Protein AF-0000000070113401 (afdb_homodimer)

Sequence (678 aa):
MSWYVRRILANSRADNAAVVSGFTVGLFFTLCGLYTFVTILLPTPPGFRPGAVFLIGLTGVGCGLTAMALPWARIPRLVRLAIAPSAMSLIALHNVAAGNDAFRYGMFFFLVFLWLGLCEPRGTSLKMSPYLAAAYLTPLIAEGATGSDLASISYTLPLYLTVGEVLAWRTERVRRLQNRLRQLAEHDSLTGLPNRAVFTSALRAHCATPDPVAVLFLDLDGFKQINDRLGHAAGDDVLVKVAGALRGHTRAGYGDLPCRLAGDEFVLLLPGTDLDAAHTVAGQLVQRLGQLRAADGRPIRGSVGVAGGRGMDAERLLATADQAMYAAKQAKAAGRTVAMSWYVRRILANSRADNAAVVSGFTVGLFFTLCGLYTFVTILLPTPPGFRPGAVFLIGLTGVGCGLTAMALPWARIPRLVRLAIAPSAMSLIALHNVAAGNDAFRYGMFFFLVFLWLGLCEPRGTSLKMSPYLAAAYLTPLIAEGATGSDLASISYTLPLYLTVGEVLAWRTERVRRLQNRLRQLAEHDSLTGLPNRAVFTSALRAHCATPDPVAVLFLDLDGFKQINDRLGHAAGDDVLVKVAGALRGHTRAGYGDLPCRLAGDEFVLLLPGTDLDAAHTVAGQLVQRLGQLRAADGRPIRGSVGVAGGRGMDAERLLATADQAMYAAKQAKAAGRTVA

Nearest PDB structures (foldseek):
  4yme-assembly1_A  TM=8.955E-01  e=1.010E-08  Caulobacter vibrioides CB15
  9bkv-assembly1_B  TM=7.546E-01  e=1.595E-07  Escherichia coli
  9bkv-assembly1_A  TM=7.301E-01  e=1.521E-07  Escherichia coli
  9ce0-assembly1_B  TM=7.638E-01  e=1.233E-06  Escherichia coli
  9ce0-assembly1_A  TM=7.298E-01  e=1.720E-06  Escherichia coli

Secondary structure (DSSP, 8-state):
--HHHHHHHHHHT---HHHHHHHHHHHHHHHHHHHHHHHHHS---TT--HHHHHHHHHHHHHHHHHHHHS-GGGS-HHHHHTHHHHHHHHHHHHHHHT-S-TTTTTHHHHHHHHHHHHHS-TTHHHHTHHHHHHHHHHHHHHTT--HHHHHTHHHHHHHHHHHHHHHHHHHHHHHHHHHHHHHHHHB-TTT--B-HHHHHHHHHHHHTSSSEEEEEEEEETTHHHHHHHH-HHHHHHHHHHHHHHHHHHSPTTTT-EEEEEETTEEEEEEET--HHHHHHHHHHHHHHHHT-B-TTSPBP-EEEEEEEEES--HHHHHHHHHHHHHHHHHGGGGT--B-/--HHHHHHHHHHT---HHHHHHHHHHHHHHHHHHHHHHHHHS---TT--HHHHHHHHHHHHHHHHHHHHS-GGGS-HHHHHTHHHHHHHHHHHHHHHT-S-TTTTTHHHHHHHHHHHHHS-TTHHHHTHHHHHHHHHHHHHHTT--HHHHHTHHHHHHHHHHHHHHHHHHHHHHHHHHHHHHHHHHB-TTT--B-HHHHHHHHHHHHTSSSEEEEEEEEETTHHHHHHHH-HHHHHHHHHHHHHHHHHHSPTTTT-EEEEEETTEEEEEEET--HHHHHHHHHHHHHHHHT-B-TTSPBP-EEEEEEEEES--HHHHHHHHHHHHHHHHHGGGGT--B-

pLDDT: mean 91.27, std 5.98, range [66.0, 97.69]

Solvent-accessible surface area (backbone atoms only — not comparable to full-atom values): 33835 Å² total; per-residue (Å²): 128,55,72,63,56,51,36,34,54,50,34,74,68,47,81,49,63,51,27,39,34,37,28,49,48,9,51,52,30,28,51,52,12,54,47,46,54,53,53,68,76,41,61,68,50,81,68,46,35,64,67,58,37,48,52,49,18,50,48,28,29,50,54,6,56,50,38,25,44,53,68,34,80,80,46,62,66,66,63,61,57,47,45,53,58,51,49,42,46,52,49,21,52,40,38,48,27,42,16,94,39,55,62,63,62,54,60,65,60,43,54,54,27,49,42,38,6,68,54,39,65,66,60,51,51,65,72,44,43,68,53,49,52,48,31,62,45,49,38,39,60,75,68,66,54,52,63,36,60,62,53,40,54,75,53,50,51,58,50,45,42,46,52,10,41,52,39,8,49,50,44,49,48,37,52,52,47,50,51,51,41,47,45,64,66,33,26,32,87,84,57,62,32,35,13,46,61,46,47,52,55,50,42,43,58,49,29,72,34,82,49,32,32,20,37,38,25,36,36,52,58,63,49,69,57,44,25,72,73,65,30,61,70,51,38,50,51,45,51,37,51,52,46,50,53,45,60,70,63,46,51,86,93,49,69,44,44,52,26,39,62,52,97,64,32,33,36,35,39,30,51,74,25,48,54,67,59,45,50,52,52,48,52,53,48,50,55,55,38,51,71,38,59,43,95,87,63,47,63,38,48,54,18,28,2,52,28,53,44,60,61,44,55,46,70,57,45,52,50,46,6,48,51,23,13,52,51,9,56,69,34,37,88,74,70,34,44,66,56,128,54,70,62,56,51,37,33,55,51,35,74,68,47,82,48,62,53,27,39,35,38,29,49,48,8,50,50,30,27,51,51,12,54,47,45,56,54,52,69,78,41,59,69,49,79,70,45,36,63,68,57,36,48,51,49,16,49,49,28,30,50,54,6,58,52,38,26,45,51,68,33,80,78,48,62,66,67,63,61,57,49,46,53,58,50,50,41,47,52,49,23,52,40,37,48,28,43,16,95,40,54,61,64,61,54,60,64,59,44,56,54,27,49,41,39,7,68,54,39,64,66,62,53,48,66,72,43,44,66,54,48,51,49,30,62,44,48,39,41,59,74,66,66,53,52,63,35,60,62,52,36,53,75,53,51,51,58,49,44,41,46,52,9,41,53,41,9,49,49,45,49,50,37,51,52,46,50,51,51,41,48,46,64,66,32,24,33,89,85,59,64,32,35,13,45,61,47,46,52,54,51,42,43,59,49,28,72,34,81,48,32,32,21,36,39,25,36,36,52,58,61,50,68,56,44,25,72,73,65,30,61,67,50,37,50,50,46,52,36,50,51,45,50,52,45,59,71,62,47,53,85,91,50,70,44,44,53,25,39,62,52,94,64,31,32,36,34,39,32,51,74,26,49,54,71,60,44,48,53,52,50,52,52,49,49,54,56,38,50,71,38,60,43,95,86,62,47,64,38,48,52,18,28,2,51,28,52,44,60,62,45,54,45,69,56,46,53,50,46,6,48,52,23,14,53,51,8,56,69,34,36,88,75,69,33,41,64,55

Foldseek 3Di:
DDPLVVLLVCLVPDPDLQSVLLQLQLVLLLVVLVVLVVVLVDDADPQAASVQSNVLSVVSNVVSSVSSRDPRVPDDPVVSLVVLLVQLQSLLSNCLNRDVDLVSSQVSNLSSLLSLLQRNAAPSLVVCLVSNLCSSCVSCVVRVHDPVSNCVCVPSSVVSNCNNRVSNVVNVVVVVVVVVVCQVVFADPLQSAGEPVVVLVVLQVLLQDQAKKKKKKKFWPCLVVQCVVPNVVLSSVLLNVLSVLLVVLDDPPQPWGWYAYDDRIIMIIGTNDDQVRQQVSVVVSQVSQQVDATPVGHGIGMAMFMFMDGNDDSVVRVVNRVVQRVVQNVCVVVVRRYD/DDPLVVLLVCLVPDPDLQSVLLQLQLVLLLVVLVVLLVVLVPDADPQAASVQSNVLSVVSNVVSSVSSRDPRVPDDPVVSLVVLLVQLQSLLSNCLNRDVDLVSSQVSNLSSLLSLLQRNAAPSLVVCLVSNLCSSCVSCVVRVHDPVSNCVCVPSSVVSSCNNRVSNVVNVVVVVVVVVVCQVVFADPLQSAGEPVVVLVVLQVLLQDQAKKKKKKKAWPCLVVCCVVPNVVLSSVLLNVLSVLLVVLDDPPQPWGWYAYDDRIIMIMGTNDAQVRQQVSVVVSQVSQQVDATPVGHGIGMAMFMFMDGNDDSVVRVVNRVVQRVVQNVCVVVVRRYD

Structure (mmCIF, N/CA/C/O backbone):
data_AF-0000000070113401-model_v1
#
loop_
_entity.id
_entity.type
_entity.pdbx_description
1 polymer 'Diguanylate cyclase (GGDEF)-like protein'
#
loop_
_atom_site.group_PDB
_atom_site.id
_atom_site.type_symbol
_atom_site.label_atom_id
_atom_site.label_alt_id
_atom_site.label_comp_id
_atom_site.label_asym_id
_atom_site.label_entity_id
_atom_site.label_seq_id
_atom_site.pdbx_PDB_ins_code
_atom_site.Cartn_x
_atom_site.Cartn_y
_atom_site.Cartn_z
_atom_site.occupancy
_atom_site.B_iso_or_equiv
_atom_site.auth_seq_id
_atom_site.auth_comp_id
_atom_site.auth_asym_id
_atom_site.auth_atom_id
_atom_site.pdbx_PDB_model_num
ATOM 1 N N . MET A 1 1 ? -35 -13.578 -2.371 1 67.44 1 MET A N 1
ATOM 2 C CA . MET A 1 1 ? -33.656 -14.117 -2.467 1 67.44 1 MET A CA 1
ATOM 3 C C . MET A 1 1 ? -33.375 -15.086 -1.321 1 67.44 1 MET A C 1
ATOM 5 O O . MET A 1 1 ? -33.688 -14.797 -0.167 1 67.44 1 MET A O 1
ATOM 9 N N . SER A 1 2 ? -33.062 -16.312 -1.627 1 83.94 2 SER A N 1
ATOM 10 C CA . SER A 1 2 ? -32.844 -17.359 -0.623 1 83.94 2 SER A CA 1
ATOM 11 C C . SER A 1 2 ? -31.797 -16.953 0.385 1 83.94 2 SER A C 1
ATOM 13 O O . SER A 1 2 ? -30.953 -16.094 0.096 1 83.94 2 SER A O 1
ATOM 15 N N . TRP A 1 3 ? -32.062 -17.391 1.533 1 86.5 3 TRP A N 1
ATOM 16 C CA . TRP A 1 3 ? -31.141 -17.141 2.623 1 86.5 3 TRP A CA 1
ATOM 17 C C . TRP A 1 3 ? -29.703 -17.391 2.182 1 86.5 3 TRP A C 1
ATOM 19 O O . TRP A 1 3 ? -28.797 -16.594 2.471 1 86.5 3 TRP A O 1
ATOM 29 N N . TYR A 1 4 ? -29.594 -18.375 1.415 1 88.19 4 TYR A N 1
ATOM 30 C CA . TYR A 1 4 ? -28.266 -18.797 0.943 1 88.19 4 TYR A CA 1
ATOM 31 C C . TYR A 1 4 ? -27.672 -17.766 0.003 1 88.19 4 TYR A C 1
ATOM 33 O O . TYR A 1 4 ? -26.516 -17.375 0.16 1 88.19 4 TYR A O 1
ATOM 41 N N . VAL A 1 5 ? -28.422 -17.266 -0.851 1 89.94 5 VAL A N 1
ATOM 42 C CA . VAL A 1 5 ? -27.953 -16.281 -1.825 1 89.94 5 VAL A CA 1
ATOM 43 C C . VAL A 1 5 ? -27.625 -14.977 -1.12 1 89.94 5 VAL A C 1
ATOM 45 O O . VAL A 1 5 ? -26.625 -14.328 -1.435 1 89.94 5 VAL A O 1
ATOM 48 N N . ARG A 1 6 ? -28.391 -14.617 -0.14 1 90.69 6 ARG A N 1
ATOM 49 C CA . ARG A 1 6 ? -28.141 -13.391 0.619 1 90.69 6 ARG A CA 1
ATOM 50 C C . ARG A 1 6 ? -26.828 -13.477 1.388 1 90.69 6 ARG A C 1
ATOM 52 O O . ARG A 1 6 ? -26.078 -12.5 1.454 1 90.69 6 ARG A O 1
ATOM 59 N N . ARG A 1 7 ? -26.641 -14.641 1.864 1 91.44 7 ARG A N 1
ATOM 60 C CA . ARG A 1 7 ? -25.422 -14.82 2.635 1 91.44 7 ARG A CA 1
ATOM 61 C C . ARG A 1 7 ? -24.188 -14.727 1.74 1 91.44 7 ARG A C 1
ATOM 63 O O . ARG A 1 7 ? -23.203 -14.094 2.109 1 91.44 7 ARG A O 1
ATOM 70 N N . ILE A 1 8 ? -24.266 -15.297 0.65 1 93.25 8 ILE A N 1
ATOM 71 C CA . ILE A 1 8 ? -23.156 -15.281 -0.293 1 93.25 8 ILE A CA 1
ATOM 72 C C . ILE A 1 8 ? -22.891 -13.844 -0.752 1 93.25 8 ILE A C 1
ATOM 74 O O . ILE A 1 8 ? -21.734 -13.406 -0.814 1 93.25 8 ILE A O 1
ATOM 78 N N . LEU A 1 9 ? -23.922 -13.156 -0.992 1 92.38 9 LEU A N 1
ATOM 79 C CA . LEU A 1 9 ? -23.766 -11.766 -1.431 1 92.38 9 LEU A CA 1
ATOM 80 C C . LEU A 1 9 ? -23.203 -10.898 -0.314 1 92.38 9 LEU A C 1
ATOM 82 O O . LEU A 1 9 ? -22.344 -10.047 -0.562 1 92.38 9 LEU A O 1
ATOM 86 N N . ALA A 1 10 ? -23.672 -11.141 0.855 1 92.75 10 ALA A N 1
ATOM 87 C CA . ALA A 1 10 ? -23.156 -10.406 2.004 1 92.75 10 ALA A CA 1
ATOM 88 C C . ALA A 1 10 ? -21.656 -10.664 2.201 1 92.75 10 ALA A C 1
ATOM 90 O O . ALA A 1 10 ? -20.891 -9.734 2.43 1 92.75 10 ALA A O 1
ATOM 91 N N . ASN A 1 11 ? -21.281 -11.914 2.117 1 93.81 11 ASN A N 1
ATOM 92 C CA . ASN A 1 11 ? -19.875 -12.273 2.287 1 93.81 11 ASN A CA 1
ATOM 93 C C . ASN A 1 11 ? -19.016 -11.688 1.18 1 93.81 11 ASN A C 1
ATOM 95 O O . ASN A 1 11 ? -17.875 -11.297 1.422 1 93.81 11 ASN A O 1
ATOM 99 N N . SER A 1 12 ? -19.562 -11.586 -0.01 1 92.56 12 SER A N 1
ATOM 100 C CA . SER A 1 12 ? -18.812 -11.07 -1.148 1 92.56 12 SER A CA 1
ATOM 101 C C . SER A 1 12 ? -18.516 -9.586 -0.986 1 92.56 12 SER A C 1
ATOM 103 O O . SER A 1 12 ? -17.578 -9.062 -1.593 1 92.56 12 SER A O 1
ATOM 105 N N . ARG A 1 13 ? -19.219 -8.867 -0.084 1 90.75 13 ARG A N 1
ATOM 106 C CA . ARG A 1 13 ? -19.078 -7.43 0.089 1 90.75 13 ARG A CA 1
ATOM 107 C C . ARG A 1 13 ? -18.422 -7.105 1.428 1 90.75 13 ARG A C 1
ATOM 109 O O . ARG A 1 13 ? -18.203 -5.934 1.748 1 90.75 13 ARG A O 1
ATOM 116 N N . ALA A 1 14 ? -18.125 -8.125 2.1 1 88.94 14 ALA A N 1
ATOM 117 C CA . ALA A 1 14 ? -17.594 -7.914 3.443 1 88.94 14 ALA A CA 1
ATOM 118 C C . ALA A 1 14 ? -16.141 -7.426 3.393 1 88.94 14 ALA A C 1
ATOM 120 O O . ALA A 1 14 ? -15.406 -7.742 2.455 1 88.94 14 ALA A O 1
ATOM 121 N N . ASP A 1 15 ? -15.75 -6.734 4.383 1 87.44 15 ASP A N 1
ATOM 122 C CA . ASP A 1 15 ? -14.391 -6.211 4.453 1 87.44 15 ASP A CA 1
ATOM 123 C C . ASP A 1 15 ? -13.57 -6.961 5.496 1 87.44 15 ASP A C 1
ATOM 125 O O . ASP A 1 15 ? -12.352 -6.789 5.578 1 87.44 15 ASP A O 1
ATOM 129 N N . ASN A 1 16 ? -14.266 -7.766 6.215 1 91.69 16 ASN A N 1
ATOM 130 C CA . ASN A 1 16 ? -13.586 -8.578 7.211 1 91.69 16 ASN A CA 1
ATOM 131 C C . ASN A 1 16 ? -12.641 -9.586 6.562 1 91.69 16 ASN A C 1
ATOM 133 O O . ASN A 1 16 ? -13.047 -10.344 5.68 1 91.69 16 ASN A O 1
ATOM 137 N N . ALA A 1 17 ? -11.461 -9.617 7.059 1 91.94 17 ALA A N 1
ATOM 138 C CA . ALA A 1 17 ? -10.422 -10.43 6.441 1 91.94 17 ALA A CA 1
ATOM 139 C C . ALA A 1 17 ? -10.781 -11.914 6.469 1 91.94 17 ALA A C 1
ATOM 141 O O . ALA A 1 17 ? -10.523 -12.641 5.512 1 91.94 17 ALA A O 1
ATOM 142 N N . ALA A 1 18 ? -11.336 -12.375 7.527 1 95.38 18 ALA A N 1
ATOM 143 C CA . ALA A 1 18 ? -11.711 -13.781 7.645 1 95.38 18 ALA A CA 1
ATOM 144 C C . ALA A 1 18 ? -12.805 -14.141 6.645 1 95.38 18 ALA A C 1
ATOM 146 O O . ALA A 1 18 ? -12.758 -15.203 6.027 1 95.38 18 ALA A O 1
ATOM 147 N N . VAL A 1 19 ? -13.742 -13.289 6.504 1 96.19 19 VAL A N 1
ATOM 148 C CA . VAL A 1 19 ? -14.859 -13.508 5.586 1 96.19 19 VAL A CA 1
ATOM 149 C C . VAL A 1 19 ? -14.352 -13.492 4.145 1 96.19 19 VAL A C 1
ATOM 151 O O . VAL A 1 19 ? -14.734 -14.344 3.336 1 96.19 19 VAL A O 1
ATOM 154 N N . VAL A 1 20 ? -13.5 -12.617 3.865 1 95.12 20 VAL A N 1
ATOM 155 C CA . VAL A 1 20 ? -12.922 -12.523 2.527 1 95.12 20 VAL A CA 1
ATOM 156 C C . VAL A 1 20 ? -12.164 -13.805 2.201 1 95.12 20 VAL A C 1
ATOM 158 O O . VAL A 1 20 ? -12.289 -14.344 1.102 1 95.12 20 VAL A O 1
ATOM 161 N N . SER A 1 21 ? -11.391 -14.219 3.135 1 96.69 21 SER A N 1
ATOM 162 C CA . SER A 1 21 ? -10.617 -15.445 2.945 1 96.69 21 SER A CA 1
ATOM 163 C C . SER A 1 21 ? -11.531 -16.641 2.703 1 96.69 21 SER A C 1
ATOM 165 O O . SER A 1 21 ? -11.344 -17.391 1.741 1 96.69 21 SER A O 1
ATOM 167 N N . GLY A 1 22 ? -12.531 -16.797 3.547 1 96.19 22 GLY A N 1
ATOM 168 C CA . GLY A 1 22 ? -13.477 -17.891 3.398 1 96.19 22 GLY A CA 1
ATOM 169 C C . GLY A 1 22 ? -14.242 -17.859 2.09 1 96.19 22 GLY A C 1
ATOM 170 O O . GLY A 1 22 ? -14.406 -18.875 1.427 1 96.19 22 GLY A O 1
ATOM 171 N N . PHE A 1 23 ? -14.648 -16.734 1.758 1 96.88 23 PHE A N 1
ATOM 172 C CA . PHE A 1 23 ? -15.367 -16.562 0.499 1 96.88 23 PHE A CA 1
ATOM 173 C C . PHE A 1 23 ? -14.461 -16.891 -0.686 1 96.88 23 PHE A C 1
ATOM 175 O O . PHE A 1 23 ? -14.867 -17.578 -1.621 1 96.88 23 PHE A O 1
ATOM 182 N N . THR A 1 24 ? -13.266 -16.422 -0.692 1 96 24 THR A N 1
ATOM 183 C CA . THR A 1 24 ? -12.328 -16.594 -1.793 1 96 24 THR A CA 1
ATOM 184 C C . THR A 1 24 ? -12 -18.062 -2.012 1 96 24 THR A C 1
ATOM 186 O O . THR A 1 24 ? -12 -18.547 -3.148 1 96 24 THR A O 1
ATOM 189 N N . VAL A 1 25 ? -11.719 -18.766 -0.954 1 95.5 25 VAL A N 1
ATOM 190 C CA . VAL A 1 25 ? -11.398 -20.188 -1.107 1 95.5 25 VAL A CA 1
ATOM 191 C C . VAL A 1 25 ? -12.617 -20.938 -1.636 1 95.5 25 VAL A C 1
ATOM 193 O O . VAL A 1 25 ? -12.484 -21.859 -2.445 1 95.5 25 VAL A O 1
ATOM 196 N N . GLY A 1 26 ? -13.781 -20.531 -1.169 1 95.75 26 GLY A N 1
ATOM 197 C CA . GLY A 1 26 ? -14.992 -21.125 -1.716 1 95.75 26 GLY A CA 1
ATOM 198 C C . GLY A 1 26 ? -15.148 -20.891 -3.205 1 95.75 26 GLY A C 1
ATOM 199 O O . GLY A 1 26 ? -15.5 -21.812 -3.949 1 95.75 26 GLY A O 1
ATOM 200 N N . LEU A 1 27 ? -14.883 -19.719 -3.592 1 95.62 27 LEU A N 1
ATOM 201 C CA . LEU A 1 27 ? -14.953 -19.359 -5.004 1 95.62 27 LEU A CA 1
ATOM 202 C C . LEU A 1 27 ? -13.969 -20.188 -5.82 1 95.62 27 LEU A C 1
ATOM 204 O O . LEU A 1 27 ? -14.32 -20.734 -6.871 1 95.62 27 LEU A O 1
ATOM 208 N N . PHE A 1 28 ? -12.758 -20.344 -5.336 1 93.69 28 PHE A N 1
ATOM 209 C CA . PHE A 1 28 ? -11.734 -21.109 -6.039 1 93.69 28 PHE A CA 1
ATOM 210 C C . PHE A 1 28 ? -12.125 -22.578 -6.141 1 93.69 28 PHE A C 1
ATOM 212 O O . PHE A 1 28 ? -11.961 -23.203 -7.195 1 93.69 28 PHE A O 1
ATOM 219 N N . PHE A 1 29 ? -12.688 -23.094 -5.109 1 92.12 29 PHE A N 1
ATOM 220 C CA . PHE A 1 29 ? -13.117 -24.484 -5.113 1 92.12 29 PHE A CA 1
ATOM 221 C C . PHE A 1 29 ? -14.25 -24.703 -6.109 1 92.12 29 PHE A C 1
ATOM 223 O O . PHE A 1 29 ? -14.273 -25.703 -6.828 1 92.12 29 PHE A O 1
ATOM 230 N N . THR A 1 30 ? -15.117 -23.766 -6.082 1 94.81 30 THR A N 1
ATOM 231 C CA . THR A 1 30 ? -16.234 -23.859 -7.027 1 94.81 30 THR A CA 1
ATOM 232 C C . THR A 1 30 ? -15.719 -23.812 -8.461 1 94.81 30 THR A C 1
ATOM 234 O O . THR A 1 30 ? -16.125 -24.641 -9.297 1 94.81 30 THR A O 1
ATOM 237 N N . LEU A 1 31 ? -14.797 -22.984 -8.703 1 92.62 31 LEU A N 1
ATOM 238 C CA . LEU A 1 31 ? -14.227 -22.859 -10.047 1 92.62 31 LEU A CA 1
ATOM 239 C C . LEU A 1 31 ? -13.461 -24.109 -10.43 1 92.62 31 LEU A C 1
ATOM 241 O O . LEU A 1 31 ? -13.539 -24.578 -11.578 1 92.62 31 LEU A O 1
ATOM 245 N N . CYS A 1 32 ? -12.727 -24.672 -9.484 1 92.06 32 CYS A N 1
ATOM 246 C CA . CYS A 1 32 ? -12 -25.922 -9.734 1 92.06 32 CYS A CA 1
ATOM 247 C C . CYS A 1 32 ? -12.961 -27.062 -10.07 1 92.06 32 CYS A C 1
ATOM 249 O O . CYS A 1 32 ? -12.711 -27.828 -11 1 92.06 32 CYS A O 1
ATOM 251 N N . GLY A 1 33 ? -14.008 -27.141 -9.289 1 93 33 GLY A N 1
ATOM 252 C CA . GLY A 1 33 ? -15 -28.156 -9.57 1 93 33 GLY A CA 1
ATOM 253 C C . GLY A 1 33 ? -15.633 -28.031 -10.945 1 93 33 GLY A C 1
ATOM 254 O O . GLY A 1 33 ? -15.75 -29.016 -11.68 1 93 33 GLY A O 1
ATOM 255 N N . LEU A 1 34 ? -15.961 -26.812 -11.289 1 94.06 34 LEU A N 1
ATOM 256 C CA . LEU A 1 34 ? -16.562 -26.562 -12.594 1 94.06 34 LEU A CA 1
ATOM 257 C C . LEU A 1 34 ? -15.594 -26.875 -13.719 1 94.06 34 LEU A C 1
ATOM 259 O O . LEU A 1 34 ? -15.984 -27.453 -14.742 1 94.06 34 LEU A O 1
ATOM 263 N N . TYR A 1 35 ? -14.414 -26.516 -13.531 1 91.44 35 TYR A N 1
ATOM 264 C CA . TYR A 1 35 ? -13.414 -26.828 -14.547 1 91.44 35 TYR A CA 1
ATOM 265 C C . TYR A 1 35 ? -13.211 -28.328 -14.68 1 91.44 35 TYR A C 1
ATOM 267 O O . TYR A 1 35 ? -12.961 -28.844 -15.773 1 91.44 35 TYR A O 1
ATOM 275 N N . THR A 1 36 ? -13.266 -29.016 -13.594 1 91.25 36 THR A N 1
ATOM 276 C CA . THR A 1 36 ? -13.156 -30.469 -13.625 1 91.25 36 THR A CA 1
ATOM 277 C C . THR A 1 36 ? -14.203 -31.078 -14.562 1 91.25 36 THR A C 1
ATOM 279 O O . THR A 1 36 ? -13.914 -32.031 -15.289 1 91.25 36 THR A O 1
ATOM 282 N N . PHE A 1 37 ? -15.352 -30.469 -14.617 1 92.56 37 PHE A N 1
ATOM 283 C CA . PHE A 1 37 ? -16.375 -30.922 -15.555 1 92.56 37 PHE A CA 1
ATOM 284 C C . PHE A 1 37 ? -15.93 -30.703 -17 1 92.56 37 PHE A C 1
ATOM 286 O O . PHE A 1 37 ? -16.156 -31.547 -17.859 1 92.56 37 PHE A O 1
ATOM 293 N N . VAL A 1 38 ? -15.32 -29.609 -17.203 1 90.12 38 VAL A N 1
ATOM 294 C CA . VAL A 1 38 ? -14.844 -29.281 -18.531 1 90.12 38 VAL A CA 1
ATOM 295 C C . VAL A 1 38 ? -13.773 -30.266 -18.969 1 90.12 38 VAL A C 1
ATOM 297 O O . VAL A 1 38 ? -13.719 -30.656 -20.141 1 90.12 38 VAL A O 1
ATOM 300 N N . THR A 1 39 ? -12.969 -30.703 -18.031 1 87.25 39 THR A N 1
ATOM 301 C CA . THR A 1 39 ? -11.883 -31.625 -18.359 1 87.25 39 THR A CA 1
ATOM 302 C C . THR A 1 39 ? -12.43 -32.969 -18.844 1 87.25 39 THR A C 1
ATOM 304 O O . THR A 1 39 ? -11.758 -33.688 -19.562 1 87.25 39 THR A O 1
ATOM 307 N N . ILE A 1 40 ? -13.586 -33.312 -18.391 1 90.19 40 ILE A N 1
ATOM 308 C CA . ILE A 1 40 ? -14.203 -34.562 -18.797 1 90.19 40 ILE A CA 1
ATOM 309 C C . ILE A 1 40 ? -14.562 -34.5 -20.281 1 90.19 40 ILE A C 1
ATOM 311 O O . ILE A 1 40 ? -14.539 -35.531 -20.984 1 90.19 40 ILE A O 1
ATOM 315 N N . LEU A 1 41 ? -14.797 -33.312 -20.781 1 90.5 41 LEU A N 1
ATOM 316 C CA . LEU A 1 41 ? -15.195 -33.094 -22.172 1 90.5 41 LEU A CA 1
ATOM 317 C C . LEU A 1 41 ? -13.969 -33.031 -23.078 1 90.5 41 LEU A C 1
ATOM 319 O O . LEU A 1 41 ? -14.094 -33.062 -24.297 1 90.5 41 LEU A O 1
ATOM 323 N N . LEU A 1 42 ? -12.836 -32.969 -22.562 1 88.56 42 LEU A N 1
ATOM 324 C CA . LEU A 1 42 ? -11.586 -32.906 -23.312 1 88.56 42 LEU A CA 1
ATOM 325 C C . LEU A 1 42 ? -10.953 -34.281 -23.469 1 88.56 42 LEU A C 1
ATOM 327 O O . LEU A 1 42 ? -11.336 -35.219 -22.766 1 88.56 42 LEU A O 1
ATOM 331 N N . PRO A 1 43 ? -10.016 -34.375 -24.469 1 87.44 43 PRO A N 1
ATOM 332 C CA . PRO A 1 43 ? -9.312 -35.656 -24.547 1 87.44 43 PRO A CA 1
ATOM 333 C C . PRO A 1 43 ? -8.672 -36.062 -23.219 1 87.44 43 PRO A C 1
ATOM 335 O O . PRO A 1 43 ? -8.055 -35.25 -22.547 1 87.44 43 PRO A O 1
ATOM 338 N N . THR A 1 44 ? -8.883 -37.375 -22.812 1 84.38 44 THR A N 1
ATOM 339 C CA . THR A 1 44 ? -8.43 -37.844 -21.5 1 84.38 44 THR A CA 1
ATOM 340 C C . THR A 1 44 ? -7.352 -38.906 -21.656 1 84.38 44 THR A C 1
ATOM 342 O O . THR A 1 44 ? -7.273 -39.562 -22.688 1 84.38 44 THR A O 1
ATOM 345 N N . PRO A 1 45 ? -6.523 -39 -20.641 1 80.94 45 PRO A N 1
ATOM 346 C CA . PRO A 1 45 ? -5.48 -40.031 -20.656 1 80.94 45 PRO A CA 1
ATOM 347 C C . PRO A 1 45 ? -6.023 -41.406 -20.344 1 80.94 45 PRO A C 1
ATOM 349 O O . PRO A 1 45 ? -7.16 -41.562 -19.891 1 80.94 45 PRO A O 1
ATOM 352 N N . PRO A 1 46 ? -5.094 -42.406 -20.688 1 79.38 46 PRO A N 1
ATOM 353 C CA . PRO A 1 46 ? -5.5 -43.75 -20.281 1 79.38 46 PRO A CA 1
ATOM 354 C C . PRO A 1 46 ? -5.707 -43.875 -18.781 1 79.38 46 PRO A C 1
ATOM 356 O O . PRO A 1 46 ? -4.965 -43.281 -18 1 79.38 46 PRO A O 1
ATOM 359 N N . GLY A 1 47 ? -6.742 -44.5 -18.281 1 83.06 47 GLY A N 1
ATOM 360 C CA . GLY A 1 47 ? -7.004 -44.719 -16.859 1 83.06 47 GLY A CA 1
ATOM 361 C C . GLY A 1 47 ? -7.941 -43.688 -16.266 1 83.06 47 GLY A C 1
ATOM 362 O O . GLY A 1 47 ? -8.273 -43.75 -15.078 1 83.06 47 GLY A O 1
ATOM 363 N N . PHE A 1 48 ? -8.281 -42.781 -17.125 1 88.94 48 PHE A N 1
ATOM 364 C CA . PHE A 1 48 ? -9.195 -41.75 -16.688 1 88.94 48 PHE A CA 1
ATOM 365 C C . PHE A 1 48 ? -10.555 -42.344 -16.328 1 88.94 48 PHE A C 1
ATOM 367 O O . PHE A 1 48 ? -11.148 -43.062 -17.109 1 88.94 48 PHE A O 1
ATOM 374 N N . ARG A 1 49 ? -11.039 -42.188 -15.148 1 93.81 49 ARG A N 1
ATOM 375 C CA . ARG A 1 49 ? -12.328 -42.656 -14.656 1 93.81 49 ARG A CA 1
ATOM 376 C C . ARG A 1 49 ? -13.336 -41.531 -14.594 1 93.81 49 ARG A C 1
ATOM 378 O O . ARG A 1 49 ? -13.438 -40.844 -13.578 1 93.81 49 ARG A O 1
ATOM 385 N N . PRO A 1 50 ? -14.117 -41.312 -15.562 1 93.56 50 PRO A N 1
ATOM 386 C CA . PRO A 1 50 ? -14.984 -40.156 -15.672 1 93.56 50 PRO A CA 1
ATOM 387 C C . PRO A 1 50 ? -15.992 -40.062 -14.531 1 93.56 50 PRO A C 1
ATOM 389 O O . PRO A 1 50 ? -16.297 -38.938 -14.055 1 93.56 50 PRO A O 1
ATOM 392 N N . GLY A 1 51 ? -16.484 -41.188 -14.148 1 95.56 51 GLY A N 1
ATOM 393 C CA . GLY A 1 51 ? -17.438 -41.156 -13.055 1 95.56 51 GLY A CA 1
ATOM 394 C C . GLY A 1 51 ? -16.859 -40.656 -11.758 1 95.56 51 GLY A C 1
ATOM 395 O O . GLY A 1 51 ? -17.469 -39.812 -11.078 1 95.56 51 GLY A O 1
ATOM 396 N N . ALA A 1 52 ? -15.703 -41.156 -11.398 1 95.62 52 ALA A N 1
ATOM 397 C CA . ALA A 1 52 ? -15.023 -40.719 -10.188 1 95.62 52 ALA A CA 1
ATOM 398 C C . ALA A 1 52 ? -14.664 -39.219 -10.273 1 95.62 52 ALA A C 1
ATOM 400 O O . ALA A 1 52 ? -14.859 -38.469 -9.305 1 95.62 52 ALA A O 1
ATOM 401 N N . VAL A 1 53 ? -14.18 -38.812 -11.414 1 93.69 53 VAL A N 1
ATOM 402 C CA . VAL A 1 53 ? -13.797 -37.406 -11.609 1 93.69 53 VAL A CA 1
ATOM 403 C C . VAL A 1 53 ? -15.031 -36.5 -11.516 1 93.69 53 VAL A C 1
ATOM 405 O O . VAL A 1 53 ? -14.977 -35.438 -10.922 1 93.69 53 VAL A O 1
ATOM 408 N N . PHE A 1 54 ? -16.062 -37 -12.07 1 96.12 54 PHE A N 1
ATOM 409 C CA . PHE A 1 54 ? -17.312 -36.25 -12 1 96.12 54 PHE A CA 1
ATOM 410 C C . PHE A 1 54 ? -17.75 -36.062 -10.547 1 96.12 54 PHE A C 1
ATOM 412 O O . PHE A 1 54 ? -18.094 -34.969 -10.141 1 96.12 54 PHE A O 1
ATOM 419 N N . LEU A 1 55 ? -17.672 -37.125 -9.797 1 97 55 LEU A N 1
ATOM 420 C CA . LEU A 1 55 ? -18.078 -37.062 -8.391 1 97 55 LEU A CA 1
ATOM 421 C C . LEU A 1 55 ? -17.156 -36.125 -7.605 1 97 55 LEU A C 1
ATOM 423 O O . LEU A 1 55 ? -17.625 -35.375 -6.727 1 97 55 LEU A O 1
ATOM 427 N N . ILE A 1 56 ? -15.961 -36.125 -7.859 1 94.94 56 ILE A N 1
ATOM 428 C CA . ILE A 1 56 ? -15.008 -35.281 -7.188 1 94.94 56 ILE A CA 1
ATOM 429 C C . ILE A 1 56 ? -15.289 -33.812 -7.555 1 94.94 56 ILE A C 1
ATOM 431 O O . ILE A 1 56 ? -15.234 -32.938 -6.699 1 94.94 56 ILE A O 1
ATOM 435 N N . GLY A 1 57 ? -15.586 -33.562 -8.867 1 95.12 57 GLY A N 1
ATOM 436 C CA . GLY A 1 57 ? -15.977 -32.219 -9.281 1 95.12 57 GLY A CA 1
ATOM 437 C C . GLY A 1 57 ? -17.203 -31.719 -8.547 1 95.12 57 GLY A C 1
ATOM 438 O O . GLY A 1 57 ? -17.234 -30.562 -8.109 1 95.12 57 GLY A O 1
ATOM 439 N N . LEU A 1 58 ? -18.109 -32.625 -8.414 1 97.12 58 LEU A N 1
ATOM 440 C CA . LEU A 1 58 ? -19.312 -32.281 -7.688 1 97.12 58 LEU A CA 1
ATOM 441 C C . LEU A 1 58 ? -19 -31.938 -6.234 1 97.12 58 LEU A C 1
ATOM 443 O O . LEU A 1 58 ? -19.562 -31 -5.668 1 97.12 58 LEU A O 1
ATOM 447 N N . THR A 1 59 ? -18.188 -32.75 -5.68 1 96.62 59 THR A N 1
ATOM 448 C CA . THR A 1 59 ? -17.766 -32.5 -4.309 1 96.62 59 THR A CA 1
ATOM 449 C C . THR A 1 59 ? -17.062 -31.141 -4.191 1 96.62 59 THR A C 1
ATOM 451 O O . THR A 1 59 ? -17.312 -30.391 -3.24 1 96.62 59 THR A O 1
ATOM 454 N N . GLY A 1 60 ? -16.234 -30.812 -5.152 1 95.19 60 GLY A N 1
ATOM 455 C CA . GLY A 1 60 ? -15.57 -29.516 -5.168 1 95.19 60 GLY A 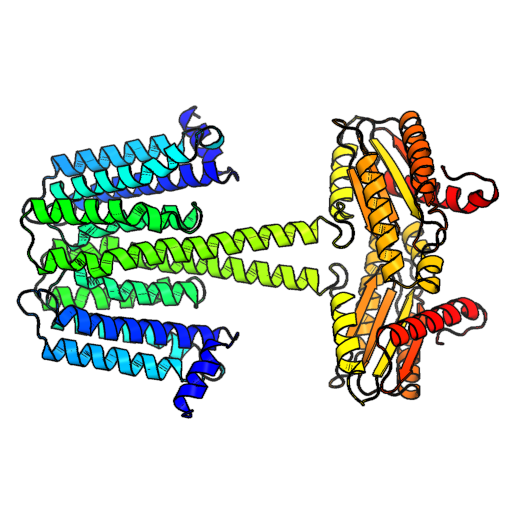CA 1
ATOM 456 C C . GLY A 1 60 ? -16.547 -28.359 -5.23 1 95.19 60 GLY A C 1
ATOM 457 O O . GLY A 1 60 ? -16.422 -27.406 -4.461 1 95.19 60 GLY A O 1
ATOM 458 N N . VAL A 1 61 ? -17.484 -28.484 -6.098 1 96.94 61 VAL A N 1
ATOM 459 C CA . VAL A 1 61 ? -18.484 -27.438 -6.25 1 96.94 61 VAL A CA 1
ATOM 460 C C . VAL A 1 61 ? -19.297 -27.312 -4.969 1 96.94 61 VAL A C 1
ATOM 462 O O . VAL A 1 61 ? -19.516 -26.203 -4.465 1 96.94 61 VAL A O 1
ATOM 465 N N . GLY A 1 62 ? -19.672 -28.406 -4.441 1 96.56 62 GLY A N 1
ATOM 466 C CA . GLY A 1 62 ? -20.453 -28.391 -3.209 1 96.56 62 GLY A CA 1
ATOM 467 C C . GLY A 1 62 ? -19.703 -27.766 -2.041 1 96.56 62 GLY A C 1
ATOM 468 O O . GLY A 1 62 ? -20.234 -26.922 -1.334 1 96.56 62 GLY A O 1
ATOM 469 N N . CYS A 1 63 ? -18.5 -28.203 -1.826 1 95.69 63 CYS A N 1
ATOM 470 C CA . CYS A 1 63 ? -17.672 -27.656 -0.756 1 95.69 63 CYS A CA 1
ATOM 471 C C . CYS A 1 63 ? -17.438 -26.172 -0.956 1 95.69 63 CYS A C 1
ATOM 473 O O . CYS A 1 63 ? -17.469 -25.391 0.003 1 95.69 63 CYS A O 1
ATOM 475 N N . GLY A 1 64 ? -17.25 -25.766 -2.209 1 96.44 64 GLY A N 1
ATOM 476 C CA . GLY A 1 64 ? -17.031 -24.359 -2.514 1 96.44 64 GLY A CA 1
ATOM 477 C C . GLY A 1 64 ? -18.219 -23.484 -2.193 1 96.44 64 GLY A C 1
ATOM 478 O O . GLY A 1 64 ? -18.094 -22.469 -1.516 1 96.44 64 GLY A O 1
ATOM 479 N N . LEU A 1 65 ? -19.344 -23.938 -2.604 1 96.19 65 LEU A N 1
ATOM 480 C CA . LEU A 1 65 ? -20.562 -23.188 -2.365 1 96.19 65 LEU A CA 1
ATOM 481 C C . LEU A 1 65 ? -20.875 -23.109 -0.874 1 96.19 65 LEU A C 1
ATOM 483 O O . LEU A 1 65 ? -21.344 -22.078 -0.387 1 96.19 65 LEU A O 1
ATOM 487 N N . THR A 1 66 ? -20.609 -24.172 -0.167 1 95.62 66 THR A N 1
ATOM 488 C CA . THR A 1 66 ? -20.812 -24.172 1.277 1 95.62 66 THR A CA 1
ATOM 489 C C . THR A 1 66 ? -19.859 -23.188 1.962 1 95.62 66 THR A C 1
ATOM 491 O O . THR A 1 66 ? -20.281 -22.406 2.812 1 95.62 66 THR A O 1
ATOM 494 N N . ALA A 1 67 ? -18.641 -23.203 1.593 1 95.94 67 ALA A N 1
ATOM 495 C CA . ALA A 1 67 ? -17.641 -22.328 2.193 1 95.94 67 ALA A CA 1
ATOM 496 C C . ALA A 1 67 ? -17.969 -20.859 1.95 1 95.94 67 ALA A C 1
ATOM 498 O O . ALA A 1 67 ? -17.75 -20.016 2.822 1 95.94 67 ALA A O 1
ATOM 499 N N . MET A 1 68 ? -18.484 -20.531 0.815 1 96.19 68 MET A N 1
ATOM 500 C CA . MET A 1 68 ? -18.797 -19.141 0.459 1 96.19 68 MET A CA 1
ATOM 501 C C . MET A 1 68 ? -19.906 -18.594 1.342 1 96.19 68 MET A C 1
ATOM 503 O O . MET A 1 68 ? -20 -17.375 1.54 1 96.19 68 MET A O 1
ATOM 507 N N . ALA A 1 69 ? -20.719 -19.469 1.908 1 95.88 69 ALA A N 1
ATOM 508 C CA . ALA A 1 69 ? -21.891 -19.016 2.646 1 95.88 69 ALA A CA 1
ATOM 509 C C . ALA A 1 69 ? -21.641 -19.062 4.152 1 95.88 69 ALA A C 1
ATOM 511 O O . ALA A 1 69 ? -22.422 -18.5 4.93 1 95.88 69 ALA A O 1
ATOM 512 N N . LEU A 1 70 ? -20.641 -19.672 4.664 1 95.44 70 LEU A N 1
ATOM 513 C CA . LEU A 1 70 ? -20.391 -19.859 6.09 1 95.44 70 LEU A CA 1
ATOM 514 C C . LEU A 1 70 ? -20.062 -18.547 6.773 1 95.44 70 LEU A C 1
ATOM 516 O O . LEU A 1 70 ? -19.484 -17.641 6.152 1 95.44 70 LEU A O 1
ATOM 520 N N . PRO A 1 71 ? -20.406 -18.391 8.016 1 94.31 71 PRO A N 1
ATOM 521 C CA . PRO A 1 71 ? -20.094 -17.172 8.773 1 94.31 71 PRO A CA 1
ATOM 522 C C . PRO A 1 71 ? -18.656 -17.141 9.289 1 94.31 71 PRO A C 1
ATOM 524 O O . PRO A 1 71 ? -18.422 -17.281 10.492 1 94.31 71 PRO A O 1
ATOM 527 N N . TRP A 1 72 ? -17.75 -16.828 8.531 1 95.25 72 TRP A N 1
ATOM 528 C CA . TRP A 1 72 ? -16.312 -16.969 8.789 1 95.25 72 TRP A CA 1
ATOM 529 C C . TRP A 1 72 ? -15.859 -16.016 9.875 1 95.25 72 TRP A C 1
ATOM 531 O O . TRP A 1 72 ? -14.828 -16.234 10.516 1 95.25 72 TRP A O 1
ATOM 541 N N . ALA A 1 73 ? -16.594 -14.945 10.094 1 94.12 73 ALA A N 1
ATOM 542 C CA . ALA A 1 73 ? -16.25 -14.008 11.148 1 94.12 73 ALA A CA 1
ATOM 543 C C . ALA A 1 73 ? -16.312 -14.672 12.523 1 94.12 73 ALA A C 1
ATOM 545 O O . ALA A 1 73 ? -15.625 -14.25 13.461 1 94.12 73 ALA A O 1
ATOM 546 N N . ARG A 1 74 ? -17.125 -15.695 12.656 1 94.75 74 ARG A N 1
ATOM 547 C CA . ARG A 1 74 ? -17.359 -16.375 13.93 1 94.75 74 ARG A CA 1
ATOM 548 C C . ARG A 1 74 ? -16.625 -17.703 13.984 1 94.75 74 ARG A C 1
ATOM 550 O O . ARG A 1 74 ? -16.672 -18.406 15 1 94.75 74 ARG A O 1
ATOM 557 N N . ILE A 1 75 ? -16.016 -18.109 12.961 1 95.19 75 ILE A N 1
ATOM 558 C CA . ILE A 1 75 ? -15.344 -19.391 12.875 1 95.19 75 ILE A CA 1
ATOM 559 C C . ILE A 1 75 ? -13.852 -19.219 13.172 1 95.19 75 ILE A C 1
ATOM 561 O O . ILE A 1 75 ? -13.211 -18.312 12.641 1 95.19 75 ILE A O 1
ATOM 565 N N . PRO A 1 76 ? -13.375 -20.125 13.969 1 94.62 76 PRO A N 1
ATOM 566 C CA . PRO A 1 76 ? -11.953 -20.031 14.305 1 94.62 76 PRO A CA 1
ATOM 567 C C . PRO A 1 76 ? -11.047 -20.156 13.078 1 94.62 76 PRO A C 1
ATOM 569 O O . PRO A 1 76 ? -11.391 -20.875 12.133 1 94.62 76 PRO A O 1
ATOM 572 N N . ARG A 1 77 ? -9.914 -19.594 13.109 1 93.44 77 ARG A N 1
ATOM 573 C CA . ARG A 1 77 ? -8.953 -19.562 12.016 1 93.44 77 ARG A CA 1
ATOM 574 C C . ARG A 1 77 ? -8.469 -20.969 11.672 1 93.44 77 ARG A C 1
ATOM 576 O O . ARG A 1 77 ? -8.234 -21.281 10.5 1 93.44 77 ARG A O 1
ATOM 583 N N . LEU A 1 78 ? -8.383 -21.797 12.617 1 93.69 78 LEU A N 1
ATOM 584 C CA . LEU A 1 78 ? -7.875 -23.156 12.398 1 93.69 78 LEU A CA 1
ATOM 585 C C . LEU A 1 78 ? -8.781 -23.922 11.445 1 93.69 78 LEU A C 1
ATOM 587 O O . LEU A 1 78 ? -8.305 -24.734 10.641 1 93.69 78 LEU A O 1
ATOM 591 N N . VAL A 1 79 ? -10.023 -23.688 11.555 1 93.69 79 VAL A N 1
ATOM 592 C CA . VAL A 1 79 ? -10.977 -24.359 10.68 1 93.69 79 VAL A CA 1
ATOM 593 C C . VAL A 1 79 ? -10.766 -23.906 9.234 1 93.69 79 VAL A C 1
ATOM 595 O O . VAL A 1 79 ? -10.781 -24.719 8.312 1 93.69 79 VAL A O 1
ATOM 598 N N . ARG A 1 80 ? -10.562 -22.703 9.133 1 93.69 80 ARG A N 1
ATOM 599 C CA . ARG A 1 80 ? -10.32 -22.156 7.793 1 93.69 80 ARG A CA 1
ATOM 600 C C . ARG A 1 80 ? -9.008 -22.688 7.227 1 93.69 80 ARG A C 1
ATOM 602 O O . ARG A 1 80 ? -8.938 -23.078 6.059 1 93.69 80 ARG A O 1
ATOM 609 N N . LEU A 1 81 ? -8.016 -22.812 8.039 1 94.44 81 LEU A N 1
ATOM 610 C CA . LEU A 1 81 ? -6.719 -23.297 7.59 1 94.44 81 LEU A CA 1
ATOM 611 C C . LEU A 1 81 ? -6.777 -24.781 7.262 1 94.44 81 LEU A C 1
ATOM 613 O O . LEU A 1 81 ? -6.031 -25.266 6.406 1 94.44 81 LEU A O 1
ATOM 617 N N . ALA A 1 82 ? -7.684 -25.469 7.867 1 95.5 82 ALA A N 1
ATOM 618 C CA . ALA A 1 82 ? -7.84 -26.906 7.613 1 95.5 82 ALA A CA 1
ATOM 619 C C . ALA A 1 82 ? -8.383 -27.156 6.211 1 95.5 82 ALA A C 1
ATOM 621 O O . ALA A 1 82 ? -8.305 -28.281 5.699 1 95.5 82 ALA A O 1
ATOM 622 N N . ILE A 1 83 ? -8.867 -26.141 5.637 1 95.19 83 ILE A N 1
ATOM 623 C CA . ILE A 1 83 ? -9.383 -26.266 4.281 1 95.19 83 ILE A CA 1
ATOM 624 C C . ILE A 1 83 ? -8.242 -26.578 3.318 1 95.19 83 ILE A C 1
ATOM 626 O O . ILE A 1 83 ? -8.422 -27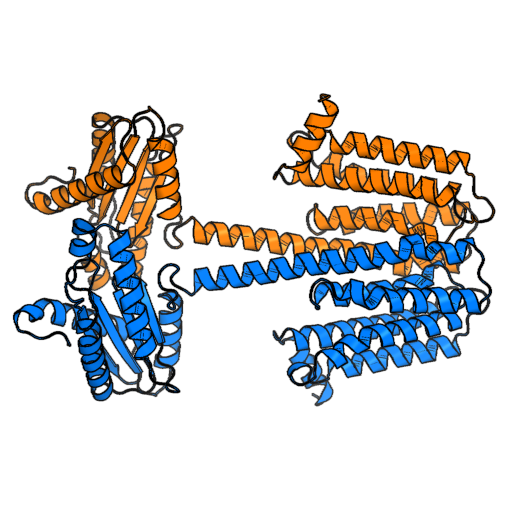.312 2.346 1 95.19 83 ILE A O 1
ATOM 630 N N . ALA A 1 84 ? -7.078 -26.094 3.613 1 96.12 84 ALA A N 1
ATOM 631 C CA . ALA A 1 84 ? -5.945 -26.281 2.705 1 96.12 84 ALA A CA 1
ATOM 632 C C . ALA A 1 84 ? -5.551 -27.75 2.604 1 96.12 84 ALA A C 1
ATOM 634 O O . ALA A 1 84 ? -5.586 -28.328 1.518 1 96.12 84 ALA A O 1
ATOM 635 N N . PRO A 1 85 ? -5.254 -28.422 3.684 1 96.31 85 PRO A N 1
ATOM 636 C CA . PRO A 1 85 ? -4.938 -29.859 3.562 1 96.31 85 PRO A CA 1
ATOM 637 C C . PRO A 1 85 ? -6.105 -30.672 3.029 1 96.31 85 PRO A C 1
ATOM 639 O O . PRO A 1 85 ? -5.898 -31.656 2.307 1 96.31 85 PRO A O 1
ATOM 642 N N . SER A 1 86 ? -7.301 -30.312 3.348 1 95.31 86 SER A N 1
ATOM 643 C CA . SER A 1 86 ? -8.469 -31.016 2.834 1 95.31 86 SER A CA 1
ATOM 644 C C . SER A 1 86 ? -8.586 -30.859 1.32 1 95.31 86 SER A C 1
ATOM 646 O O . SER A 1 86 ? -8.867 -31.828 0.613 1 95.31 86 SER A O 1
ATOM 648 N N . ALA A 1 87 ? -8.398 -29.656 0.932 1 94.94 87 ALA A N 1
ATOM 649 C CA . ALA A 1 87 ? -8.414 -29.391 -0.505 1 94.94 87 ALA A CA 1
ATOM 650 C C . ALA A 1 87 ? -7.32 -30.188 -1.219 1 94.94 87 ALA A C 1
ATOM 652 O O . ALA A 1 87 ? -7.566 -30.797 -2.262 1 94.94 87 ALA A O 1
ATOM 653 N N . MET A 1 88 ? -6.156 -30.188 -0.681 1 95.38 88 MET A N 1
ATOM 654 C CA . MET A 1 88 ? -5.039 -30.906 -1.287 1 95.38 88 MET A CA 1
ATOM 655 C C . MET A 1 88 ? -5.305 -32.406 -1.317 1 95.38 88 MET A C 1
ATOM 657 O O . MET A 1 88 ? -4.906 -33.094 -2.262 1 95.38 88 MET A O 1
ATOM 661 N N . SER A 1 89 ? -5.996 -32.875 -0.337 1 95.19 89 SER A N 1
ATOM 662 C CA . SER A 1 89 ? -6.387 -34.281 -0.324 1 95.19 89 SER A CA 1
ATOM 663 C C . SER A 1 89 ? -7.383 -34.594 -1.437 1 95.19 89 SER A C 1
ATOM 665 O O . SER A 1 89 ? -7.273 -35.625 -2.107 1 95.19 89 SER A O 1
ATOM 667 N N . LEU A 1 90 ? -8.312 -33.719 -1.573 1 94.38 90 LEU A N 1
ATOM 668 C CA . LEU A 1 90 ? -9.281 -33.875 -2.652 1 94.38 90 LEU A CA 1
ATOM 669 C C . LEU A 1 90 ? -8.594 -33.844 -4.012 1 94.38 90 LEU A C 1
ATOM 671 O O . LEU A 1 90 ? -8.945 -34.594 -4.922 1 94.38 90 LEU A O 1
ATOM 675 N N . ILE A 1 91 ? -7.664 -33 -4.16 1 93.88 91 ILE A N 1
ATOM 676 C CA . ILE A 1 91 ? -6.895 -32.875 -5.395 1 93.88 91 ILE A CA 1
ATOM 677 C C . ILE A 1 91 ? -6.117 -34.188 -5.633 1 93.88 91 ILE A C 1
ATOM 679 O O . ILE A 1 91 ? -6.043 -34.656 -6.766 1 93.88 91 ILE A O 1
ATOM 683 N N . ALA A 1 92 ? -5.551 -34.719 -4.582 1 93.62 92 ALA A N 1
ATOM 684 C CA . ALA A 1 92 ? -4.852 -36 -4.699 1 93.62 92 ALA A CA 1
ATOM 685 C C . ALA A 1 92 ? -5.789 -37.094 -5.203 1 93.62 92 ALA A C 1
ATOM 687 O O . ALA A 1 92 ? -5.426 -37.875 -6.094 1 93.62 92 ALA A O 1
ATOM 688 N N . LEU A 1 93 ? -6.941 -37.156 -4.66 1 92.94 93 LEU A N 1
ATOM 689 C CA . LEU A 1 93 ? -7.934 -38.125 -5.098 1 92.94 93 LEU A CA 1
ATOM 690 C C . LEU A 1 93 ? -8.305 -37.906 -6.562 1 92.94 93 LEU A C 1
ATOM 692 O O . LEU A 1 93 ? -8.461 -38.844 -7.32 1 92.94 93 LEU A O 1
ATOM 696 N N . HIS A 1 94 ? -8.484 -36.656 -6.859 1 92.75 94 HIS A N 1
ATOM 697 C CA . HIS A 1 94 ? -8.758 -36.312 -8.25 1 92.75 94 HIS A CA 1
ATOM 698 C C . HIS A 1 94 ? -7.664 -36.844 -9.172 1 92.75 94 HIS A C 1
ATOM 700 O O . HIS A 1 94 ? -7.949 -37.406 -10.234 1 92.75 94 HIS A O 1
ATOM 706 N N . ASN A 1 95 ? -6.445 -36.625 -8.797 1 91 95 ASN A N 1
ATOM 707 C CA . ASN A 1 95 ? -5.32 -37 -9.641 1 91 95 ASN A CA 1
ATOM 708 C C . ASN A 1 95 ? -5.238 -38.531 -9.797 1 91 95 ASN A C 1
ATOM 710 O O . ASN A 1 95 ? -4.828 -39.031 -10.844 1 91 95 ASN A O 1
ATOM 714 N N . VAL A 1 96 ? -5.625 -39.25 -8.805 1 90.88 96 VAL A N 1
ATOM 715 C CA . VAL A 1 96 ? -5.688 -40.688 -8.906 1 90.88 96 VAL A CA 1
ATOM 716 C C . VAL A 1 96 ? -6.781 -41.094 -9.898 1 90.88 96 VAL A C 1
ATOM 718 O O . VAL A 1 96 ? -6.562 -41.938 -10.766 1 90.88 96 VAL A O 1
ATOM 721 N N . ALA A 1 97 ? -7.875 -40.438 -9.797 1 91.12 97 ALA A N 1
ATOM 722 C CA . ALA A 1 97 ? -9.023 -40.75 -10.641 1 91.12 97 ALA A CA 1
ATOM 723 C C . ALA A 1 97 ? -8.773 -40.344 -12.086 1 91.12 97 ALA A C 1
ATOM 725 O O . ALA A 1 97 ? -9.266 -40.969 -13.016 1 91.12 97 ALA A O 1
ATOM 726 N N . ALA A 1 98 ? -8.141 -39.25 -12.234 1 87.19 98 ALA A N 1
ATOM 727 C CA . ALA A 1 98 ? -7.914 -38.688 -13.562 1 87.19 98 ALA A CA 1
ATOM 728 C C . ALA A 1 98 ? -6.777 -39.406 -14.281 1 87.19 98 ALA A C 1
ATOM 730 O O . ALA A 1 98 ? -6.559 -39.188 -15.477 1 87.19 98 ALA A O 1
ATOM 731 N N . GLY A 1 99 ? -6.145 -40.312 -13.547 1 79 99 GLY A N 1
ATOM 732 C CA . GLY A 1 99 ? -5.004 -40.969 -14.156 1 79 99 GLY A CA 1
ATOM 733 C C . GLY A 1 99 ? -3.746 -40.125 -14.148 1 79 99 GLY A C 1
ATOM 734 O O . GLY A 1 99 ? -3.766 -38.969 -13.711 1 79 99 GLY A O 1
ATOM 735 N N . ASN A 1 100 ? -2.736 -40.812 -14.492 1 68.69 100 ASN A N 1
ATOM 736 C CA . ASN A 1 100 ? -1.454 -40.125 -14.484 1 68.69 100 ASN A CA 1
ATOM 737 C C . ASN A 1 100 ? -1.351 -39.125 -15.633 1 68.69 100 ASN A C 1
ATOM 739 O O . ASN A 1 100 ? -0.889 -39.469 -16.719 1 68.69 100 ASN A O 1
ATOM 743 N N . ASP A 1 101 ? -2.082 -38.031 -15.453 1 73 101 ASP A N 1
ATOM 744 C CA . ASP A 1 101 ? -1.925 -36.906 -16.391 1 73 101 ASP A CA 1
ATOM 745 C C . ASP A 1 101 ? -1.014 -35.844 -15.805 1 73 101 ASP A C 1
ATOM 747 O O . ASP A 1 101 ? -1.45 -35.031 -14.984 1 73 101 ASP A O 1
ATOM 751 N N . ALA A 1 102 ? 0.205 -35.844 -16.266 1 66.12 102 ALA A N 1
ATOM 752 C CA . ALA A 1 102 ? 1.253 -35.031 -15.688 1 66.12 102 ALA A CA 1
ATOM 753 C C . ALA A 1 102 ? 0.922 -33.531 -15.836 1 66.12 102 ALA A C 1
ATOM 755 O O . ALA A 1 102 ? 1.269 -32.719 -14.977 1 66.12 102 ALA A O 1
ATOM 756 N N . PHE A 1 103 ? 0.2 -33.25 -16.828 1 67.31 103 PHE A N 1
ATOM 757 C CA . PHE A 1 103 ? -0.041 -31.828 -17.094 1 67.31 103 PHE A CA 1
ATOM 758 C C . PHE A 1 103 ? -1.188 -31.297 -16.234 1 67.31 103 PHE A C 1
ATOM 760 O O . PHE A 1 103 ? -1.227 -30.125 -15.891 1 67.31 103 PHE A O 1
ATOM 767 N N . ARG A 1 104 ? -2.029 -32.188 -15.805 1 67.12 104 ARG A N 1
ATOM 768 C CA . ARG A 1 104 ? -3.186 -31.797 -15.016 1 67.12 104 ARG A CA 1
ATOM 769 C C . ARG A 1 104 ? -2.891 -31.906 -13.523 1 67.12 104 ARG A C 1
ATOM 771 O O . ARG A 1 104 ? -3.602 -31.328 -12.695 1 67.12 104 ARG A O 1
ATOM 778 N N . TYR A 1 105 ? -1.805 -32.5 -13.203 1 66.69 105 TYR A N 1
ATOM 779 C CA . TYR A 1 105 ? -1.523 -32.938 -11.828 1 66.69 105 TYR A CA 1
ATOM 780 C C . TYR A 1 105 ? -1.299 -31.719 -10.93 1 66.69 105 TYR A C 1
ATOM 782 O O . TYR A 1 105 ? -1.648 -31.734 -9.75 1 66.69 105 TYR A O 1
ATOM 790 N N . GLY A 1 106 ? -0.887 -30.625 -11.492 1 74.56 106 GLY A N 1
ATOM 791 C CA . GLY A 1 106 ? -0.458 -29.562 -10.594 1 74.56 106 GLY A CA 1
ATOM 792 C C . GLY A 1 106 ? -1.355 -28.344 -10.641 1 74.56 106 GLY A C 1
ATOM 793 O O . GLY A 1 106 ? -1.274 -27.469 -9.773 1 74.56 106 GLY A O 1
ATOM 794 N N . MET A 1 107 ? -2.363 -28.344 -11.438 1 79.19 107 MET A N 1
ATOM 795 C CA . MET A 1 107 ? -3.078 -27.094 -11.727 1 79.19 107 MET A CA 1
ATOM 796 C C . MET A 1 107 ? -3.906 -26.656 -10.531 1 79.19 107 MET A C 1
ATOM 798 O O . MET A 1 107 ? -3.949 -25.469 -10.203 1 79.19 107 MET A O 1
ATOM 802 N N . PHE A 1 108 ? -4.426 -27.609 -9.812 1 87.56 108 PHE A N 1
ATOM 803 C CA . PHE A 1 108 ? -5.359 -27.234 -8.758 1 87.56 108 PHE A CA 1
ATOM 804 C C . PHE A 1 108 ? -4.617 -26.844 -7.488 1 87.56 108 PHE A C 1
ATOM 806 O O . PHE A 1 108 ? -5.129 -26.062 -6.676 1 87.56 108 PHE A O 1
ATOM 813 N N . PHE A 1 109 ? -3.391 -27.391 -7.332 1 90.81 109 PHE A N 1
ATOM 814 C CA . PHE A 1 109 ? -2.594 -27 -6.176 1 90.81 109 PHE A CA 1
ATOM 815 C C . PHE A 1 109 ? -2.285 -25.5 -6.219 1 90.81 109 PHE A C 1
ATOM 817 O O . PHE A 1 109 ? -2.219 -24.844 -5.176 1 90.81 109 PHE A O 1
ATOM 824 N N . PHE A 1 110 ? -2.17 -25.062 -7.355 1 89.25 110 PHE A N 1
ATOM 825 C CA . PHE A 1 110 ? -1.846 -23.641 -7.555 1 89.25 110 PHE A CA 1
ATOM 826 C C . PHE A 1 110 ? -2.91 -22.75 -6.934 1 89.25 110 PHE A C 1
ATOM 828 O O . PHE A 1 110 ? -2.586 -21.75 -6.285 1 89.25 110 PHE A O 1
ATOM 835 N N . LEU A 1 111 ? -4.102 -23.078 -7.098 1 91.31 111 LEU A N 1
ATOM 836 C CA . LEU A 1 111 ? -5.195 -22.25 -6.605 1 91.31 111 LEU A CA 1
ATOM 837 C C . LEU A 1 111 ? -5.223 -22.234 -5.082 1 91.31 111 LEU A C 1
ATOM 839 O O . LEU A 1 111 ? -5.625 -21.234 -4.473 1 91.31 111 LEU A O 1
ATOM 843 N N . VAL A 1 112 ? -4.789 -23.328 -4.512 1 94.38 112 VAL A N 1
ATOM 844 C CA . VAL A 1 112 ? -4.691 -23.375 -3.057 1 94.38 112 VAL A CA 1
ATOM 845 C C . VAL A 1 112 ? -3.666 -22.344 -2.58 1 94.38 112 VAL A C 1
ATOM 847 O O . VAL A 1 112 ? -3.943 -21.562 -1.671 1 94.38 112 VAL A O 1
ATOM 850 N N . PHE A 1 113 ? -2.602 -22.312 -3.248 1 94 113 PHE A N 1
ATOM 851 C CA . PHE A 1 113 ? -1.526 -21.438 -2.799 1 94 113 PHE A CA 1
ATOM 852 C C . PHE A 1 113 ? -1.794 -19.984 -3.213 1 94 113 PHE A C 1
ATOM 854 O O . PHE A 1 113 ? -1.344 -19.062 -2.549 1 94 113 PHE A O 1
ATOM 861 N N . LEU A 1 114 ? -2.529 -19.875 -4.273 1 93.5 114 LEU A N 1
ATOM 862 C CA . LEU A 1 114 ? -3.012 -18.531 -4.609 1 93.5 114 LEU A CA 1
ATOM 863 C C . LEU A 1 114 ? -3.896 -17.984 -3.498 1 93.5 114 LEU A C 1
ATOM 865 O O . LEU A 1 114 ? -3.748 -16.828 -3.1 1 93.5 114 LEU A O 1
ATOM 869 N N . TRP A 1 115 ? -4.793 -18.828 -2.979 1 95.81 115 TRP A N 1
ATOM 870 C CA . TRP A 1 115 ? -5.672 -18.438 -1.883 1 95.81 115 TRP A CA 1
ATOM 871 C C . TRP A 1 115 ? -4.867 -18.109 -0.629 1 95.81 115 TRP A C 1
ATOM 873 O O . TRP A 1 115 ? -5.082 -17.078 0.001 1 95.81 115 TRP A O 1
ATOM 883 N N . LEU A 1 116 ? -3.953 -18.953 -0.275 1 96.38 116 LEU A N 1
ATOM 884 C CA . LEU A 1 116 ? -3.137 -18.734 0.912 1 96.38 116 LEU A CA 1
ATOM 885 C C . LEU A 1 116 ? -2.35 -17.438 0.793 1 96.38 116 LEU A C 1
ATOM 887 O O . LEU A 1 116 ? -2.285 -16.656 1.745 1 96.38 116 LEU A O 1
ATOM 891 N N . GLY A 1 117 ? -1.846 -17.203 -0.362 1 95.38 117 GLY A N 1
ATOM 892 C CA . GLY A 1 117 ? -1.068 -16 -0.583 1 95.38 117 GLY A CA 1
ATOM 893 C C . GLY A 1 117 ? -1.904 -14.734 -0.528 1 95.38 117 GLY A C 1
ATOM 894 O O . GLY A 1 117 ? -1.463 -13.719 0.007 1 95.38 117 GLY A O 1
ATOM 895 N N . LEU A 1 118 ? -3.09 -14.797 -1.025 1 94.62 118 LEU A N 1
ATOM 896 C CA . LEU A 1 118 ? -3.945 -13.617 -1.138 1 94.62 118 LEU A CA 1
ATOM 897 C C . LEU A 1 118 ? -4.598 -13.289 0.201 1 94.62 118 LEU A C 1
ATOM 899 O O . LEU A 1 118 ? -4.879 -12.125 0.49 1 94.62 118 LEU A O 1
ATOM 903 N N . CYS A 1 119 ? -4.828 -14.328 0.997 1 95.75 119 CYS A N 1
ATOM 904 C CA . CYS A 1 119 ? -5.77 -14.086 2.082 1 95.75 119 CYS A CA 1
ATOM 905 C C . CYS A 1 119 ? -5.145 -14.398 3.434 1 95.75 119 CYS A C 1
ATOM 907 O O . CYS A 1 119 ? -5.629 -13.945 4.469 1 95.75 119 CYS A O 1
ATOM 909 N N . GLU A 1 120 ? -4.137 -15.219 3.455 1 95.88 120 GLU A N 1
ATOM 910 C CA . GLU A 1 120 ? -3.572 -15.664 4.727 1 95.88 120 GLU A CA 1
ATOM 911 C C . GLU A 1 120 ? -2.215 -15.016 4.98 1 95.88 120 GLU A C 1
ATOM 913 O O . GLU A 1 120 ? -1.561 -14.547 4.047 1 95.88 120 GLU A O 1
ATOM 918 N N . PRO A 1 121 ? -1.755 -14.953 6.223 1 94.38 121 PRO A N 1
ATOM 919 C CA . PRO A 1 121 ? -0.48 -14.312 6.555 1 94.38 121 PRO A CA 1
ATOM 920 C C . PRO A 1 121 ? 0.72 -15.039 5.953 1 94.38 121 PRO A C 1
ATOM 922 O O . PRO A 1 121 ? 0.626 -16.219 5.621 1 94.38 121 PRO A O 1
ATOM 925 N N . ARG A 1 122 ? 1.781 -14.289 5.809 1 94.69 122 ARG A N 1
ATOM 926 C CA . ARG A 1 122 ? 3.037 -14.852 5.328 1 94.69 122 ARG A CA 1
ATOM 927 C C . ARG A 1 122 ? 3.461 -16.047 6.18 1 94.69 122 ARG A C 1
ATOM 929 O O . ARG A 1 122 ? 3.229 -16.062 7.391 1 94.69 122 ARG A O 1
ATOM 936 N N . GLY A 1 123 ? 4.035 -17 5.543 1 96.38 123 GLY A N 1
ATOM 937 C CA . GLY A 1 123 ? 4.508 -18.188 6.258 1 96.38 123 GLY A CA 1
ATOM 938 C C . GLY A 1 123 ? 3.498 -19.312 6.285 1 96.38 123 GLY A C 1
ATOM 939 O O . GLY A 1 123 ? 3.852 -20.469 6.555 1 96.38 123 GLY A O 1
ATOM 940 N N . THR A 1 124 ? 2.236 -19.078 6.059 1 96.25 124 THR A N 1
ATOM 941 C CA . THR A 1 124 ? 1.2 -20.109 6.098 1 96.25 124 THR A CA 1
ATOM 942 C C . THR A 1 124 ? 1.435 -21.156 5.012 1 96.25 124 THR A C 1
ATOM 944 O O . THR A 1 124 ? 1.28 -22.359 5.25 1 96.25 124 THR A O 1
ATOM 947 N N . SER A 1 125 ? 1.805 -20.688 3.812 1 95.81 125 SER A N 1
ATOM 948 C CA . SER A 1 125 ? 2.1 -21.609 2.725 1 95.81 125 SER A CA 1
ATOM 949 C C . SER A 1 125 ? 3.23 -22.562 3.102 1 95.81 125 SER A C 1
ATOM 951 O O . SER A 1 125 ? 3.176 -23.75 2.787 1 95.81 125 SER A O 1
ATOM 953 N N . LEU A 1 126 ? 4.227 -22.078 3.73 1 96.38 126 LEU A N 1
ATOM 954 C CA . LEU A 1 126 ? 5.367 -22.891 4.137 1 96.38 126 LEU A CA 1
ATOM 955 C C . LEU A 1 126 ? 4.934 -23.969 5.125 1 96.38 126 LEU A C 1
ATOM 957 O O . LEU A 1 126 ? 5.402 -25.109 5.043 1 96.38 126 LEU A O 1
ATOM 961 N N . LYS A 1 127 ? 4.043 -23.625 5.973 1 96.19 127 LYS A N 1
ATOM 962 C CA . LYS A 1 127 ? 3.533 -24.578 6.957 1 96.19 127 LYS A CA 1
ATOM 963 C C . LYS A 1 127 ? 2.742 -25.703 6.281 1 96.19 127 LYS A C 1
ATOM 965 O O . LYS A 1 127 ? 2.605 -26.797 6.836 1 96.19 127 LYS A O 1
ATOM 970 N N . MET A 1 128 ? 2.23 -25.453 5.121 1 96.31 128 MET A N 1
ATOM 971 C CA . MET A 1 128 ? 1.405 -26.422 4.402 1 96.31 128 MET A CA 1
ATOM 972 C C . MET A 1 128 ? 2.264 -27.312 3.516 1 96.31 128 MET A C 1
ATOM 974 O O . MET A 1 128 ? 1.761 -28.266 2.912 1 96.31 128 MET A O 1
ATOM 978 N N . SER A 1 129 ? 3.586 -27.109 3.455 1 95.31 129 SER A N 1
ATOM 979 C CA . SER A 1 129 ? 4.473 -27.734 2.486 1 95.31 129 SER A CA 1
ATOM 980 C C . SER A 1 129 ? 4.512 -29.25 2.672 1 95.31 129 SER A C 1
ATOM 982 O O . SER A 1 129 ? 4.531 -30 1.692 1 95.31 129 SER A O 1
ATOM 984 N N . PRO A 1 130 ? 4.484 -29.781 3.924 1 95.81 130 PRO A N 1
ATOM 985 C CA . PRO A 1 130 ? 4.465 -31.25 4.031 1 95.81 130 PRO A CA 1
ATOM 986 C C . PRO A 1 130 ? 3.189 -31.859 3.469 1 95.81 130 PRO A C 1
ATOM 988 O O . PRO A 1 130 ? 3.23 -32.938 2.887 1 95.81 130 PRO A O 1
ATOM 991 N N . TYR A 1 131 ? 2.115 -31.234 3.625 1 96.25 131 TYR A N 1
ATOM 992 C CA . TYR A 1 131 ? 0.852 -31.719 3.088 1 96.25 131 TYR A CA 1
ATOM 993 C C . TYR A 1 131 ? 0.857 -31.688 1.563 1 96.25 131 TYR A C 1
ATOM 995 O O . TYR A 1 131 ? 0.351 -32.625 0.915 1 96.25 131 TYR A O 1
ATOM 1003 N N . LEU A 1 132 ? 1.412 -30.594 1.065 1 95.81 132 LEU A N 1
ATOM 1004 C CA . LEU A 1 132 ? 1.549 -30.5 -0.385 1 95.81 132 LEU A CA 1
ATOM 1005 C C . LEU A 1 132 ? 2.398 -31.641 -0.925 1 95.81 132 LEU A C 1
ATOM 1007 O O . LEU A 1 132 ? 2.014 -32.312 -1.894 1 95.81 132 LEU A O 1
ATOM 1011 N N . ALA A 1 133 ? 3.518 -31.859 -0.308 1 95.38 133 ALA A N 1
ATOM 1012 C CA . ALA A 1 133 ? 4.418 -32.938 -0.745 1 95.38 133 ALA A CA 1
ATOM 1013 C C . ALA A 1 133 ? 3.715 -34.281 -0.728 1 95.38 133 ALA A C 1
ATOM 1015 O O . ALA A 1 133 ? 3.777 -35.031 -1.704 1 95.38 133 ALA A O 1
ATOM 1016 N N . ALA A 1 134 ? 3.01 -34.562 0.293 1 96.12 134 ALA A N 1
ATOM 1017 C CA . ALA A 1 134 ? 2.297 -35.812 0.429 1 96.12 134 ALA A CA 1
ATOM 1018 C C . ALA A 1 134 ? 1.193 -35.938 -0.617 1 96.12 134 ALA A C 1
ATOM 1020 O O . ALA A 1 134 ? 1.084 -36.969 -1.295 1 96.12 134 ALA A O 1
ATOM 1021 N N . ALA A 1 135 ? 0.425 -34.906 -0.744 1 94.69 135 ALA A N 1
ATOM 1022 C CA . ALA A 1 135 ? -0.702 -34.938 -1.673 1 94.69 135 ALA A CA 1
ATOM 1023 C C . ALA A 1 135 ? -0.221 -35.031 -3.117 1 94.69 135 ALA A C 1
ATOM 1025 O O . ALA A 1 135 ? -0.901 -35.594 -3.969 1 94.69 135 ALA A O 1
ATOM 1026 N N . TYR A 1 136 ? 0.917 -34.438 -3.371 1 92.38 136 TYR A N 1
ATOM 1027 C CA . TYR A 1 136 ? 1.485 -34.469 -4.715 1 92.38 136 TYR A CA 1
ATOM 1028 C C . TYR A 1 136 ? 2.092 -35.812 -5.043 1 92.38 136 TYR A C 1
ATOM 1030 O O . TYR A 1 136 ? 1.896 -36.344 -6.141 1 92.38 136 TYR A O 1
ATOM 1038 N N . LEU A 1 137 ? 2.744 -36.469 -4.102 1 92.5 137 LEU A N 1
ATOM 1039 C CA . LEU A 1 137 ? 3.531 -37.656 -4.363 1 92.5 137 LEU A CA 1
ATOM 1040 C C . LEU A 1 137 ? 2.666 -38.906 -4.25 1 92.5 137 LEU A C 1
ATOM 1042 O O . LEU A 1 137 ? 2.896 -39.906 -4.957 1 92.5 137 LEU A O 1
ATOM 1046 N N . THR A 1 138 ? 1.673 -38.938 -3.447 1 92.19 138 THR A N 1
ATOM 1047 C CA . THR A 1 138 ? 0.871 -40.156 -3.178 1 92.19 138 THR A CA 1
ATOM 1048 C C . THR A 1 138 ? 0.236 -40.656 -4.461 1 92.19 138 THR A C 1
ATOM 1050 O O . THR A 1 138 ? 0.377 -41.844 -4.793 1 92.19 138 THR A O 1
ATOM 1053 N N . PRO A 1 139 ? -0.461 -39.812 -5.195 1 90.12 139 PRO A N 1
ATOM 1054 C CA . PRO A 1 139 ? -1.033 -40.344 -6.441 1 90.12 139 PRO A CA 1
ATOM 1055 C C . PRO A 1 139 ? 0.029 -40.844 -7.406 1 90.12 139 PRO A C 1
ATOM 1057 O O . PRO A 1 139 ? -0.212 -41.812 -8.133 1 90.12 139 PRO A O 1
ATOM 1060 N N . LEU A 1 140 ? 1.18 -40.25 -7.473 1 88.94 140 LEU A N 1
ATOM 1061 C CA . LEU A 1 140 ? 2.256 -40.688 -8.352 1 88.94 140 LEU A CA 1
ATOM 1062 C C . LEU A 1 140 ? 2.756 -42.094 -7.953 1 88.94 140 LEU A C 1
ATOM 1064 O O . LEU A 1 140 ? 2.955 -42.938 -8.812 1 88.94 140 LEU A O 1
ATOM 1068 N N . ILE A 1 141 ? 2.912 -42.25 -6.711 1 90.5 141 ILE A N 1
ATOM 1069 C CA . ILE A 1 141 ? 3.375 -43.531 -6.195 1 90.5 141 ILE A CA 1
ATOM 1070 C C . ILE A 1 141 ? 2.314 -44.594 -6.449 1 90.5 141 ILE A C 1
ATOM 1072 O O . ILE A 1 141 ? 2.633 -45.688 -6.902 1 90.5 141 ILE A O 1
ATOM 1076 N N . ALA A 1 142 ? 1.119 -44.312 -6.223 1 87.19 142 ALA A N 1
ATOM 1077 C CA . ALA A 1 142 ? 0.006 -45.219 -6.379 1 87.19 142 ALA A CA 1
ATOM 1078 C C . ALA A 1 142 ? -0.124 -45.688 -7.824 1 87.19 142 ALA A C 1
ATOM 1080 O O . ALA A 1 142 ? -0.529 -46.844 -8.086 1 87.19 142 ALA A O 1
ATOM 1081 N N . GLU A 1 143 ? 0.2 -44.844 -8.695 1 84.44 143 GLU A N 1
ATOM 1082 C CA . GLU A 1 143 ? 0.017 -45.156 -10.109 1 84.44 143 GLU A CA 1
ATOM 1083 C C . GLU A 1 143 ? 1.304 -45.688 -10.727 1 84.44 143 GLU A C 1
ATOM 1085 O O . GLU A 1 143 ? 1.402 -45.844 -11.945 1 84.44 143 GLU A O 1
ATOM 1090 N N . GLY A 1 144 ? 2.318 -45.906 -9.969 1 85.56 144 GLY A N 1
ATOM 1091 C CA . GLY A 1 144 ? 3.566 -46.469 -10.469 1 85.56 144 GLY A CA 1
ATOM 1092 C C . GLY A 1 144 ? 4.32 -45.5 -11.375 1 85.56 144 GLY A C 1
ATOM 1093 O O . GLY A 1 144 ? 4.75 -45.875 -12.469 1 85.56 144 GLY A O 1
ATOM 1094 N N . ALA A 1 145 ? 4.422 -44.344 -10.938 1 82.75 145 ALA A N 1
ATOM 1095 C CA . ALA A 1 145 ? 5.066 -43.312 -11.727 1 82.75 145 ALA A CA 1
ATOM 1096 C C . ALA A 1 145 ? 6.562 -43.562 -11.867 1 82.75 145 ALA A C 1
ATOM 1098 O O . ALA A 1 145 ? 7.156 -44.281 -11.055 1 82.75 145 ALA A O 1
ATOM 1099 N N . THR A 1 146 ? 7.117 -43 -12.922 1 83.88 146 THR A N 1
ATOM 1100 C CA . THR A 1 146 ? 8.539 -43.125 -13.195 1 83.88 146 THR A CA 1
ATOM 1101 C C . THR A 1 146 ? 9.367 -42.281 -12.234 1 83.88 146 THR A C 1
ATOM 1103 O O . THR A 1 146 ? 8.812 -41.438 -11.516 1 83.88 146 THR A O 1
ATOM 1106 N N . GLY A 1 147 ? 10.648 -42.5 -12.172 1 85.12 147 GLY A N 1
ATOM 1107 C CA . GLY A 1 147 ? 11.547 -41.688 -11.367 1 85.12 147 GLY A CA 1
ATOM 1108 C C . GLY A 1 147 ? 11.516 -40.219 -11.727 1 85.12 147 GLY A C 1
ATOM 1109 O O . GLY A 1 147 ? 11.578 -39.375 -10.852 1 85.12 147 GLY A O 1
ATOM 1110 N N . SER A 1 148 ? 11.391 -40 -13.008 1 83 148 SER A N 1
ATOM 1111 C CA . SER A 1 148 ? 11.328 -38.625 -13.477 1 83 148 SER A CA 1
ATOM 1112 C C . SER A 1 148 ? 10.062 -37.938 -12.969 1 83 148 SER A C 1
ATOM 1114 O O . SER A 1 148 ? 10.102 -36.75 -12.625 1 83 148 SER A O 1
ATOM 1116 N N . ASP A 1 149 ? 8.984 -38.719 -12.875 1 82.81 149 ASP A N 1
ATOM 1117 C CA . ASP A 1 149 ? 7.734 -38.156 -12.352 1 82.81 149 ASP A CA 1
ATOM 1118 C C . ASP A 1 149 ? 7.879 -37.781 -10.875 1 82.81 149 ASP A C 1
ATOM 1120 O O . ASP A 1 149 ? 7.461 -36.688 -10.469 1 82.81 149 ASP A O 1
ATOM 1124 N N . LEU A 1 150 ? 8.508 -38.656 -10.203 1 86.5 150 LEU A N 1
ATOM 1125 C CA . LEU A 1 150 ? 8.672 -38.406 -8.773 1 86.5 150 LEU A CA 1
ATOM 1126 C C . LEU A 1 150 ? 9.602 -37.25 -8.516 1 86.5 150 LEU A C 1
ATOM 1128 O O . LEU A 1 150 ? 9.398 -36.469 -7.566 1 86.5 150 LEU A O 1
ATOM 1132 N N . ALA A 1 151 ? 10.523 -37.031 -9.375 1 87.5 151 ALA A N 1
ATOM 1133 C CA . ALA A 1 151 ? 11.516 -35.969 -9.211 1 87.5 151 ALA A CA 1
ATOM 1134 C C . ALA A 1 151 ? 10.883 -34.594 -9.461 1 87.5 151 ALA A C 1
ATOM 1136 O O . ALA A 1 151 ? 11.469 -33.562 -9.117 1 87.5 151 ALA A O 1
ATOM 1137 N N . SER A 1 152 ? 9.703 -34.562 -9.992 1 85.5 152 SER A N 1
ATOM 1138 C CA . SER A 1 152 ? 9.039 -33.312 -10.312 1 85.5 152 SER A CA 1
ATOM 1139 C C . SER A 1 152 ? 8.719 -32.5 -9.047 1 85.5 152 SER A C 1
ATOM 1141 O O . SER A 1 152 ? 8.516 -31.297 -9.102 1 85.5 152 SER A O 1
ATOM 1143 N N . ILE A 1 153 ? 8.695 -33.156 -7.914 1 87.62 153 ILE A N 1
ATOM 1144 C CA . ILE A 1 153 ? 8.414 -32.5 -6.648 1 87.62 153 ILE A CA 1
ATOM 1145 C C . ILE A 1 153 ? 9.508 -31.484 -6.344 1 87.62 153 ILE A C 1
ATOM 1147 O O . ILE A 1 153 ? 9.258 -30.469 -5.695 1 87.62 153 ILE A O 1
ATOM 1151 N N . SER A 1 154 ? 10.672 -31.641 -6.879 1 86.81 154 SER A N 1
ATOM 1152 C CA . SER A 1 154 ? 11.82 -30.781 -6.594 1 86.81 154 SER A CA 1
ATOM 1153 C C . SER A 1 154 ? 11.625 -29.391 -7.176 1 86.81 154 SER A C 1
ATOM 1155 O O . SER A 1 154 ? 12.227 -28.422 -6.707 1 86.81 154 SER A O 1
ATOM 1157 N N . TYR A 1 155 ? 10.719 -29.234 -8.125 1 84.62 155 TYR A N 1
ATOM 1158 C CA . TYR A 1 155 ? 10.516 -27.891 -8.672 1 84.62 155 TYR A CA 1
ATOM 1159 C C . TYR A 1 155 ? 9.086 -27.422 -8.445 1 84.62 155 TYR A C 1
ATOM 1161 O O . TYR A 1 155 ? 8.82 -26.219 -8.391 1 84.62 155 TYR A O 1
ATOM 1169 N N . THR A 1 156 ? 8.195 -28.406 -8.367 1 87.06 156 THR A N 1
ATOM 1170 C CA . THR A 1 156 ? 6.805 -28.016 -8.172 1 87.06 156 THR A CA 1
ATOM 1171 C C . THR A 1 156 ? 6.598 -27.422 -6.785 1 87.06 156 THR A C 1
ATOM 1173 O O . THR A 1 156 ? 5.922 -26.406 -6.637 1 87.06 156 THR A O 1
ATOM 1176 N N . LEU A 1 157 ? 7.242 -28.031 -5.844 1 90.81 157 LEU A N 1
ATOM 1177 C CA . LEU A 1 157 ? 7.078 -27.594 -4.465 1 90.81 157 LEU A CA 1
ATOM 1178 C C . LEU A 1 157 ? 7.594 -26.156 -4.297 1 90.81 157 LEU A C 1
ATOM 1180 O O . LEU A 1 157 ? 6.852 -25.281 -3.873 1 90.81 157 LEU A O 1
ATOM 1184 N N . PRO A 1 158 ? 8.797 -25.875 -4.676 1 89.62 158 PRO A N 1
ATOM 1185 C CA . PRO A 1 158 ? 9.258 -24.5 -4.52 1 89.62 158 PRO A CA 1
ATOM 1186 C C . PRO A 1 158 ? 8.445 -23.516 -5.355 1 89.62 158 PRO A C 1
ATOM 1188 O O . PRO A 1 158 ? 8.273 -22.359 -4.957 1 89.62 158 PRO A O 1
ATOM 1191 N N . LEU A 1 159 ? 7.969 -23.922 -6.438 1 88.56 159 LEU A N 1
ATOM 1192 C CA . LEU A 1 159 ? 7.191 -23.031 -7.297 1 88.56 159 LEU A CA 1
ATOM 1193 C C . LEU A 1 159 ? 5.906 -22.594 -6.602 1 88.56 159 LEU A C 1
ATOM 1195 O O . LEU A 1 159 ? 5.609 -21.391 -6.527 1 88.56 159 LEU A O 1
ATOM 1199 N N . TYR A 1 160 ? 5.148 -23.578 -6.062 1 91.62 160 TYR A N 1
ATOM 1200 C CA . TYR A 1 160 ? 3.9 -23.25 -5.379 1 91.62 160 TYR A CA 1
ATOM 1201 C C . TYR A 1 160 ? 4.156 -22.391 -4.148 1 91.62 160 TYR A C 1
ATOM 1203 O O . TYR A 1 160 ? 3.42 -21.438 -3.885 1 91.62 160 TYR A O 1
ATOM 1211 N N . LEU A 1 161 ? 5.234 -22.688 -3.504 1 94.25 161 LEU A N 1
ATOM 1212 C CA . LEU A 1 161 ? 5.562 -21.953 -2.285 1 94.25 161 LEU A CA 1
ATOM 1213 C C . LEU A 1 161 ? 5.98 -20.531 -2.604 1 94.25 161 LEU A C 1
ATOM 1215 O O . LEU A 1 161 ? 5.637 -19.594 -1.87 1 94.25 161 LEU A O 1
ATOM 1219 N N . THR A 1 162 ? 6.664 -20.359 -3.666 1 91.12 162 THR A N 1
ATOM 1220 C CA . THR A 1 162 ? 7.09 -19.016 -4.062 1 91.12 162 THR A CA 1
ATOM 1221 C C . THR A 1 162 ? 5.887 -18.141 -4.41 1 91.12 162 THR A C 1
ATOM 1223 O O . THR A 1 162 ? 5.797 -17 -3.971 1 91.12 162 THR A O 1
ATOM 1226 N N . VAL A 1 163 ? 4.992 -18.734 -5.105 1 88.62 163 VAL A N 1
ATOM 1227 C CA . VAL A 1 163 ? 3.793 -17.984 -5.477 1 88.62 163 VAL A CA 1
ATOM 1228 C C . VAL A 1 163 ? 3.035 -17.562 -4.219 1 88.62 163 VAL A C 1
ATOM 1230 O O . VAL A 1 163 ? 2.689 -16.391 -4.055 1 88.62 163 VAL A O 1
ATOM 1233 N N . GLY A 1 164 ? 2.846 -18.531 -3.385 1 94.19 164 GLY A N 1
ATOM 1234 C CA . GLY A 1 164 ? 2.121 -18.25 -2.156 1 94.19 164 GLY A CA 1
ATOM 1235 C C . GLY A 1 164 ? 2.789 -17.188 -1.297 1 94.19 164 GLY A C 1
ATOM 1236 O O . GLY A 1 164 ? 2.137 -16.25 -0.839 1 94.19 164 GLY A O 1
ATOM 1237 N N . GLU A 1 165 ? 4.047 -17.312 -1.201 1 96.25 165 GLU A N 1
ATOM 1238 C CA . GLU A 1 165 ? 4.754 -16.438 -0.275 1 96.25 165 GLU A CA 1
ATOM 1239 C C . GLU A 1 165 ? 4.949 -15.039 -0.873 1 96.25 165 GLU A C 1
ATOM 1241 O O . GLU A 1 165 ? 4.832 -14.039 -0.17 1 96.25 165 GLU A O 1
ATOM 1246 N N . VAL A 1 166 ? 5.234 -14.992 -2.098 1 94.31 166 VAL A N 1
ATOM 1247 C CA . VAL A 1 166 ? 5.422 -13.695 -2.742 1 94.31 166 VAL A CA 1
ATOM 1248 C C . VAL A 1 166 ? 4.113 -12.914 -2.723 1 94.31 166 VAL A C 1
ATOM 1250 O O . VAL A 1 166 ? 4.098 -11.719 -2.412 1 94.31 166 VAL A O 1
ATOM 1253 N N . LEU A 1 167 ? 3.094 -13.609 -3.01 1 94.06 167 LEU A N 1
ATOM 1254 C CA . LEU A 1 167 ? 1.785 -12.969 -2.98 1 94.06 167 LEU A CA 1
ATOM 1255 C C . LEU A 1 167 ? 1.433 -12.516 -1.565 1 94.06 167 LEU A C 1
ATOM 1257 O O . LEU A 1 167 ? 0.93 -11.406 -1.368 1 94.06 167 LEU A O 1
ATOM 1261 N N . ALA A 1 168 ? 1.705 -13.336 -0.653 1 96 168 ALA A N 1
ATOM 1262 C CA . ALA A 1 168 ? 1.433 -12.992 0.739 1 96 168 ALA A CA 1
ATOM 1263 C C . ALA A 1 168 ? 2.246 -11.773 1.17 1 96 168 ALA A C 1
ATOM 1265 O O . ALA A 1 168 ? 1.737 -10.898 1.872 1 96 168 ALA A O 1
ATOM 1266 N N . TRP A 1 169 ? 3.426 -11.773 0.769 1 95.19 169 TRP A N 1
ATOM 1267 C CA . TRP A 1 169 ? 4.309 -10.648 1.088 1 95.19 169 TRP A CA 1
ATOM 1268 C C . TRP A 1 169 ? 3.752 -9.344 0.53 1 95.19 169 TRP A C 1
ATOM 1270 O O . TRP A 1 169 ? 3.684 -8.336 1.239 1 95.19 169 TRP A O 1
ATOM 1280 N N . ARG A 1 170 ? 3.348 -9.367 -0.645 1 93.25 170 ARG A N 1
ATOM 1281 C CA . ARG A 1 170 ? 2.803 -8.18 -1.288 1 93.25 170 ARG A CA 1
ATOM 1282 C C . ARG A 1 170 ? 1.483 -7.762 -0.646 1 93.25 170 ARG A C 1
ATOM 1284 O O . ARG A 1 170 ? 1.224 -6.57 -0.462 1 93.25 170 ARG A O 1
ATOM 1291 N N . THR A 1 171 ? 0.684 -8.68 -0.333 1 93.12 171 THR A N 1
ATOM 1292 C CA . THR A 1 171 ? -0.597 -8.406 0.308 1 93.12 171 THR A CA 1
ATOM 1293 C C . THR A 1 171 ? -0.392 -7.758 1.676 1 93.12 171 THR A C 1
ATOM 1295 O O . THR A 1 171 ? -1.077 -6.793 2.021 1 93.12 171 THR A O 1
ATOM 1298 N N . GLU A 1 172 ? 0.524 -8.281 2.354 1 94.31 172 GLU A N 1
ATOM 1299 C CA . GLU A 1 172 ? 0.844 -7.707 3.656 1 94.31 172 GLU A CA 1
ATOM 1300 C C . GLU A 1 172 ? 1.351 -6.273 3.52 1 94.31 172 GLU A C 1
ATOM 1302 O O . GLU A 1 172 ? 1.009 -5.41 4.328 1 94.31 172 GLU A O 1
ATOM 1307 N N . ARG A 1 173 ? 2.105 -6.082 2.562 1 94.19 173 ARG A N 1
ATOM 1308 C CA . ARG A 1 173 ? 2.623 -4.738 2.324 1 94.19 173 ARG A CA 1
ATOM 1309 C C . ARG A 1 173 ? 1.493 -3.762 2.016 1 94.19 173 ARG A C 1
ATOM 1311 O O . ARG A 1 173 ? 1.475 -2.643 2.529 1 94.19 173 ARG A O 1
ATOM 1318 N N . VAL A 1 174 ? 0.594 -4.172 1.227 1 94.25 174 VAL A N 1
ATOM 1319 C CA . VAL A 1 174 ? -0.567 -3.348 0.906 1 94.25 174 VAL A CA 1
ATOM 1320 C C . VAL A 1 174 ? -1.332 -3.012 2.186 1 94.25 174 VAL A C 1
ATOM 1322 O O . VAL A 1 174 ? -1.66 -1.85 2.432 1 94.25 174 VAL A O 1
ATOM 1325 N N . ARG A 1 175 ? -1.536 -3.949 2.99 1 92.56 175 ARG A N 1
ATOM 1326 C CA . ARG A 1 175 ? -2.281 -3.756 4.23 1 92.56 175 ARG A CA 1
ATOM 1327 C C . ARG A 1 175 ? -1.558 -2.787 5.16 1 92.56 175 ARG A C 1
ATOM 1329 O O . ARG A 1 175 ? -2.178 -1.896 5.742 1 92.56 175 ARG A O 1
ATOM 1336 N N . ARG A 1 176 ? -0.318 -2.963 5.262 1 93.69 176 ARG A N 1
ATOM 1337 C CA . ARG A 1 176 ? 0.488 -2.098 6.113 1 93.69 176 ARG A CA 1
ATOM 1338 C C . ARG A 1 176 ? 0.448 -0.653 5.625 1 93.69 176 ARG A C 1
ATOM 1340 O O . ARG A 1 176 ? 0.276 0.273 6.418 1 93.69 176 ARG A O 1
ATOM 1347 N N . LEU A 1 177 ? 0.593 -0.489 4.355 1 93.75 177 LEU A N 1
ATOM 1348 C CA . LEU A 1 177 ? 0.579 0.848 3.771 1 93.75 177 LEU A CA 1
ATOM 1349 C C . LEU A 1 177 ? -0.794 1.494 3.926 1 93.75 177 LEU A C 1
ATOM 1351 O O . LEU A 1 177 ? -0.894 2.691 4.203 1 93.75 177 LEU A O 1
ATOM 1355 N N . GLN A 1 178 ? -1.782 0.708 3.773 1 92.94 178 GLN A N 1
ATOM 1356 C CA . GLN A 1 178 ? -3.139 1.214 3.955 1 92.94 178 GLN A CA 1
ATOM 1357 C C . GLN A 1 178 ? -3.365 1.677 5.391 1 92.94 178 GLN A C 1
ATOM 1359 O O . GLN A 1 178 ? -3.975 2.723 5.625 1 92.94 178 GLN A O 1
ATOM 1364 N N . ASN A 1 179 ? -2.898 0.91 6.27 1 92 179 ASN A N 1
ATOM 1365 C CA . ASN A 1 179 ? -3.018 1.282 7.676 1 92 179 ASN A CA 1
ATOM 1366 C C . ASN A 1 179 ? -2.248 2.562 7.98 1 92 179 ASN A C 1
ATOM 1368 O O . ASN A 1 179 ? -2.746 3.436 8.695 1 92 179 ASN A O 1
ATOM 1372 N N . ARG A 1 180 ? -1.109 2.633 7.477 1 91.25 180 ARG A N 1
ATOM 1373 C CA . ARG A 1 180 ? -0.305 3.836 7.66 1 91.25 180 ARG A CA 1
ATOM 1374 C C . ARG A 1 180 ? -0.994 5.055 7.051 1 91.25 180 ARG A C 1
ATOM 1376 O O . ARG A 1 180 ? -1 6.133 7.648 1 91.25 180 ARG A O 1
ATOM 1383 N N . LEU A 1 181 ? -1.529 4.891 5.922 1 91.06 181 LEU A N 1
ATOM 1384 C CA . LEU A 1 181 ? -2.258 5.965 5.254 1 91.06 181 LEU A CA 1
ATOM 1385 C C . LEU A 1 181 ? -3.449 6.414 6.094 1 91.06 181 LEU A C 1
ATOM 1387 O O . LEU A 1 181 ? -3.699 7.617 6.23 1 91.06 181 LEU A O 1
ATOM 1391 N N . ARG A 1 182 ? -4.098 5.504 6.582 1 89.25 182 ARG A N 1
ATOM 1392 C CA . ARG A 1 182 ? -5.242 5.824 7.43 1 89.25 182 ARG A CA 1
ATOM 1393 C C . ARG A 1 182 ? -4.805 6.594 8.672 1 89.25 182 ARG A C 1
ATOM 1395 O O . ARG A 1 182 ? -5.453 7.562 9.07 1 89.25 182 ARG A O 1
ATOM 1402 N N . GLN A 1 183 ? -3.771 6.195 9.242 1 88.75 183 GLN A N 1
ATOM 1403 C CA . GLN A 1 183 ? -3.242 6.879 10.414 1 88.75 183 GLN A CA 1
ATOM 1404 C C . GLN A 1 183 ? -2.875 8.32 10.094 1 88.75 183 GLN A C 1
ATOM 1406 O O . GLN A 1 183 ? -3.191 9.234 10.859 1 88.75 183 GLN A O 1
ATOM 1411 N N . LEU A 1 184 ? -2.285 8.492 8.969 1 85.12 184 LEU A N 1
ATOM 1412 C CA . LEU A 1 184 ? -1.855 9.828 8.57 1 85.12 184 LEU A CA 1
ATOM 1413 C C . LEU A 1 184 ? -3.055 10.695 8.203 1 85.12 184 LEU A C 1
ATOM 1415 O O . LEU A 1 184 ? -3.045 11.906 8.43 1 85.12 184 LEU A O 1
ATOM 1419 N N . ALA A 1 185 ? -4.008 10.086 7.699 1 84.56 185 ALA A N 1
ATOM 1420 C CA . ALA A 1 185 ? -5.184 10.812 7.219 1 84.56 185 ALA A CA 1
ATOM 1421 C C . ALA A 1 185 ? -6.145 11.117 8.367 1 84.56 185 ALA A C 1
ATOM 1423 O O . ALA A 1 185 ? -6.898 12.086 8.312 1 84.56 185 ALA A O 1
ATOM 1424 N N . GLU A 1 186 ? -6.02 10.305 9.398 1 91.31 186 GLU A N 1
ATOM 1425 C CA . GLU A 1 186 ? -7.094 10.391 10.383 1 91.31 186 GLU A CA 1
ATOM 1426 C C . GLU A 1 186 ? -6.559 10.812 11.75 1 91.31 186 GLU A C 1
ATOM 1428 O O . GLU A 1 186 ? -7.328 11.195 12.633 1 91.31 186 GLU A O 1
ATOM 1433 N N . HIS A 1 187 ? -5.238 10.805 11.922 1 91.88 187 HIS A N 1
ATOM 1434 C CA . HIS A 1 187 ? -4.699 11.109 13.242 1 91.88 187 HIS A CA 1
ATOM 1435 C C . HIS A 1 187 ? -3.604 12.172 13.164 1 91.88 187 HIS A C 1
ATOM 1437 O O . HIS A 1 187 ? -2.943 12.312 12.125 1 91.88 187 HIS A O 1
ATOM 1443 N N . ASP A 1 188 ? -3.539 12.867 14.242 1 89.94 188 ASP A N 1
ATOM 1444 C CA . ASP A 1 188 ? -2.424 13.797 14.406 1 89.94 188 ASP A CA 1
ATOM 1445 C C . ASP A 1 188 ? -1.138 13.047 14.758 1 89.94 188 ASP A C 1
ATOM 1447 O O . ASP A 1 188 ? -1.098 12.289 15.727 1 89.94 188 ASP A O 1
ATOM 1451 N N . SER A 1 189 ? -0.086 13.258 13.992 1 83.69 189 SER A N 1
ATOM 1452 C CA . SER A 1 189 ? 1.131 12.461 14.109 1 83.69 189 SER A CA 1
ATOM 1453 C C . SER A 1 189 ? 1.841 12.727 15.43 1 83.69 189 SER A C 1
ATOM 1455 O O . SER A 1 189 ? 2.531 11.852 15.961 1 83.69 189 SER A O 1
ATOM 1457 N N . LEU A 1 190 ? 1.632 13.852 16 1 86.44 190 LEU A N 1
ATOM 1458 C CA . LEU A 1 190 ? 2.342 14.219 17.219 1 86.44 190 LEU A CA 1
ATOM 1459 C C . LEU A 1 190 ? 1.663 13.617 18.453 1 86.44 190 LEU A C 1
ATOM 1461 O O . LEU A 1 190 ? 2.322 13 19.297 1 86.44 190 LEU A O 1
ATOM 1465 N N . THR A 1 191 ? 0.382 13.727 18.5 1 94.62 191 THR A N 1
ATOM 1466 C CA . THR A 1 191 ? -0.328 13.383 19.719 1 94.62 191 THR A CA 1
ATOM 1467 C C . THR A 1 191 ? -1.034 12.039 19.578 1 94.62 191 THR A C 1
ATOM 1469 O O . THR A 1 191 ? -1.433 11.43 20.578 1 94.62 191 THR A O 1
ATOM 1472 N N . GLY A 1 192 ? -1.278 11.656 18.359 1 93.31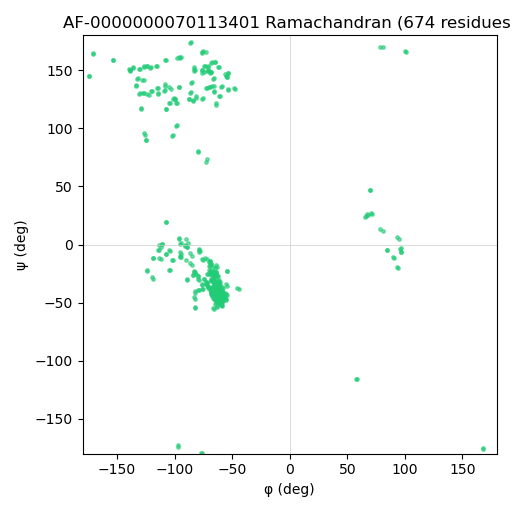 192 GLY A N 1
ATOM 1473 C CA . GLY A 1 192 ? -2.006 10.422 18.125 1 93.31 192 GLY A CA 1
ATOM 1474 C C . GLY A 1 192 ? -3.512 10.594 18.188 1 93.31 192 GLY A C 1
ATOM 1475 O O . GLY A 1 192 ? -4.262 9.656 17.906 1 93.31 192 GLY A O 1
ATOM 1476 N N . LEU A 1 193 ? -3.988 11.75 18.516 1 95.88 193 LEU A N 1
ATOM 1477 C CA . LEU A 1 193 ? -5.422 12.023 18.547 1 95.88 193 LEU A CA 1
ATOM 1478 C C . LEU A 1 193 ? -5.992 12.07 17.125 1 95.88 193 LEU A C 1
ATOM 1480 O O . LEU A 1 193 ? -5.27 12.352 16.172 1 95.88 193 LEU A O 1
ATOM 1484 N N . PRO A 1 194 ? -7.324 11.742 17.047 1 95.38 194 PRO A N 1
ATOM 1485 C CA . PRO A 1 194 ? -7.969 11.992 15.75 1 95.38 194 PRO A CA 1
ATOM 1486 C C . PRO A 1 194 ? -7.781 13.43 15.273 1 95.38 194 PRO A C 1
ATOM 1488 O O . PRO A 1 194 ? -7.66 14.352 16.094 1 95.38 194 PRO A O 1
ATOM 1491 N N . ASN A 1 195 ? -7.711 13.562 13.953 1 91.75 195 ASN A N 1
ATOM 1492 C CA . ASN A 1 195 ? -7.434 14.883 13.406 1 91.75 195 ASN A CA 1
ATOM 1493 C C . ASN A 1 195 ? -8.711 15.602 12.992 1 91.75 195 ASN A C 1
ATOM 1495 O O . ASN A 1 195 ? -9.812 15.141 13.297 1 91.75 195 ASN A O 1
ATOM 1499 N N . ARG A 1 196 ? -8.594 16.703 12.398 1 89.12 196 ARG A N 1
ATOM 1500 C CA . ARG A 1 196 ? -9.695 17.594 12.039 1 89.12 196 ARG A CA 1
ATOM 1501 C C . ARG A 1 196 ? -10.688 16.891 11.125 1 89.12 196 ARG A C 1
ATOM 1503 O O . ARG A 1 196 ? -11.898 17.062 11.266 1 89.12 196 ARG A O 1
ATOM 1510 N N . ALA A 1 197 ? -10.133 16.156 10.25 1 87.81 197 ALA A N 1
ATOM 1511 C CA . ALA A 1 197 ? -11 15.469 9.297 1 87.81 197 ALA A CA 1
ATOM 1512 C C . ALA A 1 197 ? -11.945 14.508 10.008 1 87.81 197 ALA A C 1
ATOM 1514 O O . ALA A 1 197 ? -13.141 14.484 9.719 1 87.81 197 ALA A O 1
ATOM 1515 N N . VAL A 1 198 ? -11.359 13.727 10.883 1 93.81 198 VAL A N 1
ATOM 1516 C CA . VAL A 1 198 ? -12.164 12.773 11.641 1 93.81 198 VAL A CA 1
ATOM 1517 C C . VAL A 1 198 ? -13.188 13.523 12.492 1 93.81 198 VAL A C 1
ATOM 1519 O O . VAL A 1 198 ? -14.352 13.117 12.57 1 93.81 198 VAL A O 1
ATOM 1522 N N . PHE A 1 199 ? -12.781 14.562 13.078 1 95.06 199 PHE A N 1
ATOM 1523 C CA . PHE A 1 199 ? -13.68 15.359 13.898 1 95.06 199 PHE A CA 1
ATOM 1524 C C . PHE A 1 199 ? -14.859 15.867 13.078 1 95.06 199 PHE A C 1
ATOM 1526 O O . PHE A 1 199 ? -16.016 15.727 13.484 1 95.06 199 PHE A O 1
ATOM 1533 N N . THR A 1 200 ? -14.539 16.484 11.977 1 92.06 200 THR A N 1
ATOM 1534 C CA . THR A 1 200 ? -15.555 17.094 11.125 1 92.06 200 THR A CA 1
ATOM 1535 C C . THR A 1 200 ? -16.562 16.062 10.656 1 92.06 200 THR A C 1
ATOM 1537 O O . THR A 1 200 ? -17.766 16.297 10.68 1 92.06 200 THR A O 1
ATOM 1540 N N . SER A 1 201 ? -16.078 14.953 10.258 1 94.12 201 SER A N 1
ATOM 1541 C CA . SER A 1 201 ? -16.953 13.875 9.805 1 94.12 201 SER A CA 1
ATOM 1542 C C . SER A 1 201 ? -17.859 13.398 10.938 1 94.12 201 SER A C 1
ATOM 1544 O O . SER A 1 201 ? -19.062 13.219 10.742 1 94.12 201 SER A O 1
ATOM 1546 N N . ALA A 1 202 ? -17.297 13.227 12.094 1 94.94 202 ALA A N 1
ATOM 1547 C CA . ALA A 1 202 ? -18.062 12.773 13.25 1 94.94 202 ALA A CA 1
ATOM 1548 C C . ALA A 1 202 ? -19.094 13.82 13.664 1 94.94 202 ALA A C 1
ATOM 1550 O O . ALA A 1 202 ? -20.234 13.484 13.977 1 94.94 202 ALA A O 1
ATOM 1551 N N . LEU A 1 203 ? -18.625 15.023 13.68 1 95.69 203 LEU A N 1
ATOM 1552 C CA . LEU A 1 203 ? -19.516 16.109 14.055 1 95.69 203 LEU A CA 1
ATOM 1553 C C . LEU A 1 203 ? -20.719 16.172 13.125 1 95.69 203 LEU A C 1
ATOM 1555 O O . LEU A 1 203 ? -21.859 16.297 13.578 1 95.69 203 LEU A O 1
ATOM 1559 N N . ARG A 1 204 ? -20.484 16.078 11.852 1 94.75 204 ARG A N 1
ATOM 1560 C CA . ARG A 1 204 ? -21.562 16.109 10.867 1 94.75 204 ARG A CA 1
ATOM 1561 C C . ARG A 1 204 ? -22.547 14.961 11.078 1 94.75 204 ARG A C 1
ATOM 1563 O O . ARG A 1 204 ? -23.75 15.148 11.008 1 94.75 204 ARG A O 1
ATOM 1570 N N . ALA A 1 205 ? -22.031 13.82 11.344 1 94.31 205 ALA A N 1
ATOM 1571 C CA . ALA A 1 205 ? -22.859 12.633 11.547 1 94.31 205 ALA A CA 1
ATOM 1572 C C . ALA A 1 205 ? -23.766 12.789 12.773 1 94.31 205 ALA A C 1
ATOM 1574 O O . ALA A 1 205 ? -24.938 12.43 12.727 1 94.31 205 ALA A O 1
ATOM 1575 N N . HIS A 1 206 ? -23.219 13.328 13.797 1 94.38 206 HIS A N 1
ATOM 1576 C CA . HIS A 1 206 ? -23.984 13.469 15.031 1 94.38 206 HIS A CA 1
ATOM 1577 C C . HIS A 1 206 ? -24.984 14.617 14.938 1 94.38 206 HIS A C 1
ATOM 1579 O O . HIS A 1 206 ? -26.062 14.555 15.516 1 94.38 206 HIS A O 1
ATOM 1585 N N . CYS A 1 207 ? -24.594 15.641 14.219 1 94.38 207 CYS A N 1
ATOM 1586 C CA . CYS A 1 207 ? -25.484 16.797 14.062 1 94.38 207 CYS A CA 1
ATOM 1587 C C . CYS A 1 207 ? -26.672 16.438 13.195 1 94.38 207 CYS A C 1
ATOM 1589 O O . CYS A 1 207 ? -27.703 17.109 13.234 1 94.38 207 CYS A O 1
ATOM 1591 N N . ALA A 1 208 ? -26.484 15.414 12.422 1 92.5 208 ALA A N 1
ATOM 1592 C CA . ALA A 1 208 ? -27.578 14.977 11.547 1 92.5 208 ALA A CA 1
ATOM 1593 C C . ALA A 1 208 ? -28.641 14.227 12.328 1 92.5 208 ALA A C 1
ATOM 1595 O O . ALA A 1 208 ? -29.766 14.047 11.844 1 92.5 208 ALA A O 1
ATOM 1596 N N . THR A 1 209 ? -28.391 13.852 13.508 1 91.31 209 THR A N 1
ATOM 1597 C CA . THR A 1 209 ? -29.344 13.156 14.359 1 91.31 209 THR A CA 1
ATOM 1598 C C . THR A 1 209 ? -30.078 14.141 15.266 1 91.31 209 THR A C 1
ATOM 1600 O O . THR A 1 209 ? -29.609 15.258 15.492 1 91.31 209 THR A O 1
ATOM 1603 N N . PRO A 1 210 ? -31.203 13.703 15.773 1 92.38 210 PRO A N 1
ATOM 1604 C CA . PRO A 1 210 ? -31.984 14.594 16.641 1 92.38 210 PRO A CA 1
ATOM 1605 C C . PRO A 1 210 ? -31.422 14.672 18.062 1 92.38 210 PRO A C 1
ATOM 1607 O O . PRO A 1 210 ? -31.859 15.5 18.859 1 92.38 210 PRO A O 1
ATOM 1610 N N . ASP A 1 211 ? -30.453 13.953 18.375 1 93.19 211 ASP A N 1
ATOM 1611 C CA . ASP A 1 211 ? -29.859 13.922 19.719 1 93.19 211 ASP A CA 1
ATOM 1612 C C . ASP A 1 211 ? -29 15.148 19.969 1 93.19 211 ASP A C 1
ATOM 1614 O O . ASP A 1 211 ? -28.469 15.75 19.016 1 93.19 211 ASP A O 1
ATOM 1618 N N . PRO A 1 212 ? -28.938 15.531 21.25 1 95.31 212 PRO A N 1
ATOM 1619 C CA . PRO A 1 212 ? -28.062 16.656 21.547 1 95.31 212 PRO A CA 1
ATOM 1620 C C . PRO A 1 212 ? -26.594 16.344 21.328 1 95.31 212 PRO A C 1
ATOM 1622 O O . PRO A 1 212 ? -26.156 15.219 21.547 1 95.31 212 PRO A O 1
ATOM 1625 N N . VAL A 1 213 ? -25.891 17.359 20.828 1 96.25 213 VAL A N 1
ATOM 1626 C CA . VAL A 1 213 ? -24.453 17.25 20.625 1 96.25 213 VAL A CA 1
ATOM 1627 C C . VAL A 1 213 ? -23.75 18.5 21.172 1 96.25 213 VAL A C 1
ATOM 1629 O O . VAL A 1 213 ? -24.25 19.609 21.016 1 96.25 213 VAL A O 1
ATOM 1632 N N . ALA A 1 214 ? -22.625 18.281 21.875 1 97.06 214 ALA A N 1
ATOM 1633 C CA . ALA A 1 214 ? -21.844 19.406 22.375 1 97.06 214 ALA A CA 1
ATOM 1634 C C . ALA A 1 214 ? -20.375 19.297 21.938 1 97.06 214 ALA A C 1
ATOM 1636 O O . ALA A 1 214 ? -19.891 18.203 21.625 1 97.06 214 ALA A O 1
ATOM 1637 N N . VAL A 1 215 ? -19.75 20.453 21.828 1 97.5 215 VAL A N 1
ATOM 1638 C CA . VAL A 1 215 ? -18.344 20.547 21.453 1 97.5 215 VAL A CA 1
ATOM 1639 C C . VAL A 1 215 ? -17.594 21.438 22.438 1 97.5 215 VAL A C 1
ATOM 1641 O O . VAL A 1 215 ? -18.078 22.484 22.828 1 97.5 215 VAL A O 1
ATOM 1644 N N . LEU A 1 216 ? -16.5 20.953 22.922 1 97.69 216 LEU A N 1
ATOM 1645 C CA . LEU A 1 216 ? -15.547 21.766 23.672 1 97.69 216 LEU A CA 1
ATOM 1646 C C . LEU A 1 216 ? -14.375 22.172 22.781 1 97.69 216 LEU A C 1
ATOM 1648 O O . LEU A 1 216 ? -13.734 21.328 22.156 1 97.69 216 LEU A O 1
ATOM 1652 N N . PHE A 1 217 ? -14.117 23.406 22.703 1 97.19 217 PHE A N 1
ATOM 1653 C CA . PHE A 1 217 ? -12.977 23.938 21.969 1 97.19 217 PHE A CA 1
ATOM 1654 C C . PHE A 1 217 ? -11.906 24.453 22.922 1 97.19 217 PHE A C 1
ATOM 1656 O O . PHE A 1 217 ? -12.148 25.406 23.672 1 97.19 217 PHE A O 1
ATOM 1663 N N . LEU A 1 218 ? -10.789 23.875 22.891 1 96.25 218 LEU A N 1
ATOM 1664 C CA . LEU A 1 218 ? -9.727 24.172 23.828 1 96.25 218 LEU A CA 1
ATOM 1665 C C . LEU A 1 218 ? -8.523 24.781 23.125 1 96.25 218 LEU A C 1
ATOM 1667 O O . LEU A 1 218 ? -8.094 24.281 22.078 1 96.25 218 LEU A O 1
ATOM 1671 N N . ASP A 1 219 ? -7.992 25.766 23.625 1 94.06 219 ASP A N 1
ATOM 1672 C CA . ASP A 1 219 ? -6.746 26.391 23.188 1 94.06 219 ASP A CA 1
ATOM 1673 C C . ASP A 1 219 ? -5.816 26.641 24.375 1 94.06 219 ASP A C 1
ATOM 1675 O O . ASP A 1 219 ? -6.262 27.078 25.438 1 94.06 219 ASP A O 1
ATOM 1679 N N . LEU A 1 220 ? -4.562 26.469 24.156 1 93.75 220 LEU A N 1
ATOM 1680 C CA . LEU A 1 220 ? -3.602 26.625 25.234 1 93.75 220 LEU A CA 1
ATOM 1681 C C . LEU A 1 220 ? -3.184 28.078 25.391 1 93.75 220 LEU A C 1
ATOM 1683 O O . LEU A 1 220 ? -2.988 28.781 24.391 1 93.75 220 LEU A O 1
ATOM 1687 N N . ASP A 1 221 ? -3.096 28.438 26.609 1 90 221 ASP A N 1
ATOM 1688 C CA . ASP A 1 221 ? -2.672 29.812 26.891 1 90 221 ASP A CA 1
ATOM 1689 C C . ASP A 1 221 ? -1.15 29.922 26.875 1 90 221 ASP A C 1
ATOM 1691 O O . ASP A 1 221 ? -0.46 29.234 27.625 1 90 221 ASP A O 1
ATOM 1695 N N . GLY A 1 222 ? -0.707 30.875 26 1 87.44 222 GLY A N 1
ATOM 1696 C CA . GLY A 1 222 ? 0.716 31.188 26 1 87.44 222 GLY A CA 1
ATOM 1697 C C . GLY A 1 222 ? 1.557 30.062 25.391 1 87.44 222 GLY A C 1
ATOM 1698 O O . GLY A 1 222 ? 2.686 29.828 25.828 1 87.44 222 GLY A O 1
ATOM 1699 N N . PHE A 1 223 ? 1.021 29.312 24.562 1 90 223 PHE A N 1
ATOM 1700 C CA . PHE A 1 223 ? 1.752 28.203 23.984 1 90 223 PHE A CA 1
ATOM 1701 C C . PHE A 1 223 ? 2.951 28.688 23.188 1 90 223 PHE A C 1
ATOM 1703 O O . PHE A 1 223 ? 4.023 28.078 23.219 1 90 223 PHE A O 1
ATOM 1710 N N . LYS A 1 224 ? 2.771 29.672 22.375 1 82.12 224 LYS A N 1
ATOM 1711 C CA . LYS A 1 224 ? 3.883 30.234 21.609 1 82.12 224 LYS A CA 1
ATOM 1712 C C . LYS A 1 224 ? 5.031 30.641 22.531 1 82.12 224 LYS A C 1
ATOM 1714 O O . LYS A 1 224 ? 6.199 30.438 22.203 1 82.12 224 LYS A O 1
ATOM 1719 N N . GLN A 1 225 ? 4.711 31.25 23.609 1 83.12 225 GLN A N 1
ATOM 1720 C CA . GLN A 1 225 ? 5.723 31.656 24.578 1 83.12 225 GLN A CA 1
ATOM 1721 C C . GLN A 1 225 ? 6.5 30.453 25.109 1 83.12 225 GLN A C 1
ATOM 1723 O O . GLN A 1 225 ? 7.699 30.562 25.375 1 83.12 225 GLN A O 1
ATOM 1728 N N . ILE A 1 226 ? 5.801 29.438 25.359 1 88 226 ILE A N 1
ATOM 1729 C CA . ILE A 1 226 ? 6.453 28.203 25.812 1 88 226 ILE A CA 1
ATOM 1730 C C . ILE A 1 226 ?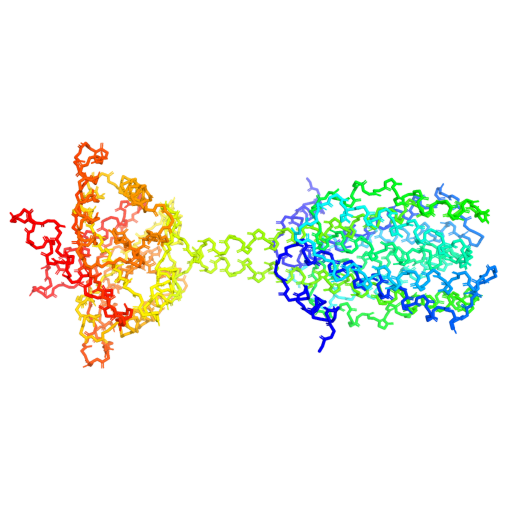 7.461 27.734 24.766 1 88 226 ILE A C 1
ATOM 1732 O O . ILE A 1 226 ? 8.602 27.406 25.094 1 88 226 ILE A O 1
ATOM 1736 N N . ASN A 1 227 ? 7.125 27.766 23.5 1 83.44 227 ASN A N 1
ATOM 1737 C CA . ASN A 1 227 ? 8.023 27.375 22.406 1 83.44 227 ASN A CA 1
ATOM 1738 C C . ASN A 1 227 ? 9.242 28.297 22.344 1 83.44 227 ASN A C 1
ATOM 1740 O O . ASN A 1 227 ? 10.359 27.844 22.125 1 83.44 227 ASN A O 1
ATOM 1744 N N . ASP A 1 228 ? 8.961 29.531 22.516 1 76.88 228 ASP A N 1
ATOM 1745 C CA . ASP A 1 228 ? 10.016 30.531 22.422 1 76.88 228 ASP A CA 1
ATOM 1746 C C . ASP A 1 228 ? 11.031 30.375 23.547 1 76.88 228 ASP A C 1
ATOM 1748 O O . ASP A 1 228 ? 12.234 30.547 23.328 1 76.88 228 ASP A O 1
ATOM 1752 N N . ARG A 1 229 ? 10.5 30.094 24.656 1 83.94 229 ARG A N 1
ATOM 1753 C CA . ARG A 1 229 ? 11.344 30.047 25.844 1 83.94 229 ARG A CA 1
ATOM 1754 C C . ARG A 1 229 ? 12.062 28.719 25.969 1 83.94 229 ARG A C 1
ATOM 1756 O O . ARG A 1 229 ? 13.234 28.656 26.328 1 83.94 229 ARG A O 1
ATOM 1763 N N . LEU A 1 230 ? 11.359 27.672 25.688 1 87.81 230 LEU A N 1
ATOM 1764 C CA . LEU A 1 230 ? 11.875 26.359 26.016 1 87.81 230 LEU A CA 1
ATOM 1765 C C . LEU A 1 230 ? 12.211 25.578 24.75 1 87.81 230 LEU A C 1
ATOM 1767 O O . LEU A 1 230 ? 12.852 24.516 24.812 1 87.81 230 LEU A O 1
ATOM 1771 N N . GLY A 1 231 ? 11.789 26.047 23.688 1 82.31 231 GLY A N 1
ATOM 1772 C CA . GLY A 1 231 ? 12.016 25.344 22.438 1 82.31 231 GLY A CA 1
ATOM 1773 C C . GLY A 1 231 ? 10.805 24.562 21.953 1 82.31 231 GLY A C 1
ATOM 1774 O O . GLY A 1 231 ? 9.906 24.266 22.734 1 82.31 231 GLY A O 1
ATOM 1775 N N . HIS A 1 232 ? 10.82 24.141 20.734 1 80.12 232 HIS A N 1
ATOM 1776 C CA . HIS A 1 232 ? 9.688 23.469 20.094 1 80.12 232 HIS A CA 1
ATOM 1777 C C . HIS A 1 232 ? 9.508 22.062 20.641 1 80.12 232 HIS A C 1
ATOM 1779 O O . HIS A 1 232 ? 8.383 21.562 20.734 1 80.12 232 HIS A O 1
ATOM 1785 N N . ALA A 1 233 ? 10.555 21.469 20.969 1 84.25 233 ALA A N 1
ATOM 1786 C CA . ALA A 1 233 ? 10.453 20.125 21.547 1 84.25 233 ALA A CA 1
ATOM 1787 C C . ALA A 1 233 ? 9.672 20.156 22.844 1 84.25 233 ALA A C 1
ATOM 1789 O O . ALA A 1 233 ? 8.875 19.25 23.125 1 84.25 233 ALA A O 1
ATOM 1790 N N . ALA A 1 234 ? 9.914 21.109 23.594 1 89.69 234 ALA A N 1
ATOM 1791 C CA . ALA A 1 234 ? 9.18 21.281 24.844 1 89.69 234 ALA A CA 1
ATOM 1792 C C . ALA A 1 234 ? 7.703 21.562 24.594 1 89.69 234 ALA A C 1
ATOM 1794 O O . ALA A 1 234 ? 6.832 21.094 25.328 1 89.69 234 ALA A O 1
ATOM 1795 N N . GLY A 1 235 ? 7.48 22.312 23.594 1 92.31 235 GLY A N 1
ATOM 1796 C CA . GLY A 1 235 ? 6.105 22.562 23.188 1 92.31 235 GLY A CA 1
ATOM 1797 C C . GLY A 1 235 ? 5.387 21.297 22.75 1 92.31 235 GLY A C 1
ATOM 1798 O O . GLY A 1 235 ? 4.23 21.062 23.125 1 92.31 235 GLY A O 1
ATOM 1799 N N . ASP A 1 236 ? 6.086 20.531 22.062 1 91 236 ASP A N 1
ATOM 1800 C CA . ASP A 1 236 ? 5.527 19.25 21.641 1 91 236 ASP A CA 1
ATOM 1801 C C . ASP A 1 236 ? 5.145 18.391 22.844 1 91 236 ASP A C 1
ATOM 1803 O O . ASP A 1 236 ? 4.105 17.734 22.828 1 91 236 ASP A O 1
ATOM 1807 N N . ASP A 1 237 ? 5.941 18.422 23.781 1 94.5 237 ASP A N 1
ATOM 1808 C CA . ASP A 1 237 ? 5.672 17.656 24.984 1 94.5 237 ASP A CA 1
ATOM 1809 C C . ASP A 1 237 ? 4.391 18.125 25.672 1 94.5 237 ASP A C 1
ATOM 1811 O O . ASP A 1 237 ? 3.623 17.312 26.203 1 94.5 237 ASP A O 1
ATOM 1815 N N . VAL A 1 238 ? 4.246 19.375 25.672 1 95.75 238 VAL A N 1
ATOM 1816 C CA . VAL A 1 238 ? 3.041 19.953 26.25 1 95.75 238 VAL A CA 1
ATOM 1817 C C . VAL A 1 238 ? 1.811 19.469 25.5 1 95.75 238 VAL A C 1
ATOM 1819 O O . VAL A 1 238 ? 0.813 19.078 26.094 1 95.75 238 VAL A O 1
ATOM 1822 N N . LEU A 1 239 ? 1.916 19.484 24.234 1 96.19 239 LEU A N 1
ATOM 1823 C CA . LEU A 1 239 ? 0.801 19.047 23.391 1 96.19 239 LEU A CA 1
ATOM 1824 C C . LEU A 1 239 ? 0.45 17.594 23.672 1 96.19 239 LEU A C 1
ATOM 1826 O O . LEU A 1 239 ? -0.728 17.234 23.75 1 96.19 239 LEU A O 1
ATOM 1830 N N . VAL A 1 240 ? 1.423 16.797 23.875 1 96.5 240 VAL A N 1
ATOM 1831 C CA . VAL A 1 240 ? 1.223 15.375 24.156 1 96.5 240 VAL A CA 1
ATOM 1832 C C . VAL A 1 240 ? 0.548 15.203 25.516 1 96.5 240 VAL A C 1
ATOM 1834 O O . VAL A 1 240 ? -0.346 14.375 25.672 1 96.5 240 VAL A O 1
ATOM 1837 N N . LYS A 1 241 ? 0.954 15.977 26.438 1 96.25 241 LYS A N 1
ATOM 1838 C CA . LYS A 1 241 ? 0.352 15.93 27.766 1 96.25 241 LYS A CA 1
ATOM 1839 C C . LYS A 1 241 ? -1.123 16.312 27.719 1 96.25 241 LYS A C 1
ATOM 1841 O O . LYS A 1 241 ? -1.962 15.68 28.344 1 96.25 241 LYS A O 1
ATOM 1846 N N . VAL A 1 242 ? -1.378 17.328 27.016 1 96.56 242 VAL A N 1
ATOM 1847 C CA . VAL A 1 242 ? -2.752 17.812 26.875 1 96.56 242 VAL A CA 1
ATOM 1848 C C . VAL A 1 242 ? -3.605 16.734 26.203 1 96.56 242 VAL A C 1
ATOM 1850 O O . VAL A 1 242 ? -4.738 16.484 26.625 1 96.56 242 VAL A O 1
ATOM 1853 N N . ALA A 1 243 ? -3.062 16.172 25.203 1 97.25 243 ALA A N 1
ATOM 1854 C CA . ALA A 1 243 ? -3.758 15.086 24.516 1 97.25 243 ALA A CA 1
ATOM 1855 C C . ALA A 1 243 ? -4.09 13.953 25.484 1 97.25 243 ALA A C 1
ATOM 1857 O O . ALA A 1 243 ? -5.184 13.391 25.438 1 97.25 243 ALA A O 1
ATOM 1858 N N . GLY A 1 244 ? -3.158 13.609 26.297 1 95.88 244 GLY A N 1
ATOM 1859 C CA . GLY A 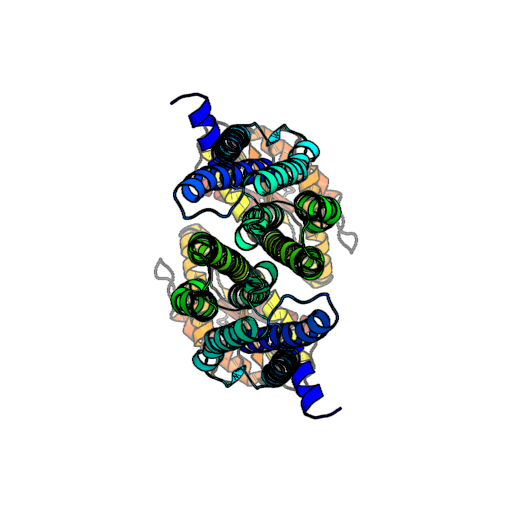1 244 ? -3.387 12.594 27.312 1 95.88 244 GLY A CA 1
ATOM 1860 C C . GLY A 1 244 ? -4.504 12.953 28.266 1 95.88 244 GLY A C 1
ATOM 1861 O O . GLY A 1 244 ? -5.324 12.102 28.625 1 95.88 244 GLY A O 1
ATOM 1862 N N . ALA A 1 245 ? -4.523 14.172 28.656 1 95.31 245 ALA A N 1
ATOM 1863 C CA . ALA A 1 245 ? -5.566 14.656 29.562 1 95.31 245 ALA A CA 1
ATOM 1864 C C . ALA A 1 245 ? -6.941 14.555 28.906 1 95.31 245 ALA A C 1
ATOM 1866 O O . ALA A 1 245 ? -7.918 14.172 29.562 1 95.31 245 ALA A O 1
ATOM 1867 N N . LEU A 1 246 ? -7.008 14.867 27.672 1 95.62 246 LEU A N 1
ATOM 1868 C CA . LEU A 1 246 ? -8.266 14.797 26.938 1 95.62 246 LEU A CA 1
ATOM 1869 C C . LEU A 1 246 ? -8.742 13.352 26.812 1 95.62 246 LEU A C 1
ATOM 1871 O O . LEU A 1 246 ? -9.922 13.062 27.016 1 95.62 246 LEU A O 1
ATOM 1875 N N . ARG A 1 247 ? -7.855 12.5 26.531 1 93.94 247 ARG A N 1
ATOM 1876 C CA . ARG A 1 247 ? -8.188 11.086 26.422 1 93.94 247 ARG A CA 1
ATOM 1877 C C . ARG A 1 247 ? -8.719 10.531 27.734 1 93.94 247 ARG A C 1
ATOM 1879 O O . ARG A 1 247 ? -9.664 9.734 27.75 1 93.94 247 ARG A O 1
ATOM 1886 N N . GLY A 1 248 ? -8.062 10.93 28.734 1 90.38 248 GLY A N 1
ATOM 1887 C CA . GLY A 1 248 ? -8.445 10.461 30.062 1 90.38 248 GLY A CA 1
ATOM 1888 C C . GLY A 1 248 ? -9.773 11.031 30.531 1 90.38 248 GLY A C 1
ATOM 1889 O O . GLY A 1 248 ? -10.383 10.5 31.469 1 90.38 248 GLY A O 1
ATOM 1890 N N . HIS A 1 249 ? -10.188 12.047 29.859 1 87.5 249 HIS A N 1
ATOM 1891 C CA . HIS A 1 249 ? -11.398 12.742 30.281 1 87.5 249 HIS A CA 1
ATOM 1892 C C . HIS A 1 249 ? -12.625 12.227 29.531 1 87.5 249 HIS A C 1
ATOM 1894 O O . HIS A 1 249 ? -13.75 12.602 29.859 1 87.5 249 HIS A O 1
ATOM 1900 N N . THR A 1 250 ? -12.398 11.453 28.547 1 88.31 250 THR A N 1
ATOM 1901 C CA . THR A 1 250 ? -13.516 10.906 27.781 1 88.31 250 THR A CA 1
ATOM 1902 C C . THR A 1 250 ? -14.328 9.938 28.625 1 88.31 250 THR A C 1
ATOM 1904 O O . THR A 1 250 ? -13.773 9.195 29.438 1 88.31 250 THR A O 1
ATOM 1907 N N . ARG A 1 251 ? -15.617 10.102 28.484 1 82.88 251 ARG A N 1
ATOM 1908 C CA . ARG A 1 251 ? -16.531 9.25 29.234 1 82.88 251 ARG A CA 1
ATOM 1909 C C . ARG A 1 251 ? -16.719 7.898 28.562 1 82.88 251 ARG A C 1
ATOM 1911 O O . ARG A 1 251 ? -16.984 7.832 27.359 1 82.88 251 ARG A O 1
ATOM 1918 N N . ALA A 1 252 ? -16.5 6.918 29.297 1 80.44 252 ALA A N 1
ATOM 1919 C CA . ALA A 1 252 ? -16.609 5.566 28.766 1 80.44 252 ALA A CA 1
ATOM 1920 C C . ALA A 1 252 ? -18.031 5.293 28.25 1 80.44 252 ALA A C 1
ATOM 1922 O O . ALA A 1 252 ? -19.016 5.629 28.922 1 80.44 252 ALA A O 1
ATOM 1923 N N . GLY A 1 253 ? -18.188 4.844 27.047 1 79.94 253 GLY A N 1
ATOM 1924 C CA . GLY A 1 253 ? -19.469 4.418 26.531 1 79.94 253 GLY A CA 1
ATOM 1925 C C . GLY A 1 253 ? -20.25 5.539 25.859 1 79.94 253 GLY A C 1
ATOM 1926 O O . GLY A 1 253 ? -21.281 5.301 25.234 1 79.94 253 GLY A O 1
ATOM 1927 N N . TYR A 1 254 ? -19.828 6.785 26 1 81.44 254 TYR A N 1
ATOM 1928 C CA . TYR A 1 254 ? -20.609 7.918 25.516 1 81.44 254 TYR A CA 1
ATOM 1929 C C . TYR A 1 254 ? -20.156 8.32 24.109 1 81.44 254 TYR A C 1
ATOM 1931 O O . TYR A 1 254 ? -20.781 9.156 23.469 1 81.44 254 TYR A O 1
ATOM 1939 N N . GLY A 1 255 ? -19.047 7.75 23.578 1 89.5 255 GLY A N 1
ATOM 1940 C CA . GLY A 1 255 ? -18.594 8.07 22.234 1 89.5 255 GLY A CA 1
ATOM 1941 C C . GLY A 1 255 ? -17.812 9.375 22.172 1 89.5 255 GLY A C 1
ATOM 1942 O O . GLY A 1 255 ? -17.781 10.016 21.109 1 89.5 255 GLY A O 1
ATOM 1943 N N . ASP A 1 256 ? -17.391 9.984 23.359 1 96.06 256 ASP A N 1
ATOM 1944 C CA . ASP A 1 256 ? -16.562 11.188 23.375 1 96.06 256 ASP A CA 1
ATOM 1945 C C . ASP A 1 256 ? -15.375 11.047 22.422 1 96.06 256 ASP A C 1
ATOM 1947 O O . ASP A 1 256 ? -14.773 9.977 22.328 1 96.06 256 ASP A O 1
ATOM 1951 N N . LEU A 1 257 ? -15.172 12.094 21.656 1 96.88 257 LEU A N 1
ATOM 1952 C CA . LEU A 1 257 ? -14.102 12.031 20.656 1 96.88 257 LEU A CA 1
ATOM 1953 C C . LEU A 1 257 ? -13.148 13.211 20.812 1 96.88 257 LEU A C 1
ATOM 1955 O O . LEU A 1 257 ? -13.406 14.297 20.281 1 96.88 257 LEU A O 1
ATOM 1959 N N . PRO A 1 258 ? -12.039 13.047 21.547 1 97.5 258 PRO A N 1
ATOM 1960 C CA . PRO A 1 258 ? -11.008 14.086 21.578 1 97.5 258 PRO A CA 1
ATOM 1961 C C . PRO A 1 258 ? -10.219 14.18 20.281 1 97.5 258 PRO A C 1
ATOM 1963 O O . PRO A 1 258 ? -9.82 13.156 19.719 1 97.5 258 PRO A O 1
ATOM 1966 N N . CYS A 1 259 ? -9.992 15.367 19.781 1 97.31 259 CYS A N 1
ATOM 1967 C CA . CYS A 1 259 ? -9.289 15.602 18.531 1 97.31 259 CYS A CA 1
ATOM 1968 C C . CYS A 1 259 ? -8.336 16.781 18.641 1 97.31 259 CYS A C 1
ATOM 1970 O O . CYS A 1 259 ? -8.516 17.656 19.5 1 97.31 259 CYS A O 1
ATOM 1972 N N . ARG A 1 260 ? -7.277 16.766 17.906 1 95.56 260 ARG A N 1
ATOM 1973 C CA . ARG A 1 260 ? -6.426 17.938 17.719 1 95.56 260 ARG A CA 1
ATOM 1974 C C . ARG A 1 260 ? -6.652 18.562 16.344 1 95.56 260 ARG A C 1
ATOM 1976 O O . ARG A 1 260 ? -6.504 17.891 15.312 1 95.56 260 ARG A O 1
ATOM 1983 N N . LEU A 1 261 ? -7.031 19.812 16.312 1 89.56 261 LEU A N 1
ATOM 1984 C CA . LEU A 1 261 ? -7.344 20.484 15.047 1 89.56 261 LEU A CA 1
ATOM 1985 C C . LEU A 1 261 ? -6.078 20.984 14.375 1 89.56 261 LEU A C 1
ATOM 1987 O O . LEU A 1 261 ? -5.879 20.781 13.172 1 89.56 261 LEU A O 1
ATOM 1991 N N . ALA A 1 262 ? -5.301 21.75 15.086 1 82.06 262 ALA A N 1
ATOM 1992 C CA . ALA A 1 262 ? -4.059 22.328 14.586 1 82.06 262 ALA A CA 1
ATOM 1993 C C . ALA A 1 262 ? -3.309 23.062 15.695 1 82.06 262 ALA A C 1
ATOM 1995 O O . ALA A 1 262 ? -3.928 23.672 16.578 1 82.06 262 ALA A O 1
ATOM 1996 N N . GLY A 1 263 ? -2.037 22.969 15.602 1 86.12 263 GLY A N 1
ATOM 1997 C CA . GLY A 1 263 ? -1.256 23.719 16.578 1 86.12 263 GLY A CA 1
ATOM 1998 C C . GLY A 1 263 ? -1.571 23.344 18.016 1 86.12 263 GLY A C 1
ATOM 1999 O O . GLY A 1 263 ? -1.382 22.203 18.422 1 86.12 263 GLY A O 1
ATOM 2000 N N . ASP A 1 264 ? -2.105 24.375 18.703 1 91.56 264 ASP A N 1
ATOM 2001 C CA . ASP A 1 264 ? -2.447 24.188 20.109 1 91.56 264 ASP A CA 1
ATOM 2002 C C . ASP A 1 264 ? -3.961 24.125 20.297 1 91.56 264 ASP A C 1
ATOM 2004 O O . ASP A 1 264 ? -4.461 24.344 21.406 1 91.56 264 ASP A O 1
ATOM 2008 N N . GLU A 1 265 ? -4.637 23.844 19.203 1 92.81 265 GLU A N 1
ATOM 2009 C CA . GLU A 1 265 ? -6.094 23.781 19.234 1 92.81 265 GLU A CA 1
ATOM 2010 C C . GLU A 1 265 ? -6.594 22.344 19.328 1 92.81 265 GLU A C 1
ATOM 2012 O O . GLU A 1 265 ? -6.246 21.516 18.484 1 92.81 265 GLU A O 1
ATOM 2017 N N . PHE A 1 266 ? -7.418 22.078 20.344 1 96.81 266 PHE A N 1
ATOM 2018 C CA . PHE A 1 266 ? -8.039 20.781 20.562 1 96.81 266 PHE A CA 1
ATOM 2019 C C . PHE A 1 266 ? -9.555 20.906 20.641 1 96.81 266 PHE A C 1
ATOM 2021 O O . PHE A 1 266 ? -10.078 21.969 20.984 1 96.81 266 PHE A O 1
ATOM 2028 N N . VAL A 1 267 ? -10.195 19.859 20.312 1 97.31 267 VAL A N 1
ATOM 2029 C CA . VAL A 1 267 ? -11.648 19.828 20.438 1 97.31 267 VAL A CA 1
ATOM 2030 C C . VAL A 1 267 ? -12.086 18.484 21.047 1 97.31 267 VAL A C 1
ATOM 2032 O O . VAL A 1 267 ? -11.375 17.484 20.922 1 97.31 267 VAL A O 1
ATOM 2035 N N . LEU A 1 268 ? -13.18 18.516 21.703 1 97.44 268 LEU A N 1
ATOM 2036 C CA . LEU A 1 268 ? -13.812 17.328 22.266 1 97.44 268 LEU A CA 1
ATOM 2037 C C . LEU A 1 268 ? -15.289 17.266 21.859 1 97.44 268 LEU A C 1
ATOM 2039 O O . LEU A 1 268 ? -16.062 18.156 22.188 1 97.44 268 LEU A O 1
ATOM 2043 N N . LEU A 1 269 ? -15.578 16.266 21.141 1 97.5 269 LEU A N 1
ATOM 2044 C CA . LEU A 1 269 ? -16.969 16.016 20.75 1 97.5 269 LEU A CA 1
ATOM 2045 C C . LEU A 1 269 ? -17.688 15.219 21.828 1 97.5 269 LEU A C 1
ATOM 2047 O O . LEU A 1 269 ? -17.203 14.172 22.266 1 97.5 269 LEU A O 1
ATOM 2051 N N . LEU A 1 270 ? -18.859 15.648 22.234 1 96.94 270 LEU A N 1
ATOM 2052 C CA . LEU A 1 270 ? -19.672 15.008 23.266 1 96.94 270 LEU A CA 1
ATOM 2053 C C . LEU A 1 270 ? -21.062 14.695 22.734 1 96.94 270 LEU A C 1
ATOM 2055 O O . LEU A 1 270 ? -22 15.477 22.922 1 96.94 270 LEU A O 1
ATOM 2059 N N . PRO A 1 271 ? -21.141 13.508 22.188 1 95.5 271 PRO A N 1
ATOM 2060 C CA . PRO A 1 271 ? -22.469 13.125 21.719 1 95.5 271 PRO A CA 1
ATOM 2061 C C . PRO A 1 271 ? -23.453 12.883 22.859 1 95.5 271 PRO A C 1
ATOM 2063 O O . PRO A 1 271 ? -23.062 12.438 23.938 1 95.5 271 PRO A O 1
ATOM 2066 N N . GLY A 1 272 ? -24.703 13.188 22.594 1 93.69 272 GLY A N 1
ATOM 2067 C CA . GLY A 1 272 ? -25.75 12.938 23.578 1 93.69 272 GLY A CA 1
ATOM 2068 C C . GLY A 1 272 ? -25.625 13.773 24.828 1 93.69 272 GLY A C 1
ATOM 2069 O O . GLY A 1 272 ? -26.031 13.344 25.906 1 93.69 272 GLY A O 1
ATOM 2070 N N . THR A 1 273 ? -24.984 14.859 24.688 1 94.94 273 THR A N 1
ATOM 2071 C CA . THR A 1 273 ? -24.703 15.703 25.844 1 94.94 273 THR A CA 1
ATOM 2072 C C . THR A 1 273 ? -25.328 17.078 25.672 1 94.94 273 THR A C 1
ATOM 2074 O O . THR A 1 273 ? -25.156 17.734 24.625 1 94.94 273 THR A O 1
ATOM 2077 N N . ASP A 1 274 ? -26 17.562 26.656 1 93.38 274 ASP A N 1
ATOM 2078 C CA . ASP A 1 274 ? -26.578 18.891 26.594 1 93.38 274 ASP A CA 1
ATOM 2079 C C . ASP A 1 274 ? -25.578 19.953 27.031 1 93.38 274 ASP A C 1
ATOM 2081 O O . ASP A 1 274 ? -24.469 19.625 27.469 1 93.38 274 ASP A O 1
ATOM 2085 N N . LEU A 1 275 ? -25.938 21.172 26.891 1 95.06 275 LEU A N 1
ATOM 2086 C CA . LEU A 1 275 ? -25.031 22.297 27.094 1 95.06 275 LEU A CA 1
ATOM 2087 C C . LEU A 1 275 ? -24.562 22.359 28.547 1 95.06 275 LEU A C 1
ATOM 2089 O O . LEU A 1 275 ? -23.391 22.625 28.812 1 95.06 275 LEU A O 1
ATOM 2093 N N . ASP A 1 276 ? -25.422 22.109 29.469 1 95 276 ASP A N 1
ATOM 2094 C CA . ASP A 1 276 ? -25.078 22.188 30.891 1 95 276 ASP A CA 1
ATOM 2095 C C . ASP A 1 276 ? -24.062 21.109 31.266 1 95 276 ASP A C 1
ATOM 2097 O O . ASP A 1 276 ? -23.078 21.375 31.953 1 95 276 ASP A O 1
ATOM 2101 N N . ALA A 1 277 ? -24.391 19.969 30.812 1 94.75 277 ALA A N 1
ATOM 2102 C CA . ALA A 1 277 ? -23.469 18.875 31.078 1 94.75 277 ALA A CA 1
ATOM 2103 C C . ALA A 1 277 ? -22.109 19.125 30.422 1 94.75 277 ALA A C 1
ATOM 2105 O O . ALA A 1 277 ? -21.062 18.797 31 1 94.75 277 ALA A O 1
ATOM 2106 N N . ALA A 1 278 ? -22.078 19.719 29.312 1 96.31 278 ALA A N 1
ATOM 2107 C CA . ALA A 1 278 ? -20.844 20.031 28.594 1 96.31 278 ALA A CA 1
ATOM 2108 C C . ALA A 1 278 ? -20 21.047 29.359 1 96.31 278 ALA A C 1
ATOM 2110 O O . ALA A 1 278 ? -18.781 20.938 29.391 1 96.31 278 ALA A O 1
ATOM 2111 N N . HIS A 1 279 ? -20.672 21.953 29.969 1 96.31 279 HIS A N 1
ATOM 2112 C CA . HIS A 1 279 ? -19.953 22.938 30.781 1 96.31 279 HIS A CA 1
ATOM 2113 C C . HIS A 1 279 ? -19.281 22.281 31.984 1 96.31 279 HIS A C 1
ATOM 2115 O O . HIS A 1 279 ? -18.172 22.688 32.375 1 96.31 279 HIS A O 1
ATOM 2121 N N . THR A 1 280 ? -19.969 21.391 32.5 1 95.31 280 THR A N 1
ATOM 2122 C CA . THR A 1 280 ? -19.391 20.656 33.594 1 95.31 280 THR A CA 1
ATOM 2123 C C . THR A 1 280 ? -18.125 19.922 33.156 1 95.31 280 THR A C 1
ATOM 2125 O O . THR A 1 280 ? -17.094 19.969 33.844 1 95.31 280 THR A O 1
ATOM 2128 N N . VAL A 1 281 ? -18.234 19.281 32.031 1 94.69 281 VAL A N 1
ATOM 2129 C CA . VAL A 1 281 ? -17.078 18.562 31.5 1 94.69 281 VAL A CA 1
ATOM 2130 C C . VAL A 1 281 ? -15.938 19.531 31.234 1 94.69 281 VAL A C 1
ATOM 2132 O O . VAL A 1 281 ? -14.773 19.234 31.5 1 94.69 281 VAL A O 1
ATOM 2135 N N . ALA A 1 282 ? -16.234 20.656 30.734 1 96.12 282 ALA A N 1
ATOM 2136 C CA . ALA A 1 282 ? -15.227 21.672 30.422 1 96.12 282 ALA A CA 1
ATOM 2137 C C . ALA A 1 282 ? -14.508 22.141 31.688 1 96.12 282 ALA A C 1
ATOM 2139 O O . ALA A 1 282 ? -13.289 22.312 31.688 1 96.12 282 ALA A O 1
ATOM 2140 N N . GLY A 1 283 ? -15.289 22.375 32.688 1 94.19 283 GLY A N 1
ATOM 2141 C CA . GLY A 1 283 ? -14.695 22.781 33.938 1 94.19 283 GLY A CA 1
ATOM 2142 C C . GLY A 1 283 ? -13.727 21.75 34.5 1 94.19 283 GLY A C 1
ATOM 2143 O O . GLY A 1 283 ? -12.641 22.094 34.969 1 94.19 283 GLY A O 1
ATOM 2144 N N . GLN A 1 284 ? -14.133 20.578 34.438 1 94.75 284 GLN A N 1
ATOM 2145 C CA . GLN A 1 284 ? -13.281 19.484 34.906 1 94.75 284 GLN A CA 1
ATOM 2146 C C . GLN A 1 284 ? -12 19.391 34.094 1 94.75 284 GLN A C 1
ATOM 2148 O O . GLN A 1 284 ? -10.93 19.109 34.625 1 94.75 284 GLN A O 1
ATOM 2153 N N . LEU A 1 285 ? -12.156 19.594 32.844 1 94.25 285 LEU A N 1
ATOM 2154 C CA . LEU A 1 285 ? -11.008 19.531 31.938 1 94.25 285 LEU A CA 1
ATOM 2155 C C . LEU A 1 285 ? -9.992 20.625 32.281 1 94.25 285 LEU A C 1
ATOM 2157 O O . LEU A 1 285 ? -8.789 20.359 32.312 1 94.25 285 LEU A O 1
ATOM 2161 N N . VAL A 1 286 ? -10.438 21.797 32.531 1 93.44 286 VAL A N 1
ATOM 2162 C CA . VAL A 1 286 ? -9.57 22.906 32.875 1 93.44 286 VAL A CA 1
ATOM 2163 C C . VAL A 1 286 ? -8.828 22.609 34.188 1 93.44 286 VAL A C 1
ATOM 2165 O O . VAL A 1 286 ? -7.641 22.922 34.312 1 93.44 286 VAL A O 1
ATOM 2168 N N . GLN A 1 287 ? -9.555 22.047 35.062 1 92.31 287 GLN A N 1
ATOM 2169 C CA . GLN A 1 287 ? -8.93 21.672 36.344 1 92.31 287 GLN A CA 1
ATOM 2170 C C . GLN A 1 287 ? -7.832 20.625 36.125 1 92.31 287 GLN A C 1
ATOM 2172 O O . GLN A 1 287 ? -6.762 20.719 36.719 1 92.31 287 GLN A O 1
ATOM 2177 N N . ARG A 1 288 ? -8.117 19.719 35.312 1 93.62 288 ARG A N 1
ATOM 2178 C CA . ARG A 1 288 ? -7.137 18.688 35 1 93.62 288 ARG A CA 1
ATOM 2179 C C . ARG A 1 288 ? -5.91 19.266 34.312 1 93.62 288 ARG A C 1
ATOM 2181 O O . ARG A 1 288 ? -4.781 18.859 34.594 1 93.62 288 ARG A O 1
ATOM 2188 N N . LEU A 1 289 ? -6.062 20.156 33.438 1 93.25 289 LEU A N 1
ATOM 2189 C CA . LEU A 1 289 ? -4.961 20.828 32.75 1 93.25 289 LEU A CA 1
ATOM 2190 C C . LEU A 1 289 ? -4.086 21.594 33.75 1 93.25 289 LEU A C 1
ATOM 2192 O O . LEU A 1 289 ? -2.859 21.594 33.594 1 93.25 289 LEU A O 1
ATOM 2196 N N . GLY A 1 290 ? -4.738 22.172 34.656 1 91.75 290 GLY A N 1
ATOM 2197 C CA . GLY A 1 290 ? -4.027 22.953 35.656 1 91.75 290 GLY A CA 1
ATOM 2198 C C . GLY A 1 290 ? -3.092 22.109 36.5 1 91.75 290 GLY A C 1
ATOM 2199 O O . GLY A 1 290 ? -2.162 22.641 37.125 1 91.75 290 GLY A O 1
ATOM 2200 N N . GLN A 1 291 ? -3.314 20.875 36.5 1 93.56 291 GLN A N 1
ATOM 2201 C CA . GLN A 1 291 ? -2.473 19.969 37.281 1 93.56 291 GLN A CA 1
ATOM 2202 C C . GLN A 1 291 ? -1.229 19.578 36.5 1 93.56 291 GLN A C 1
ATOM 2204 O O . GLN A 1 291 ? -0.26 19.062 37.062 1 93.56 291 GLN A O 1
ATOM 2209 N N . LEU A 1 292 ? -1.243 19.766 35.219 1 94.56 292 LEU A N 1
ATOM 2210 C CA . LEU A 1 292 ? -0.104 19.438 34.375 1 94.56 292 LEU A CA 1
ATOM 2211 C C . LEU A 1 292 ? 0.936 20.547 34.375 1 94.56 292 LEU A C 1
ATOM 2213 O O . LEU A 1 292 ? 0.594 21.719 34.594 1 94.56 292 LEU A O 1
ATOM 2217 N N . ARG A 1 293 ? 2.182 20.203 34.188 1 94.62 293 ARG A N 1
ATOM 2218 C CA . ARG A 1 293 ? 3.285 21.156 34.219 1 94.62 293 ARG A CA 1
ATOM 2219 C C . ARG A 1 293 ? 4.129 21.047 32.938 1 94.62 293 ARG A C 1
ATOM 2221 O O . ARG A 1 293 ? 4.355 19.938 32.438 1 94.62 293 ARG A O 1
ATOM 2228 N N . ALA A 1 294 ? 4.531 22.156 32.5 1 93.56 294 ALA A N 1
ATOM 2229 C CA . ALA A 1 294 ? 5.492 22.172 31.406 1 93.56 294 ALA A CA 1
ATOM 2230 C C . ALA A 1 294 ? 6.898 21.844 31.891 1 93.56 294 ALA A C 1
ATOM 2232 O O . ALA A 1 294 ? 7.09 21.516 33.062 1 93.56 294 ALA A O 1
ATOM 2233 N N . ALA A 1 295 ? 7.82 21.844 31.016 1 91.56 295 ALA A N 1
ATOM 2234 C CA . ALA A 1 295 ? 9.188 21.453 31.344 1 91.56 295 ALA A CA 1
ATOM 2235 C C . ALA A 1 295 ? 9.805 22.406 32.344 1 91.56 295 ALA A C 1
ATOM 2237 O O . ALA A 1 295 ? 10.672 22 33.125 1 91.56 295 ALA A O 1
ATOM 2238 N N . ASP A 1 296 ? 9.359 23.594 32.406 1 91.5 296 ASP A N 1
ATOM 2239 C CA . ASP A 1 296 ? 9.914 24.562 33.344 1 91.5 296 ASP A CA 1
ATOM 2240 C C . ASP A 1 296 ? 9.164 24.547 34.656 1 91.5 296 ASP A C 1
ATOM 2242 O O . ASP A 1 296 ? 9.391 25.406 35.531 1 91.5 296 ASP A O 1
ATOM 2246 N N . GLY A 1 297 ? 8.195 23.766 34.781 1 92.5 297 GLY A N 1
ATOM 2247 C CA . GLY A 1 297 ? 7.477 23.609 36.031 1 92.5 297 GLY A CA 1
ATOM 2248 C C . GLY A 1 297 ? 6.211 24.453 36.094 1 92.5 297 GLY A C 1
ATOM 2249 O O . GLY A 1 297 ? 5.43 24.328 37.031 1 92.5 297 GLY A O 1
ATOM 2250 N N . ARG A 1 298 ? 5.977 25.25 35.188 1 92.44 298 ARG A N 1
ATOM 2251 C CA . ARG A 1 298 ? 4.781 26.078 35.156 1 92.44 298 ARG A CA 1
ATOM 2252 C C . ARG A 1 298 ? 3.551 25.281 34.781 1 92.44 298 ARG A C 1
ATOM 2254 O O . ARG A 1 298 ? 3.65 24.328 34 1 92.44 298 ARG A O 1
ATOM 2261 N N . PRO A 1 299 ? 2.471 25.703 35.312 1 92.56 299 PRO A N 1
ATOM 2262 C CA . PRO A 1 299 ? 1.249 24.969 34.969 1 92.56 299 PRO A CA 1
ATOM 2263 C C . PRO A 1 299 ? 0.801 25.219 33.531 1 92.56 299 PRO A C 1
ATOM 2265 O O . PRO A 1 299 ? 0.99 26.328 33 1 92.56 299 PRO A O 1
ATOM 2268 N N . ILE A 1 300 ? 0.195 24.219 33 1 93.62 300 ILE A N 1
ATOM 2269 C CA . ILE A 1 300 ? -0.405 24.344 31.672 1 93.62 300 ILE A CA 1
ATOM 2270 C C . ILE A 1 300 ? -1.827 24.875 31.797 1 93.62 300 ILE A C 1
ATOM 2272 O O . ILE A 1 300 ? -2.631 24.359 32.562 1 93.62 300 ILE A O 1
ATOM 2276 N N . ARG A 1 301 ? -2.078 25.953 31.094 1 92.12 301 ARG A N 1
ATOM 2277 C CA . ARG A 1 301 ? -3.395 26.578 31.141 1 92.12 301 ARG A CA 1
ATOM 2278 C C . ARG A 1 301 ? -4.031 26.625 29.766 1 92.12 301 ARG A C 1
ATOM 2280 O O . ARG A 1 301 ? -3.328 26.609 28.75 1 92.12 301 ARG A O 1
ATOM 2287 N N . GLY A 1 302 ? -5.32 26.625 29.797 1 93.62 302 GLY A N 1
ATOM 2288 C CA . GLY A 1 302 ? -6.062 26.703 28.547 1 93.62 302 GLY A CA 1
ATOM 2289 C C . GLY A 1 302 ? -7.445 27.312 28.719 1 93.62 302 GLY A C 1
ATOM 2290 O O . GLY A 1 302 ? -7.938 27.438 29.844 1 93.62 302 GLY A O 1
ATOM 2291 N N . SER A 1 303 ? -7.961 27.797 27.656 1 95.62 303 SER A N 1
ATOM 2292 C CA . SER A 1 303 ? -9.312 28.344 27.578 1 95.62 303 SER A CA 1
ATOM 2293 C C . SER A 1 303 ? -10.234 27.422 26.797 1 95.62 303 SER A C 1
ATOM 2295 O O . SER A 1 303 ? -9.844 26.844 25.781 1 95.62 303 SER A O 1
ATOM 2297 N N . VAL A 1 304 ? -11.43 27.25 27.328 1 96.25 304 VAL A N 1
ATOM 2298 C CA . VAL A 1 304 ? -12.352 26.312 26.703 1 96.25 304 VAL A CA 1
ATOM 2299 C C . VAL A 1 304 ? -13.648 27.031 26.328 1 96.25 304 VAL A C 1
ATOM 2301 O O . VAL A 1 304 ? -14.203 27.781 27.125 1 96.25 304 VAL A O 1
ATOM 2304 N N . GLY A 1 305 ? -14 26.844 25.094 1 97.06 305 GLY A N 1
ATOM 2305 C CA . GLY A 1 305 ? -15.312 27.266 24.625 1 97.06 305 GLY A CA 1
ATOM 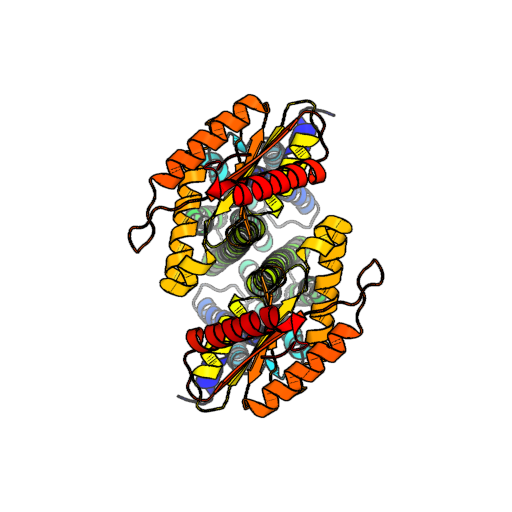2306 C C . GLY A 1 305 ? -16.281 26.109 24.484 1 97.06 305 GLY A C 1
ATOM 2307 O O . GLY A 1 305 ? -15.938 25.062 23.906 1 97.06 305 GLY A O 1
ATOM 2308 N N . VAL A 1 306 ? -17.531 26.312 25 1 97.38 306 VAL A N 1
ATOM 2309 C CA . VAL A 1 306 ? -18.547 25.25 24.969 1 97.38 306 VAL A CA 1
ATOM 2310 C C . VAL A 1 306 ? -19.703 25.672 24.062 1 97.38 306 VAL A C 1
ATOM 2312 O O . VAL A 1 306 ? -20.156 26.828 24.109 1 97.38 306 VAL A O 1
ATOM 2315 N N . ALA A 1 307 ? -20.016 24.781 23.203 1 96.94 307 ALA A N 1
ATOM 2316 C CA . ALA A 1 307 ? -21.219 24.953 22.391 1 96.94 307 ALA A CA 1
ATOM 2317 C C . ALA A 1 307 ? -21.969 23.641 22.25 1 96.94 307 ALA A C 1
ATOM 2319 O O . ALA A 1 307 ? -21.375 22.562 22.297 1 96.94 307 ALA A O 1
ATOM 2320 N N . GLY A 1 308 ? -23.266 23.734 22.125 1 95.06 308 GLY A N 1
ATOM 2321 C CA . GLY A 1 308 ? -24.078 22.531 21.984 1 95.06 308 GLY A CA 1
ATOM 2322 C C . GLY A 1 308 ? -25.531 22.828 21.625 1 95.06 308 GLY A C 1
ATOM 2323 O O . GLY A 1 308 ? -25.953 23.984 21.656 1 95.06 308 GLY A O 1
ATOM 2324 N N . GLY A 1 309 ? -26.188 21.828 21.203 1 91.94 309 GLY A N 1
ATOM 2325 C CA . GLY A 1 309 ? -27.609 21.938 20.859 1 91.94 309 GLY A CA 1
ATOM 2326 C C . GLY A 1 309 ? -28.125 20.734 20.109 1 91.94 309 GLY A C 1
ATOM 2327 O O . GLY A 1 309 ? -27.453 19.719 20.016 1 91.94 309 GLY A O 1
ATOM 2328 N N . ARG A 1 310 ? -29.391 20.906 19.719 1 92.19 310 ARG A N 1
ATOM 2329 C CA . ARG A 1 310 ? -30.062 19.891 18.922 1 92.19 310 ARG A CA 1
ATOM 2330 C C . ARG A 1 310 ? -30.266 20.375 17.484 1 92.19 310 ARG A C 1
ATOM 2332 O O . ARG A 1 310 ? -30.688 21.516 17.266 1 92.19 310 ARG A O 1
ATOM 2339 N N . GLY A 1 311 ? -29.922 19.531 16.531 1 86.81 311 GLY A N 1
ATOM 2340 C CA . GLY A 1 311 ? -30.188 19.844 15.133 1 86.81 311 GLY A CA 1
ATOM 2341 C C . GLY A 1 311 ? -29.359 21 14.609 1 86.81 311 GLY A C 1
ATOM 2342 O O . GLY A 1 311 ? -29.812 21.75 13.734 1 86.81 311 GLY A O 1
ATOM 2343 N N . MET A 1 312 ? -28.281 21.219 15.164 1 86.88 312 MET A N 1
ATOM 2344 C CA . MET A 1 312 ? -27.422 22.312 14.75 1 86.88 312 MET A CA 1
ATOM 2345 C C . MET A 1 312 ? -26.562 21.906 13.547 1 86.88 312 MET A C 1
ATOM 2347 O O . MET A 1 312 ? -26.25 20.734 13.375 1 86.88 312 MET A O 1
ATOM 2351 N N . ASP A 1 313 ? -26.328 22.969 12.812 1 92.06 313 ASP A N 1
ATOM 2352 C CA . ASP A 1 313 ? -25.359 22.781 11.742 1 92.06 313 ASP A CA 1
ATOM 2353 C C . ASP A 1 313 ? -23.938 22.578 12.297 1 92.06 313 ASP A C 1
ATOM 2355 O O . ASP A 1 313 ? -23.531 23.281 13.219 1 92.06 313 ASP A O 1
ATOM 2359 N N . ALA A 1 314 ? -23.266 21.609 11.727 1 93.5 314 ALA A N 1
ATOM 2360 C CA . ALA A 1 314 ? -21.938 21.219 12.227 1 93.5 314 ALA A CA 1
ATOM 2361 C C . ALA A 1 314 ? -20.984 22.406 12.195 1 93.5 314 ALA A C 1
ATOM 2363 O O . ALA A 1 314 ? -20.266 22.656 13.172 1 93.5 314 ALA A O 1
ATOM 2364 N N . GLU A 1 315 ? -20.906 23.109 11.117 1 88 315 GLU A N 1
ATOM 2365 C CA . GLU A 1 315 ? -19.984 24.219 10.961 1 88 315 GLU A CA 1
ATOM 2366 C C . GLU A 1 315 ? -20.312 25.359 11.93 1 88 315 GLU A C 1
ATOM 2368 O O . GLU A 1 315 ? -19.422 25.984 12.5 1 88 315 GLU A O 1
ATOM 2373 N N . ARG A 1 316 ? -21.531 25.594 12.102 1 89.19 316 ARG A N 1
ATOM 2374 C CA . ARG A 1 316 ? -21.984 26.641 13.008 1 89.19 316 ARG A CA 1
ATOM 2375 C C . ARG A 1 316 ? -21.688 26.266 14.461 1 89.19 316 ARG A C 1
ATOM 2377 O O . ARG A 1 316 ? -21.297 27.125 15.258 1 89.19 316 ARG A O 1
ATOM 2384 N N . LEU A 1 317 ? -21.906 25.062 14.727 1 93.81 317 LEU A N 1
ATOM 2385 C CA . LEU A 1 317 ? -21.625 24.594 16.078 1 93.81 317 LEU A CA 1
ATOM 2386 C C . LEU A 1 317 ? -20.156 24.766 16.438 1 93.81 317 LEU A C 1
ATOM 2388 O O . LEU A 1 317 ? -19.828 25.266 17.516 1 93.81 317 LEU A O 1
ATOM 2392 N N . LEU A 1 318 ? -19.344 24.406 15.539 1 92.25 318 LEU A N 1
ATOM 2393 C CA . LEU A 1 318 ? -17.906 24.531 15.758 1 92.25 318 LEU A CA 1
ATOM 2394 C C . LEU A 1 318 ? -17.5 26 15.859 1 92.25 318 LEU A C 1
ATOM 2396 O O . LEU A 1 318 ? -16.672 26.359 16.703 1 92.25 318 LEU A O 1
ATOM 2400 N N . ALA A 1 319 ? -18.047 26.781 15.047 1 88.69 319 ALA A N 1
ATOM 2401 C CA . ALA A 1 319 ? -17.75 28.203 15.062 1 88.69 319 ALA A CA 1
ATOM 2402 C C . ALA A 1 319 ? -18.188 28.844 16.375 1 88.69 319 ALA A C 1
ATOM 2404 O O . ALA A 1 319 ? -17.484 29.703 16.922 1 88.69 319 ALA A O 1
ATOM 2405 N N . THR A 1 320 ? -19.281 28.406 16.812 1 92.69 320 THR A N 1
ATOM 2406 C CA . THR A 1 320 ? -19.781 28.922 18.078 1 92.69 320 THR A CA 1
ATOM 2407 C C . THR A 1 320 ? -18.859 28.531 19.234 1 92.69 320 THR A C 1
ATOM 2409 O O . THR A 1 320 ? -18.594 29.344 20.109 1 92.69 320 THR A O 1
ATOM 2412 N N . ALA A 1 321 ? -18.438 27.344 19.203 1 95.25 321 ALA A N 1
ATOM 2413 C CA . ALA A 1 321 ? -17.5 26.891 20.234 1 95.25 321 ALA A CA 1
ATOM 2414 C C . ALA A 1 321 ? -16.188 27.656 20.188 1 95.25 321 ALA A C 1
ATOM 2416 O O . ALA A 1 321 ? -15.625 28.016 21.219 1 95.25 321 ALA A O 1
ATOM 2417 N N . ASP A 1 322 ? -15.734 27.875 19.047 1 90.75 322 ASP A N 1
ATOM 2418 C CA . ASP A 1 322 ? -14.508 28.625 18.828 1 90.75 322 ASP A CA 1
ATOM 2419 C C . ASP A 1 322 ? -14.648 30.062 19.344 1 90.75 322 ASP A C 1
ATOM 2421 O O . ASP A 1 322 ? -13.742 30.578 20 1 90.75 322 ASP A O 1
ATOM 2425 N N . GLN A 1 323 ? -15.727 30.656 19.062 1 89.62 323 GLN A N 1
ATOM 2426 C CA . GLN A 1 323 ? -15.992 32 19.531 1 89.62 323 GLN A CA 1
ATOM 2427 C C . GLN A 1 323 ? -16.062 32.062 21.047 1 89.62 323 GLN A C 1
ATOM 2429 O O . GLN A 1 323 ? -15.57 33 21.672 1 89.62 323 GLN A O 1
ATOM 2434 N N . ALA A 1 324 ? -16.703 31.078 21.562 1 94.12 324 ALA A N 1
ATOM 2435 C CA . ALA A 1 324 ? -16.797 30.984 23.016 1 94.12 324 ALA A CA 1
ATOM 2436 C C . ALA A 1 324 ? -15.414 30.828 23.641 1 94.12 324 ALA A C 1
ATOM 2438 O O . ALA A 1 324 ? -15.133 31.422 24.688 1 94.12 324 ALA A O 1
ATOM 2439 N N . MET A 1 325 ? -14.625 30.078 23.047 1 93.12 325 MET A N 1
ATOM 2440 C CA . MET A 1 325 ? -13.25 29.906 23.516 1 93.12 325 MET A CA 1
ATOM 2441 C C . MET A 1 325 ? -12.492 31.219 23.484 1 93.12 325 MET A C 1
ATOM 2443 O O . MET A 1 325 ? -11.773 31.562 24.422 1 93.12 325 MET A O 1
ATOM 2447 N N . TYR A 1 326 ? -12.641 31.953 22.359 1 87.81 326 TYR A N 1
ATOM 2448 C CA . TYR A 1 326 ? -12 33.25 22.234 1 87.81 326 TYR A CA 1
ATOM 2449 C C . TYR A 1 326 ? -12.453 34.188 23.344 1 87.81 326 TYR A C 1
ATOM 2451 O O . TYR A 1 326 ? -11.648 34.938 23.891 1 87.81 326 TYR A O 1
ATOM 2459 N N . ALA A 1 327 ? -13.688 34.125 23.641 1 90.62 327 ALA A N 1
ATOM 2460 C CA . ALA A 1 327 ? -14.234 34.938 24.719 1 90.62 327 ALA A CA 1
ATOM 2461 C C . ALA A 1 327 ? -13.617 34.531 26.062 1 90.62 327 ALA A C 1
ATOM 2463 O O . ALA A 1 327 ? -13.289 35.406 26.875 1 90.62 327 ALA A O 1
ATOM 2464 N N . ALA A 1 328 ? -13.453 33.312 26.219 1 91.56 328 ALA A N 1
ATOM 2465 C CA . ALA A 1 328 ? -12.836 32.812 27.453 1 91.56 328 ALA A CA 1
ATOM 2466 C C . ALA A 1 328 ? -11.383 33.281 27.547 1 91.56 328 ALA A C 1
ATOM 2468 O O . ALA A 1 328 ? -10.914 33.625 28.641 1 91.56 328 ALA A O 1
ATOM 2469 N N . LYS A 1 329 ? -10.711 33.281 26.453 1 88.31 329 LYS A N 1
ATOM 2470 C CA . LYS A 1 329 ? -9.32 33.719 26.406 1 88.31 329 LYS A CA 1
ATOM 2471 C C . LYS A 1 329 ? -9.188 35.188 26.797 1 88.31 329 LYS A C 1
ATOM 2473 O O . LYS A 1 329 ? -8.258 35.562 27.5 1 88.31 329 LYS A O 1
ATOM 2478 N N . GLN A 1 330 ? -10.141 36 26.375 1 85.56 330 GLN A N 1
ATOM 2479 C CA . GLN A 1 330 ? -10.125 37.438 26.656 1 85.56 330 GLN A CA 1
ATOM 2480 C C . GLN A 1 330 ? -10.492 37.719 28.109 1 85.56 330 GLN A C 1
ATOM 2482 O O . GLN A 1 330 ? -10 38.656 28.703 1 85.56 330 GLN A O 1
ATOM 2487 N N . ALA A 1 331 ? -11.281 36.844 28.609 1 83.44 331 ALA A N 1
ATOM 2488 C CA . ALA A 1 331 ? -11.781 37.062 29.953 1 83.44 331 ALA A CA 1
ATOM 2489 C C . ALA A 1 331 ? -10.844 36.469 31 1 83.44 331 ALA A C 1
ATOM 2491 O O . ALA A 1 331 ? -11.125 36.5 32.188 1 83.44 331 ALA A O 1
ATOM 2492 N N . LYS A 1 332 ? -9.898 35.969 30.547 1 78.31 332 LYS A N 1
ATOM 2493 C CA . LYS A 1 332 ? -8.984 35.25 31.422 1 78.31 332 LYS A CA 1
ATOM 2494 C C . LYS A 1 332 ? -8.508 36.156 32.562 1 78.31 332 LYS A C 1
ATOM 2496 O O . LYS A 1 332 ? -8.328 35.656 33.688 1 78.31 332 LYS A O 1
ATOM 2501 N N . ALA A 1 333 ? -8.234 37.312 32.156 1 69.88 333 ALA A N 1
ATOM 2502 C CA . ALA A 1 333 ? -7.82 38.25 33.188 1 69.88 333 ALA A CA 1
ATOM 2503 C C . ALA A 1 333 ? -8.859 38.344 34.312 1 69.88 333 ALA A C 1
ATOM 2505 O O . ALA A 1 333 ? -8.523 38.594 35.469 1 69.88 333 ALA A O 1
ATOM 2506 N N . ALA A 1 334 ? -9.992 38 33.969 1 69.69 334 ALA A N 1
ATOM 2507 C CA . ALA A 1 334 ? -11.07 38.062 34.938 1 69.69 334 ALA A CA 1
ATOM 2508 C C . ALA A 1 334 ? -11.273 36.688 35.625 1 69.69 334 ALA A C 1
ATOM 2510 O O . ALA A 1 334 ? -12.25 36.5 36.344 1 69.69 334 ALA A O 1
ATOM 2511 N N . GLY A 1 335 ? -10.516 35.781 35.281 1 72.06 335 GLY A N 1
ATOM 2512 C CA . GLY A 1 335 ? -10.539 34.469 35.969 1 72.06 335 GLY A CA 1
ATOM 2513 C C . GLY A 1 335 ? -11.414 33.469 35.25 1 72.06 335 GLY A C 1
ATOM 2514 O O . GLY A 1 335 ? -11.641 32.375 35.781 1 72.06 335 GLY A O 1
ATOM 2515 N N . ARG A 1 336 ? -11.953 33.75 34.156 1 74.19 336 ARG A N 1
ATOM 2516 C CA . ARG A 1 336 ? -12.852 32.812 33.469 1 74.19 336 ARG A CA 1
ATOM 2517 C C . ARG A 1 336 ? -12.117 32.031 32.375 1 74.19 336 ARG A C 1
ATOM 2519 O O . ARG A 1 336 ? -11.57 32.656 31.453 1 74.19 336 ARG A O 1
ATOM 2526 N N . THR A 1 337 ? -12.18 30.688 32.562 1 83.56 337 THR A N 1
ATOM 2527 C CA . THR A 1 337 ? -11.422 29.859 31.609 1 83.56 337 THR A CA 1
ATOM 2528 C C . THR A 1 337 ? -12.359 29.031 30.75 1 83.56 337 THR A C 1
ATOM 2530 O O . THR A 1 337 ? -11.922 28.344 29.828 1 83.56 337 THR A O 1
ATOM 2533 N N . VAL A 1 338 ? -13.656 29.172 31.125 1 87.31 338 VAL A N 1
ATOM 2534 C CA . VAL A 1 338 ? -14.672 28.453 30.344 1 87.31 338 VAL A CA 1
ATOM 2535 C C . VAL A 1 338 ? -15.75 29.438 29.891 1 87.31 338 VAL A C 1
ATOM 2537 O O . VAL A 1 338 ? -16.172 30.312 30.641 1 87.31 338 VAL A O 1
ATOM 2540 N N . ALA A 1 339 ? -16 29.359 28.672 1 84.25 339 ALA A N 1
ATOM 2541 C CA . ALA A 1 339 ? -17.094 30.172 28.156 1 84.25 339 ALA A CA 1
ATOM 2542 C C . ALA A 1 339 ? -18.062 29.344 27.328 1 84.25 339 ALA A C 1
ATOM 2544 O O . ALA A 1 339 ? -17.641 28.406 26.641 1 84.25 339 ALA A O 1
ATOM 2545 N N . MET B 1 1 ? 37.156 -5.098 -7.25 1 67.62 1 MET B N 1
ATOM 2546 C CA . MET B 1 1 ? 35.906 -5.684 -7.711 1 67.62 1 MET B CA 1
ATOM 2547 C C . MET B 1 1 ? 35.656 -5.387 -9.195 1 67.62 1 MET B C 1
ATOM 2549 O O . MET B 1 1 ? 35.875 -4.258 -9.641 1 67.62 1 MET B O 1
ATOM 2553 N N . SER B 1 2 ? 35.531 -6.406 -10.008 1 84.31 2 SER B N 1
ATOM 2554 C CA . SER B 1 2 ? 35.406 -6.25 -11.453 1 84.31 2 SER B CA 1
ATOM 2555 C C . SER B 1 2 ? 34.219 -5.348 -11.805 1 84.31 2 SER B C 1
ATOM 2557 O O . SER B 1 2 ? 33.281 -5.188 -11.008 1 84.31 2 SER B O 1
ATOM 2559 N N . TRP B 1 3 ? 34.469 -4.676 -12.836 1 86.69 3 TRP B N 1
ATOM 2560 C CA . TRP B 1 3 ? 33.438 -3.781 -13.352 1 86.69 3 TRP B CA 1
ATOM 2561 C C . TRP B 1 3 ? 32.094 -4.473 -13.383 1 86.69 3 TRP B C 1
ATOM 2563 O O . TRP B 1 3 ? 31.078 -3.889 -12.984 1 86.69 3 TRP B O 1
ATOM 2573 N N . TYR B 1 4 ? 32.156 -5.688 -13.711 1 88 4 TYR B N 1
ATOM 2574 C CA . TYR B 1 4 ? 30.953 -6.484 -13.844 1 88 4 TYR B CA 1
ATOM 2575 C C . TYR B 1 4 ? 30.281 -6.691 -12.492 1 88 4 TYR B C 1
ATOM 2577 O O . TYR B 1 4 ? 29.078 -6.484 -12.352 1 88 4 TYR B O 1
ATOM 2585 N N . VAL B 1 5 ? 31.016 -6.973 -11.523 1 89.94 5 VAL B N 1
ATOM 2586 C CA . VAL B 1 5 ? 30.484 -7.227 -10.188 1 89.94 5 VAL B CA 1
ATOM 2587 C C . VAL B 1 5 ? 29.938 -5.934 -9.594 1 89.94 5 VAL B C 1
ATOM 2589 O O . VAL B 1 5 ? 28.891 -5.934 -8.961 1 89.94 5 VAL B O 1
ATOM 2592 N N . ARG B 1 6 ? 30.578 -4.852 -9.852 1 90.31 6 ARG B N 1
ATOM 2593 C CA . ARG B 1 6 ? 30.141 -3.557 -9.352 1 90.31 6 ARG B CA 1
ATOM 2594 C C . ARG B 1 6 ? 28.797 -3.17 -9.977 1 90.31 6 ARG B C 1
ATOM 2596 O O . ARG B 1 6 ? 27.922 -2.641 -9.289 1 90.31 6 ARG B O 1
ATOM 2603 N N . ARG B 1 7 ? 28.734 -3.504 -11.203 1 91.25 7 ARG B N 1
ATOM 2604 C CA . ARG B 1 7 ? 27.5 -3.164 -11.898 1 91.25 7 ARG B CA 1
ATOM 2605 C C . ARG B 1 7 ? 26.328 -3.982 -11.367 1 91.25 7 ARG B C 1
ATOM 2607 O O . ARG B 1 7 ? 25.234 -3.449 -11.164 1 91.25 7 ARG B O 1
ATOM 2614 N N . ILE B 1 8 ? 26.547 -5.18 -11.148 1 93.12 8 ILE B N 1
ATOM 2615 C CA . ILE B 1 8 ? 25.5 -6.062 -10.641 1 93.12 8 ILE B CA 1
ATOM 2616 C C . ILE B 1 8 ? 25.078 -5.617 -9.25 1 93.12 8 ILE B C 1
ATOM 2618 O O . ILE B 1 8 ? 23.891 -5.562 -8.945 1 93.12 8 ILE B O 1
ATOM 2622 N N . LEU B 1 9 ? 26.016 -5.262 -8.484 1 92.12 9 LEU B N 1
ATOM 2623 C CA . LEU B 1 9 ? 25.703 -4.809 -7.129 1 92.12 9 LEU B CA 1
ATOM 2624 C C . LEU B 1 9 ? 24.953 -3.486 -7.152 1 92.12 9 LEU B C 1
ATOM 2626 O O . LEU B 1 9 ? 24.016 -3.289 -6.379 1 92.12 9 LEU B O 1
ATOM 2630 N N . ALA B 1 10 ? 25.375 -2.629 -8.023 1 92.5 10 ALA B N 1
ATOM 2631 C CA . ALA B 1 10 ? 24.688 -1.347 -8.164 1 92.5 10 ALA B CA 1
ATOM 2632 C C . ALA B 1 10 ? 23.234 -1.545 -8.594 1 92.5 10 ALA B C 1
ATOM 2634 O O . ALA B 1 10 ? 22.328 -0.916 -8.039 1 92.5 10 ALA B O 1
ATOM 2635 N N . ASN B 1 11 ? 23.047 -2.402 -9.562 1 93.62 11 ASN B N 1
ATOM 2636 C CA . ASN B 1 11 ? 21.703 -2.668 -10.047 1 93.62 11 ASN B CA 1
ATOM 2637 C C . ASN B 1 11 ? 20.828 -3.311 -8.969 1 93.62 11 ASN B C 1
ATOM 2639 O O . ASN B 1 11 ? 19.641 -3.041 -8.891 1 93.62 11 ASN B O 1
ATOM 2643 N N . SER B 1 12 ? 21.438 -4.133 -8.141 1 92.25 12 SER B N 1
ATOM 2644 C CA . SER B 1 12 ? 20.703 -4.832 -7.094 1 92.25 12 SER B CA 1
ATOM 2645 C C . SER B 1 12 ? 20.203 -3.863 -6.027 1 92.25 12 SER B C 1
ATOM 2647 O O . SER B 1 12 ? 19.25 -4.164 -5.312 1 92.25 12 SER B O 1
ATOM 2649 N N . ARG B 1 13 ? 20.75 -2.635 -5.957 1 90.38 13 ARG B N 1
ATOM 2650 C CA . ARG B 1 13 ? 20.391 -1.666 -4.926 1 90.38 13 ARG B CA 1
ATOM 2651 C C . ARG B 1 13 ? 19.609 -0.493 -5.52 1 90.38 13 ARG B C 1
ATOM 2653 O O . ARG B 1 13 ? 19.219 0.424 -4.797 1 90.38 13 ARG B O 1
ATOM 2660 N N . ALA B 1 14 ? 19.422 -0.596 -6.754 1 88.75 14 ALA B N 1
ATOM 2661 C CA . ALA B 1 14 ? 18.781 0.531 -7.43 1 88.75 14 ALA B CA 1
ATOM 2662 C C . ALA B 1 14 ? 17.297 0.592 -7.105 1 88.75 14 ALA B C 1
ATOM 2664 O O . ALA B 1 14 ? 16.656 -0.437 -6.844 1 88.75 14 ALA B O 1
ATOM 2665 N N . ASP B 1 15 ? 16.75 1.731 -7.176 1 87.31 15 ASP B N 1
ATOM 2666 C CA . ASP B 1 15 ? 15.328 1.917 -6.895 1 87.31 15 ASP B CA 1
ATOM 2667 C C . ASP B 1 15 ? 14.547 2.197 -8.18 1 87.31 15 ASP B C 1
ATOM 2669 O O . ASP B 1 15 ? 13.32 2.201 -8.172 1 87.31 15 ASP B O 1
ATOM 2673 N N . ASN B 1 16 ? 15.305 2.381 -9.203 1 91.56 16 ASN B N 1
ATOM 2674 C CA . ASN B 1 16 ? 14.672 2.605 -10.492 1 91.56 16 ASN B CA 1
ATOM 2675 C C . ASN B 1 16 ? 13.914 1.369 -10.969 1 91.56 16 ASN B C 1
ATOM 2677 O O . ASN B 1 16 ? 14.469 0.27 -11.008 1 91.56 16 ASN B O 1
ATOM 2681 N N . ALA B 1 17 ? 12.719 1.593 -11.383 1 91.94 17 ALA B N 1
ATOM 2682 C CA . ALA B 1 17 ? 11.836 0.485 -11.727 1 91.94 17 ALA B CA 1
ATOM 2683 C C . ALA B 1 17 ? 12.391 -0.318 -12.898 1 91.94 17 ALA B C 1
ATOM 2685 O O . ALA B 1 17 ? 12.289 -1.547 -12.922 1 91.94 17 ALA B O 1
ATOM 2686 N N . ALA B 1 18 ? 12.922 0.324 -13.852 1 95.31 18 ALA B N 1
ATOM 2687 C CA . ALA B 1 18 ? 13.469 -0.361 -15.023 1 95.31 18 ALA B CA 1
ATOM 2688 C C . ALA B 1 18 ? 14.664 -1.229 -14.633 1 95.31 18 ALA B C 1
ATOM 2690 O O . ALA B 1 18 ? 14.805 -2.355 -15.117 1 95.31 18 ALA B O 1
ATOM 2691 N N . VAL B 1 19 ? 15.484 -0.722 -13.805 1 96.12 19 VAL B N 1
ATOM 2692 C CA . VAL B 1 19 ? 16.672 -1.441 -13.352 1 96.12 19 VAL B CA 1
ATOM 2693 C C . VAL B 1 19 ? 16.266 -2.645 -12.508 1 96.12 19 VAL B C 1
ATOM 2695 O O . VAL B 1 19 ? 16.797 -3.74 -12.672 1 96.12 19 VAL B O 1
ATOM 2698 N N . VAL B 1 20 ? 15.328 -2.457 -11.703 1 95.12 20 VAL B N 1
ATOM 2699 C CA . VAL B 1 20 ? 14.828 -3.543 -10.867 1 95.12 20 VAL B CA 1
ATOM 2700 C C . VAL B 1 20 ? 14.266 -4.656 -11.742 1 95.12 20 VAL B C 1
ATOM 2702 O O . VAL B 1 20 ? 14.531 -5.84 -11.508 1 95.12 20 VAL B O 1
ATOM 2705 N N . SER B 1 21 ? 13.508 -4.266 -12.688 1 96.69 21 SER B N 1
ATOM 2706 C CA . SER B 1 21 ? 12.922 -5.238 -13.602 1 96.69 21 SER B CA 1
ATOM 2707 C C . SER B 1 21 ? 14 -6.02 -14.344 1 96.69 21 SER B C 1
ATOM 2709 O O . SER B 1 21 ? 13.969 -7.25 -14.375 1 96.69 21 SER B O 1
ATOM 2711 N N . GLY B 1 22 ? 14.953 -5.305 -14.906 1 96.19 22 GLY B N 1
ATOM 2712 C CA . GLY B 1 22 ? 16.031 -5.949 -15.633 1 96.19 22 GLY B CA 1
ATOM 2713 C C . GLY B 1 22 ? 16.875 -6.867 -14.758 1 96.19 22 GLY B C 1
ATOM 2714 O O . GLY B 1 22 ? 17.219 -7.98 -15.164 1 96.19 22 GLY B O 1
ATOM 2715 N N . PHE B 1 23 ? 17.141 -6.426 -13.633 1 96.75 23 PHE B N 1
ATOM 2716 C CA . PHE B 1 23 ? 17.906 -7.234 -12.695 1 96.75 23 PHE B CA 1
ATOM 2717 C C . PHE B 1 23 ? 17.141 -8.484 -12.297 1 96.75 23 PHE B C 1
ATOM 2719 O O . PHE B 1 23 ? 17.688 -9.578 -12.25 1 96.75 23 PHE B O 1
ATOM 2726 N N . THR B 1 24 ? 15.898 -8.367 -12.016 1 96 24 THR B N 1
ATOM 2727 C CA . THR B 1 24 ? 15.055 -9.461 -11.547 1 96 24 THR B CA 1
ATOM 2728 C C . THR B 1 24 ? 14.938 -10.547 -12.609 1 96 24 THR B C 1
ATOM 2730 O O . THR B 1 24 ? 15.078 -11.734 -12.312 1 96 24 THR B O 1
ATOM 2733 N N . VAL B 1 25 ? 14.695 -10.156 -13.82 1 95.5 25 VAL B N 1
ATOM 2734 C CA . VAL B 1 25 ? 14.57 -11.156 -14.883 1 95.5 25 VAL B CA 1
ATOM 2735 C C . VAL B 1 25 ? 15.906 -11.859 -15.078 1 95.5 25 VAL B C 1
ATOM 2737 O O . VAL B 1 25 ? 15.945 -13.062 -15.344 1 95.5 25 VAL B O 1
ATOM 2740 N N . GLY B 1 26 ? 16.984 -11.102 -14.969 1 95.75 26 GLY B N 1
ATOM 2741 C CA . GLY B 1 26 ? 18.281 -11.734 -15.031 1 95.75 26 GLY B CA 1
ATOM 2742 C C . GLY B 1 26 ? 18.5 -12.766 -13.938 1 95.75 26 GLY B C 1
ATOM 2743 O O . GLY B 1 26 ? 19.016 -13.852 -14.195 1 95.75 26 GLY B O 1
ATOM 2744 N N . LEU B 1 27 ? 18.109 -12.414 -12.781 1 95.5 27 LEU B N 1
ATOM 2745 C CA . LEU B 1 27 ? 18.219 -13.328 -11.648 1 95.5 27 LEU B CA 1
ATOM 2746 C C . LEU B 1 27 ? 17.391 -14.594 -11.898 1 95.5 27 LEU B C 1
ATOM 2748 O O . LEU B 1 27 ? 17.875 -15.703 -11.664 1 95.5 27 LEU B O 1
ATOM 2752 N N . PHE B 1 28 ? 16.219 -14.453 -12.398 1 93.56 28 PHE B N 1
ATOM 2753 C CA . PHE B 1 28 ? 15.344 -15.594 -12.664 1 93.56 28 PHE B CA 1
ATOM 2754 C C . PHE B 1 28 ? 15.93 -16.484 -13.75 1 93.56 28 PHE B C 1
ATOM 2756 O O . PHE B 1 28 ? 15.914 -17.719 -13.625 1 93.56 28 PHE B O 1
ATOM 2763 N N . PHE B 1 29 ? 16.5 -15.891 -14.742 1 92.25 29 PHE B N 1
ATOM 2764 C CA . PHE B 1 29 ? 17.125 -16.656 -15.812 1 92.25 29 PHE B CA 1
ATOM 2765 C C . PHE B 1 29 ? 18.312 -17.453 -15.289 1 92.25 29 PHE B C 1
ATOM 2767 O O . PHE B 1 29 ? 18.5 -18.609 -15.648 1 92.25 29 PHE B O 1
ATOM 2774 N N . THR B 1 30 ? 19.047 -16.766 -14.492 1 94.75 30 THR B N 1
ATOM 2775 C CA . THR B 1 30 ? 20.203 -17.438 -13.906 1 94.75 30 THR B CA 1
ATOM 2776 C C . THR B 1 30 ? 19.766 -18.625 -13.055 1 94.75 30 THR B C 1
ATOM 2778 O O . THR B 1 30 ? 20.328 -19.719 -13.172 1 94.75 30 THR B O 1
ATOM 2781 N N . LEU B 1 31 ? 18.75 -18.438 -12.32 1 92.31 31 LEU B N 1
ATOM 2782 C CA . LEU B 1 31 ? 18.25 -19.5 -11.453 1 92.31 31 LEU B CA 1
ATOM 2783 C C . LEU B 1 31 ? 17.688 -20.656 -12.289 1 92.31 31 LEU B C 1
ATOM 2785 O O . LEU B 1 31 ? 17.891 -21.812 -11.953 1 92.31 31 LEU B O 1
ATOM 2789 N N . CYS B 1 32 ? 16.984 -20.312 -13.344 1 92 32 CYS B N 1
ATOM 2790 C CA . CYS B 1 32 ? 16.453 -21.344 -14.234 1 92 32 CYS B CA 1
ATOM 2791 C C . CYS B 1 32 ? 17.562 -22.156 -14.875 1 92 32 CYS B C 1
ATOM 2793 O O . CYS B 1 32 ? 17.484 -23.375 -14.945 1 92 32 CYS B O 1
ATOM 2795 N N . GLY B 1 33 ? 18.578 -21.453 -15.328 1 93.06 33 GLY B N 1
ATOM 2796 C CA . GLY B 1 33 ? 19.719 -22.141 -15.906 1 93.06 33 GLY B CA 1
ATOM 2797 C C . GLY B 1 33 ? 20.406 -23.078 -14.93 1 93.06 33 GLY B C 1
ATOM 2798 O O . GLY B 1 33 ? 20.688 -24.234 -15.266 1 93.06 33 GLY B O 1
ATOM 2799 N N . LEU B 1 34 ? 20.578 -22.609 -13.727 1 94.12 34 LEU B N 1
ATOM 2800 C CA . LEU B 1 34 ? 21.219 -23.422 -12.695 1 94.12 34 LEU B CA 1
ATOM 2801 C C . LEU B 1 34 ? 20.375 -24.625 -12.352 1 94.12 34 LEU B C 1
ATOM 2803 O O . LEU B 1 34 ? 20.891 -25.734 -12.164 1 94.12 34 LEU B O 1
ATOM 2807 N N . TYR B 1 35 ? 19.141 -24.422 -12.266 1 91.5 35 TYR B N 1
ATOM 2808 C CA . TYR B 1 35 ? 18.25 -25.531 -11.977 1 91.5 35 TYR B CA 1
ATOM 2809 C C . TYR B 1 35 ? 18.266 -26.562 -13.109 1 91.5 35 TYR B C 1
ATOM 2811 O O . TYR B 1 35 ? 18.156 -27.766 -12.867 1 91.5 35 TYR B O 1
ATOM 2819 N N . THR B 1 36 ? 18.344 -26.078 -14.297 1 91.38 36 THR B N 1
ATOM 2820 C CA . THR B 1 36 ? 18.438 -26.969 -15.445 1 91.38 36 THR B CA 1
ATOM 2821 C C . THR B 1 36 ? 19.609 -27.938 -15.289 1 91.38 36 THR B C 1
ATOM 2823 O O . THR B 1 36 ? 19.5 -29.109 -15.633 1 91.38 36 THR B O 1
ATOM 2826 N N . PHE B 1 37 ? 20.672 -27.469 -14.703 1 92.75 37 PHE B N 1
ATOM 2827 C CA . PHE B 1 37 ? 21.812 -28.359 -14.438 1 92.75 37 PHE B CA 1
ATOM 2828 C C . PHE B 1 37 ? 21.438 -29.422 -13.422 1 92.75 37 PHE B C 1
ATOM 2830 O O . PHE B 1 37 ? 21.812 -30.594 -13.57 1 92.75 37 PHE B O 1
ATOM 2837 N N . VAL B 1 38 ? 20.688 -29.031 -12.484 1 90.38 38 VAL B N 1
ATOM 2838 C CA . VAL B 1 38 ? 20.266 -29.969 -11.445 1 90.38 38 VAL B CA 1
ATOM 2839 C C . VAL B 1 38 ? 19.375 -31.047 -12.047 1 90.38 38 VAL B C 1
ATOM 2841 O O . VAL B 1 38 ? 19.453 -32.219 -11.656 1 90.38 38 VAL B O 1
ATOM 2844 N N . THR B 1 39 ? 18.578 -30.656 -13.016 1 87.5 39 THR B N 1
ATOM 2845 C CA . THR B 1 39 ? 17.641 -31.594 -13.617 1 87.5 39 THR B CA 1
ATOM 2846 C C . THR B 1 39 ? 18.391 -32.688 -14.359 1 87.5 39 THR B C 1
ATOM 2848 O O . THR B 1 39 ? 17.859 -33.781 -14.555 1 87.5 39 THR B O 1
ATOM 2851 N N . ILE B 1 40 ? 19.547 -32.406 -14.836 1 90.25 40 ILE B N 1
ATOM 2852 C CA . ILE B 1 40 ? 20.359 -33.375 -15.547 1 90.25 40 ILE B CA 1
ATOM 2853 C C . ILE B 1 40 ? 20.797 -34.5 -14.586 1 90.25 40 ILE B C 1
ATOM 2855 O O . ILE B 1 40 ? 20.953 -35.656 -14.984 1 90.25 40 ILE B O 1
ATOM 2859 N N . LEU B 1 41 ? 20.891 -34.156 -13.312 1 90.62 41 LEU B N 1
ATOM 2860 C CA . LEU B 1 41 ? 21.344 -35.094 -12.289 1 90.62 41 LEU B CA 1
ATOM 2861 C C . LEU B 1 41 ? 20.172 -35.906 -11.766 1 90.62 41 LEU B C 1
ATOM 2863 O O . LEU B 1 41 ? 20.375 -36.906 -11.039 1 90.62 41 LEU B O 1
ATOM 2867 N N . LEU B 1 42 ? 19.016 -35.625 -12.117 1 88.75 42 LEU B N 1
ATOM 2868 C CA . LEU B 1 42 ? 17.812 -36.312 -11.688 1 88.75 42 LEU B CA 1
ATOM 2869 C C . LEU B 1 42 ? 17.375 -37.344 -12.734 1 88.75 42 LEU B C 1
ATOM 2871 O O . LEU B 1 42 ? 17.828 -37.281 -13.883 1 88.75 42 LEU B O 1
ATOM 2875 N N . PRO B 1 43 ? 16.531 -38.312 -12.281 1 87.56 43 PRO B N 1
ATOM 2876 C CA . PRO B 1 43 ? 16 -39.25 -13.297 1 87.56 43 PRO B CA 1
ATOM 2877 C C . PRO B 1 43 ? 15.336 -38.5 -14.461 1 87.56 43 PRO B C 1
ATOM 2879 O O . PRO B 1 43 ? 14.586 -37.562 -14.242 1 87.56 43 PRO B O 1
ATOM 2882 N N . THR B 1 44 ? 15.688 -38.938 -15.727 1 84.75 44 THR B N 1
ATOM 2883 C CA . THR B 1 44 ? 15.227 -38.219 -16.922 1 84.75 44 THR B CA 1
ATOM 2884 C C . THR B 1 44 ? 14.305 -39.125 -17.75 1 84.75 44 THR B C 1
ATOM 2886 O O . THR B 1 44 ? 14.375 -40.344 -17.672 1 84.75 44 THR B O 1
ATOM 2889 N N . PRO B 1 45 ? 13.43 -38.469 -18.484 1 81.31 45 PRO B N 1
ATOM 2890 C CA . PRO B 1 45 ? 12.531 -39.219 -19.359 1 81.31 45 PRO B CA 1
ATOM 2891 C C . PRO B 1 45 ? 13.227 -39.719 -20.625 1 81.31 45 PRO B C 1
ATOM 2893 O O . PRO B 1 45 ? 14.344 -39.281 -20.922 1 81.31 45 PRO B O 1
ATOM 2896 N N . PRO B 1 46 ? 12.461 -40.688 -21.25 1 79.75 46 PRO B N 1
ATOM 2897 C CA . PRO B 1 46 ? 13.008 -41.094 -22.547 1 79.75 46 PRO B CA 1
ATOM 2898 C C . PRO B 1 46 ? 13.133 -39.938 -23.531 1 79.75 46 PRO B C 1
ATOM 2900 O O . PRO B 1 46 ? 12.273 -39.062 -23.578 1 79.75 46 PRO B O 1
ATOM 2903 N N . GLY B 1 47 ? 14.211 -39.781 -24.281 1 83.31 47 GLY B N 1
ATOM 2904 C CA . GLY B 1 47 ? 14.414 -38.719 -25.266 1 83.31 47 GLY B CA 1
ATOM 2905 C C . GLY B 1 47 ? 15.18 -37.531 -24.75 1 83.31 47 GLY B C 1
ATOM 2906 O O . GLY B 1 47 ? 15.438 -36.594 -25.484 1 83.31 47 GLY B O 1
ATOM 2907 N N . PHE B 1 48 ? 15.453 -37.656 -23.484 1 89 48 PHE B N 1
ATOM 2908 C CA . PHE B 1 48 ? 16.203 -36.562 -22.859 1 89 48 PHE B CA 1
ATOM 2909 C C . PHE B 1 48 ? 17.594 -36.438 -23.453 1 89 48 PHE B C 1
ATOM 2911 O O . PHE B 1 48 ? 18.328 -37.438 -23.531 1 89 48 PHE B O 1
ATOM 2918 N N . ARG B 1 49 ? 17.984 -35.375 -24.031 1 94 49 ARG B N 1
ATOM 2919 C CA . ARG B 1 49 ? 19.297 -35.094 -24.609 1 94 49 ARG B CA 1
ATOM 2920 C C . ARG B 1 49 ? 20.141 -34.219 -23.672 1 94 49 ARG B C 1
ATOM 2922 O O . ARG B 1 49 ? 20.078 -33 -23.719 1 94 49 ARG B O 1
ATOM 2929 N N . PRO B 1 50 ? 20.938 -34.781 -22.875 1 93.69 50 PRO B N 1
ATOM 2930 C CA . PRO B 1 50 ? 21.656 -34.062 -21.812 1 93.69 50 PRO B CA 1
ATOM 2931 C C . PRO B 1 50 ? 22.562 -32.969 -22.344 1 93.69 50 PRO B C 1
ATOM 2933 O O . PRO B 1 50 ? 22.688 -31.906 -21.734 1 93.69 50 PRO B O 1
ATOM 2936 N N . GLY B 1 51 ? 23.188 -33.281 -23.453 1 95.62 51 GLY B N 1
ATOM 2937 C CA . GLY B 1 51 ? 24.047 -32.25 -24.031 1 95.62 51 GLY B CA 1
ATOM 2938 C C . GLY B 1 51 ? 23.312 -31 -24.438 1 95.62 51 GLY B C 1
ATOM 2939 O O . GLY B 1 51 ? 23.766 -29.891 -24.141 1 95.62 51 GLY B O 1
ATOM 2940 N N . ALA B 1 52 ? 22.219 -31.156 -25.109 1 95.69 52 ALA B N 1
ATOM 2941 C CA . ALA B 1 52 ? 21.406 -30.031 -25.531 1 95.69 52 ALA B CA 1
ATOM 2942 C C . ALA B 1 52 ? 20.859 -29.266 -24.328 1 95.69 52 ALA B C 1
ATOM 2944 O O . ALA B 1 52 ? 20.875 -28.031 -24.297 1 95.69 52 ALA B O 1
ATOM 2945 N N . VAL B 1 53 ? 20.391 -29.984 -23.344 1 93.75 53 VAL B N 1
ATOM 2946 C CA . VAL B 1 53 ? 19.844 -29.375 -22.125 1 93.75 53 VAL B CA 1
ATOM 2947 C C . VAL B 1 53 ? 20.938 -28.609 -21.391 1 93.75 53 VAL B C 1
ATOM 2949 O O . VAL B 1 53 ? 20.703 -27.516 -20.891 1 93.75 53 VAL B O 1
ATOM 2952 N N . PHE B 1 54 ? 22.062 -29.203 -21.375 1 96.12 54 PHE B N 1
ATOM 2953 C CA . PHE B 1 54 ? 23.203 -28.547 -20.75 1 96.12 54 PHE B CA 1
ATOM 2954 C C . PHE B 1 54 ? 23.5 -27.219 -21.438 1 96.12 54 PHE B C 1
ATOM 2956 O O . PHE B 1 54 ? 23.688 -26.203 -20.766 1 96.12 54 PHE B O 1
ATOM 2963 N N . LEU B 1 55 ? 23.531 -27.25 -22.734 1 97 55 LEU B N 1
ATOM 2964 C CA . LEU B 1 55 ? 23.828 -26.047 -23.5 1 97 55 LEU B CA 1
ATOM 2965 C C . LEU B 1 55 ? 22.75 -24.984 -23.281 1 97 55 LEU B C 1
ATOM 2967 O O . LEU B 1 55 ? 23.047 -23.797 -23.203 1 97 55 LEU B O 1
ATOM 2971 N N . ILE B 1 56 ? 21.578 -25.359 -23.219 1 95 56 ILE B N 1
ATOM 2972 C CA . ILE B 1 56 ? 20.469 -24.438 -22.984 1 95 56 ILE B CA 1
ATOM 2973 C C . ILE B 1 56 ? 20.594 -23.828 -21.594 1 95 56 ILE B C 1
ATOM 2975 O O . ILE B 1 56 ? 20.359 -22.641 -21.406 1 95 56 ILE B O 1
ATOM 2979 N N . GLY B 1 57 ? 20.938 -24.703 -20.594 1 95.19 57 GLY B N 1
ATOM 2980 C CA . GLY B 1 57 ? 21.172 -24.203 -19.25 1 95.19 57 GLY B CA 1
ATOM 2981 C C . GLY B 1 57 ? 22.281 -23.141 -19.203 1 95.19 57 GLY B C 1
ATOM 2982 O O . GLY B 1 57 ? 22.125 -22.125 -18.531 1 95.19 57 GLY B O 1
ATOM 2983 N N . LEU B 1 58 ? 23.266 -23.453 -19.938 1 97.25 58 LEU B N 1
ATOM 2984 C CA . LEU B 1 58 ? 24.375 -22.516 -20.016 1 97.25 58 LEU B CA 1
ATOM 2985 C C . LEU B 1 58 ? 23.922 -21.188 -20.641 1 97.25 58 LEU B C 1
ATOM 2987 O O . LEU B 1 58 ? 24.328 -20.125 -20.188 1 97.25 58 LEU B O 1
ATOM 2991 N N . THR B 1 59 ? 23.188 -21.328 -21.672 1 96.62 59 THR B N 1
ATOM 2992 C CA . THR B 1 59 ? 22.641 -20.156 -22.328 1 96.62 59 THR B CA 1
ATOM 2993 C C . THR B 1 59 ? 21.781 -19.344 -21.359 1 96.62 59 THR B C 1
ATOM 2995 O O . THR B 1 59 ? 21.859 -18.109 -21.328 1 96.62 59 THR B O 1
ATOM 2998 N N . GLY B 1 60 ? 20.984 -20.031 -20.578 1 95.19 60 GLY B N 1
ATOM 2999 C CA . GLY B 1 60 ? 20.172 -19.375 -19.578 1 95.19 60 GLY B CA 1
ATOM 3000 C C . GLY B 1 60 ? 20.984 -18.609 -18.547 1 95.19 60 GLY B C 1
ATOM 3001 O O . GLY B 1 60 ? 20.688 -17.438 -18.266 1 95.19 60 GLY B O 1
ATOM 3002 N N . VAL B 1 61 ? 21.984 -19.234 -18.078 1 96.94 61 VAL B N 1
ATOM 3003 C CA . VAL B 1 61 ? 22.844 -18.609 -17.094 1 96.94 61 VAL B CA 1
ATOM 3004 C C . VAL B 1 61 ? 23.562 -17.406 -17.703 1 96.94 61 VAL B C 1
ATOM 3006 O O . VAL B 1 61 ? 23.594 -16.328 -17.109 1 96.94 61 VAL B O 1
ATOM 3009 N N . GLY B 1 62 ? 24.031 -17.594 -18.859 1 96.56 62 GLY B N 1
ATOM 3010 C CA . GLY B 1 62 ? 24.703 -16.516 -19.547 1 96.56 62 GLY B CA 1
ATOM 3011 C C . GLY B 1 62 ? 23.812 -15.312 -19.797 1 96.56 62 GLY B C 1
ATOM 3012 O O . GLY B 1 62 ? 24.188 -14.172 -19.516 1 96.56 62 GLY B O 1
ATOM 3013 N N . CYS B 1 63 ? 22.656 -15.547 -20.344 1 95.75 63 CYS B N 1
ATOM 3014 C CA . CYS B 1 63 ? 21.703 -14.477 -20.609 1 95.75 63 CYS B CA 1
ATOM 3015 C C . CYS B 1 63 ? 21.297 -13.789 -19.297 1 95.75 63 CYS B C 1
ATOM 3017 O O . CYS B 1 63 ? 21.172 -12.562 -19.266 1 95.75 63 CYS B O 1
ATOM 3019 N N . GLY B 1 64 ? 21.156 -14.578 -18.25 1 96.5 64 GLY B N 1
ATOM 3020 C CA . GLY B 1 64 ? 20.781 -14.016 -16.953 1 96.5 64 GLY B CA 1
ATOM 3021 C C . GLY B 1 64 ? 21.828 -13.094 -16.375 1 96.5 64 GLY B C 1
ATOM 3022 O O . GLY B 1 64 ? 21.531 -11.961 -15.984 1 96.5 64 GLY B O 1
ATOM 3023 N N . LEU B 1 65 ? 23.016 -13.547 -16.422 1 96.25 65 LEU B N 1
ATOM 3024 C CA . LEU B 1 65 ? 24.125 -12.758 -15.883 1 96.25 65 LEU B CA 1
ATOM 3025 C C . LEU B 1 65 ? 24.328 -11.484 -16.688 1 96.25 65 LEU B C 1
ATOM 3027 O O . LEU B 1 65 ? 24.625 -10.422 -16.141 1 96.25 65 LEU B O 1
ATOM 3031 N N . THR B 1 66 ? 24.141 -11.57 -17.984 1 95.69 66 THR B N 1
ATOM 3032 C CA . THR B 1 66 ? 24.25 -10.398 -18.844 1 95.69 66 THR B CA 1
ATOM 3033 C C . THR B 1 66 ? 23.141 -9.398 -18.547 1 95.69 66 THR B C 1
ATOM 3035 O O . THR B 1 66 ? 23.406 -8.203 -18.391 1 95.69 66 THR B O 1
ATOM 3038 N N . ALA B 1 67 ? 21.953 -9.852 -18.391 1 95.94 67 ALA B N 1
ATOM 3039 C CA . ALA B 1 67 ? 20.812 -8.984 -18.125 1 95.94 67 ALA B CA 1
ATOM 3040 C C . ALA B 1 67 ? 20.969 -8.266 -16.797 1 95.94 67 ALA B C 1
ATOM 3042 O O . ALA B 1 67 ? 20.578 -7.102 -16.656 1 95.94 67 ALA B O 1
ATOM 3043 N N . MET B 1 68 ? 21.5 -8.906 -15.82 1 96.19 68 MET B N 1
ATOM 3044 C CA . MET B 1 68 ? 21.656 -8.336 -14.484 1 96.19 68 MET B CA 1
ATOM 3045 C C . MET B 1 68 ? 22.625 -7.156 -14.492 1 96.19 68 MET B C 1
ATOM 3047 O O . MET B 1 68 ? 22.531 -6.27 -13.641 1 96.19 68 MET B O 1
ATOM 3051 N N . ALA B 1 69 ? 23.5 -7.113 -15.477 1 95.81 69 ALA B N 1
ATOM 3052 C CA . ALA B 1 69 ? 24.562 -6.105 -15.484 1 95.81 69 ALA B CA 1
ATOM 3053 C C . ALA B 1 69 ? 24.219 -4.965 -16.453 1 95.81 69 ALA B C 1
ATOM 3055 O O . ALA B 1 69 ? 24.875 -3.918 -16.422 1 95.81 69 ALA B O 1
ATOM 3056 N N . LEU B 1 70 ? 23.266 -5.059 -17.312 1 95.38 70 LEU B N 1
ATOM 3057 C CA . LEU B 1 70 ? 22.969 -4.074 -18.344 1 95.38 70 LEU B CA 1
ATOM 3058 C C . LEU B 1 70 ? 22.406 -2.793 -17.719 1 95.38 70 LEU B C 1
ATOM 3060 O O . LEU B 1 70 ? 21.766 -2.832 -16.672 1 95.38 70 LEU B O 1
ATOM 3064 N N . PRO B 1 71 ? 22.656 -1.672 -18.328 1 94.25 71 PRO B N 1
ATOM 3065 C CA . PRO B 1 71 ? 22.141 -0.39 -17.844 1 94.25 71 PRO B CA 1
ATOM 3066 C C . PRO B 1 71 ? 20.688 -0.153 -18.234 1 94.25 71 PRO B C 1
ATOM 3068 O O . PRO B 1 71 ? 20.391 0.684 -19.094 1 94.25 71 PRO B O 1
ATOM 3071 N N . TRP B 1 72 ? 19.812 -0.688 -17.578 1 95.12 72 TRP B N 1
ATOM 3072 C CA . TRP B 1 72 ? 18.406 -0.754 -17.938 1 95.12 72 TRP B CA 1
ATOM 3073 C C . TRP B 1 72 ? 17.75 0.625 -17.859 1 95.12 72 TRP B C 1
ATOM 3075 O O . TRP B 1 72 ? 16.719 0.869 -18.5 1 95.12 72 TRP B O 1
ATOM 3085 N N . ALA B 1 73 ? 18.297 1.516 -17.109 1 94.06 73 ALA B N 1
ATOM 3086 C CA . ALA B 1 73 ? 17.766 2.873 -17.016 1 94.06 73 ALA B CA 1
ATOM 3087 C C . ALA B 1 73 ? 17.844 3.58 -18.359 1 94.06 73 ALA B C 1
ATOM 3089 O O . ALA B 1 73 ? 17.047 4.477 -18.641 1 94.06 73 ALA B O 1
ATOM 3090 N N . ARG B 1 74 ? 18.766 3.18 -19.203 1 94.62 74 ARG B N 1
ATOM 3091 C CA . ARG B 1 74 ? 19 3.824 -20.5 1 94.62 74 ARG B CA 1
ATOM 3092 C C . ARG B 1 74 ? 18.453 2.98 -21.641 1 94.62 74 ARG B C 1
ATOM 3094 O O . ARG B 1 74 ? 18.516 3.387 -22.797 1 94.62 74 ARG B O 1
ATOM 3101 N N . ILE B 1 75 ? 17.969 1.852 -21.375 1 95.12 75 ILE B N 1
ATOM 3102 C CA . ILE B 1 75 ? 17.469 0.932 -22.391 1 95.12 75 ILE B CA 1
ATOM 3103 C C . ILE B 1 75 ? 15.961 1.08 -22.531 1 95.12 75 ILE B C 1
ATOM 3105 O O . ILE B 1 75 ? 15.234 1.116 -21.531 1 95.12 75 ILE B O 1
ATOM 3109 N N . PRO B 1 76 ? 15.547 1.124 -23.766 1 94.62 76 PRO B N 1
ATOM 3110 C CA . PRO B 1 76 ? 14.109 1.268 -23.984 1 94.62 76 PRO B CA 1
ATOM 3111 C C . PRO B 1 76 ? 13.305 0.1 -23.422 1 94.62 76 PRO B C 1
ATOM 3113 O O . PRO B 1 76 ? 13.797 -1.033 -23.391 1 94.62 76 PRO B O 1
ATOM 3116 N N . ARG B 1 77 ? 12.094 0.31 -23.062 1 93.31 77 ARG B N 1
ATOM 3117 C CA . ARG B 1 77 ? 11.203 -0.666 -22.453 1 93.31 77 ARG B CA 1
ATOM 3118 C C . ARG B 1 77 ? 10.93 -1.833 -23.391 1 93.31 77 ARG B C 1
ATOM 3120 O O . ARG B 1 77 ? 10.812 -2.979 -22.953 1 93.31 77 ARG B O 1
ATOM 3127 N N . LEU B 1 78 ? 10.891 -1.574 -24.625 1 93.75 78 LEU B N 1
ATOM 3128 C CA . LEU B 1 78 ? 10.578 -2.613 -25.594 1 93.75 78 LEU B CA 1
ATOM 3129 C C . LEU B 1 78 ? 11.633 -3.709 -25.594 1 93.75 78 LEU B C 1
ATOM 3131 O O . LEU B 1 78 ? 11.32 -4.887 -25.781 1 93.75 78 LEU B O 1
ATOM 3135 N N . VAL B 1 79 ? 12.82 -3.32 -25.391 1 93.62 79 VAL B N 1
ATOM 3136 C CA . VAL B 1 79 ? 13.914 -4.293 -25.328 1 93.62 79 VAL B CA 1
ATOM 3137 C C . VAL B 1 79 ? 13.742 -5.195 -24.109 1 93.62 79 VAL B C 1
ATOM 3139 O O . VAL B 1 79 ? 13.922 -6.41 -24.203 1 93.62 79 VAL B O 1
ATOM 3142 N N . ARG B 1 80 ? 13.391 -4.609 -23.109 1 93.62 80 ARG B N 1
ATOM 3143 C CA . ARG B 1 80 ? 13.164 -5.387 -21.891 1 93.62 80 ARG B CA 1
ATOM 3144 C C . ARG B 1 80 ? 11.969 -6.32 -22.047 1 93.62 80 ARG B C 1
ATOM 3146 O O . ARG B 1 80 ? 12.031 -7.488 -21.672 1 93.62 80 ARG B O 1
ATOM 3153 N N . LEU B 1 81 ? 10.953 -5.867 -22.703 1 94.44 81 LEU B N 1
ATOM 3154 C CA . LEU B 1 81 ? 9.758 -6.68 -22.891 1 94.44 81 LEU B CA 1
ATOM 3155 C C . LEU B 1 81 ? 10.031 -7.816 -23.875 1 94.44 81 LEU B C 1
ATOM 3157 O O . LEU B 1 81 ? 9.414 -8.875 -23.781 1 94.44 81 LEU B O 1
ATOM 3161 N N . ALA B 1 82 ? 10.977 -7.625 -24.734 1 95.5 82 ALA B N 1
ATOM 3162 C CA . ALA B 1 82 ? 11.328 -8.648 -25.719 1 95.5 82 ALA B CA 1
ATOM 3163 C C . ALA B 1 82 ? 11.992 -9.844 -25.031 1 95.5 82 ALA B C 1
ATOM 3165 O O . ALA B 1 82 ? 12.086 -10.922 -25.625 1 95.5 82 ALA B O 1
ATOM 3166 N N . ILE B 1 83 ? 12.383 -9.641 -23.859 1 95.25 83 ILE B N 1
ATOM 3167 C CA . ILE B 1 83 ? 13 -10.727 -23.109 1 95.25 83 ILE B CA 1
ATOM 3168 C C . ILE B 1 83 ? 11.969 -11.828 -22.844 1 95.25 83 ILE B C 1
ATOM 3170 O O . ILE B 1 83 ? 12.305 -13.008 -22.844 1 95.25 83 ILE B O 1
ATOM 3174 N N . ALA B 1 84 ? 10.734 -11.453 -22.719 1 96.19 84 ALA B N 1
ATOM 3175 C CA . ALA B 1 84 ? 9.695 -12.422 -22.391 1 96.19 84 ALA B CA 1
ATOM 3176 C C . ALA B 1 84 ? 9.492 -13.422 -23.516 1 96.19 84 ALA B C 1
ATOM 3178 O O . ALA B 1 84 ? 9.68 -14.633 -23.328 1 96.19 84 ALA B O 1
ATOM 3179 N N . PRO B 1 85 ? 9.234 -13 -24.734 1 96.38 85 PRO B N 1
ATOM 3180 C CA . PRO B 1 85 ? 9.102 -13.977 -25.812 1 96.38 85 PRO B CA 1
ATOM 3181 C C . PRO B 1 85 ? 10.398 -14.742 -26.078 1 96.38 85 PRO B C 1
ATOM 3183 O O . PRO B 1 85 ? 10.367 -15.922 -26.438 1 96.38 85 PRO B O 1
ATOM 3186 N N . SER B 1 86 ? 11.516 -14.125 -25.906 1 95.38 86 SER B N 1
ATOM 3187 C CA . SER B 1 86 ? 12.797 -14.797 -26.078 1 95.38 86 SER B CA 1
ATOM 3188 C C . SER B 1 86 ? 12.992 -15.898 -25.031 1 95.38 86 SER B C 1
ATOM 3190 O O . SER B 1 86 ? 13.438 -17 -25.359 1 95.38 86 SER B O 1
ATOM 3192 N N . ALA B 1 87 ? 12.672 -15.516 -23.859 1 95.06 87 ALA B N 1
ATOM 3193 C CA . ALA B 1 87 ? 12.742 -16.5 -22.781 1 95.06 87 ALA B CA 1
ATOM 3194 C C . ALA B 1 87 ? 11.805 -17.672 -23.047 1 95.06 87 ALA B C 1
ATOM 3196 O O . ALA B 1 87 ? 12.195 -18.844 -22.891 1 95.06 87 ALA B O 1
ATOM 3197 N N . MET B 1 88 ? 10.625 -17.406 -23.453 1 95.44 88 MET B N 1
ATOM 3198 C CA . MET B 1 88 ? 9.648 -18.453 -23.734 1 95.44 88 MET B CA 1
ATOM 3199 C C . MET B 1 88 ? 10.109 -19.344 -24.891 1 95.44 88 MET B C 1
ATOM 3201 O O . MET B 1 88 ? 9.867 -20.547 -24.906 1 95.44 88 MET B O 1
ATOM 3205 N N . SER B 1 89 ? 10.797 -18.75 -25.812 1 95.12 89 SER B N 1
ATOM 3206 C CA . SER B 1 89 ? 11.359 -19.516 -26.922 1 95.12 89 SER B CA 1
ATOM 3207 C C . SER B 1 89 ? 12.461 -20.453 -26.422 1 95.12 89 SER B C 1
ATOM 3209 O O . SER B 1 89 ? 12.531 -21.609 -26.844 1 95.12 89 SER B O 1
ATOM 3211 N N . LEU B 1 90 ? 13.266 -19.922 -25.594 1 94.44 90 LEU B N 1
ATOM 3212 C CA . LEU B 1 90 ? 14.312 -20.75 -25 1 94.44 90 LEU B CA 1
ATOM 3213 C C . LEU B 1 90 ? 13.711 -21.891 -24.188 1 94.44 90 LEU B C 1
ATOM 3215 O O . LEU B 1 90 ? 14.227 -23.016 -24.219 1 94.44 90 LEU B O 1
ATOM 3219 N N . ILE B 1 91 ? 12.695 -21.625 -23.5 1 93.75 91 ILE B N 1
ATOM 3220 C CA . ILE B 1 91 ? 12 -22.656 -22.719 1 93.75 91 ILE B CA 1
ATOM 3221 C C . ILE B 1 91 ? 11.414 -23.703 -23.656 1 93.75 91 ILE B C 1
ATOM 3223 O O . ILE B 1 91 ? 11.477 -24.906 -23.359 1 93.75 91 ILE B O 1
ATOM 3227 N N . ALA B 1 92 ? 10.867 -23.266 -24.75 1 93.5 92 ALA B N 1
ATOM 3228 C CA . ALA B 1 92 ? 10.352 -24.203 -25.75 1 93.5 92 ALA B CA 1
ATOM 3229 C C . ALA B 1 92 ? 11.453 -25.125 -26.25 1 93.5 92 ALA B C 1
ATOM 3231 O O . ALA B 1 92 ? 11.258 -26.344 -26.344 1 93.5 92 ALA B O 1
ATOM 3232 N N . LEU B 1 93 ? 12.562 -24.578 -26.547 1 92.88 93 LEU B N 1
ATOM 3233 C CA . LEU B 1 93 ? 13.703 -25.375 -26.984 1 92.88 93 LEU B CA 1
ATOM 3234 C C . LEU B 1 93 ? 14.141 -26.359 -25.906 1 92.88 93 LEU B C 1
ATOM 3236 O O . LEU B 1 93 ? 14.469 -27.5 -26.203 1 92.88 93 LEU B O 1
ATOM 3240 N N . HIS B 1 94 ? 14.18 -25.844 -24.75 1 92.75 94 HIS B N 1
ATOM 3241 C CA . HIS B 1 94 ? 14.492 -26.703 -23.609 1 92.75 94 HIS B CA 1
ATOM 3242 C C . HIS B 1 94 ? 13.531 -27.891 -23.547 1 92.75 94 HIS B C 1
ATOM 3244 O O . HIS B 1 94 ? 13.961 -29.031 -23.328 1 92.75 94 HIS B O 1
ATOM 3250 N N . ASN B 1 95 ? 12.281 -27.641 -23.672 1 90.94 95 ASN B N 1
ATOM 3251 C CA . ASN B 1 95 ? 11.273 -28.688 -23.547 1 90.94 95 ASN B CA 1
ATOM 3252 C C . ASN B 1 95 ? 11.406 -29.719 -24.672 1 90.94 95 ASN B C 1
ATOM 3254 O O . ASN B 1 95 ? 11.133 -30.891 -24.469 1 90.94 95 ASN B O 1
ATOM 3258 N N . VAL B 1 96 ? 11.812 -29.297 -25.812 1 90.81 96 VAL B N 1
ATOM 3259 C CA . VAL B 1 96 ? 12.07 -30.219 -26.906 1 90.81 96 VAL B CA 1
ATOM 3260 C C . VAL B 1 96 ? 13.273 -31.109 -26.562 1 90.81 96 VAL B C 1
ATOM 3262 O O . VAL B 1 96 ? 13.219 -32.312 -26.734 1 90.81 96 VAL B O 1
ATOM 3265 N N . ALA B 1 97 ? 14.266 -30.484 -26.031 1 91.12 97 ALA B N 1
ATOM 3266 C CA . ALA B 1 97 ? 15.5 -31.203 -25.703 1 91.12 97 ALA B CA 1
ATOM 3267 C C . ALA B 1 97 ? 15.297 -32.125 -24.516 1 91.12 97 ALA B C 1
ATOM 3269 O O . ALA B 1 97 ? 15.93 -33.188 -24.438 1 91.12 97 ALA B O 1
ATOM 3270 N N . ALA B 1 98 ? 14.531 -31.703 -23.609 1 87.38 98 ALA B N 1
ATOM 3271 C CA . ALA B 1 98 ? 14.328 -32.438 -22.375 1 87.38 98 ALA B CA 1
ATOM 3272 C C . ALA B 1 98 ? 13.352 -33.594 -22.594 1 87.38 98 ALA B C 1
ATOM 3274 O O . ALA B 1 98 ? 13.172 -34.438 -21.703 1 87.38 98 ALA B O 1
ATOM 3275 N N . GLY B 1 99 ? 12.805 -33.625 -23.766 1 78.5 99 GLY B N 1
ATOM 3276 C CA . GLY B 1 99 ? 11.82 -34.688 -24.016 1 78.5 99 GLY B CA 1
ATOM 3277 C C . GLY B 1 99 ? 10.453 -34.344 -23.453 1 78.5 99 GLY B C 1
ATOM 3278 O O . GLY B 1 99 ? 10.266 -33.312 -22.828 1 78.5 99 GLY B O 1
ATOM 3279 N N . ASN B 1 100 ? 9.578 -35.188 -23.859 1 68.12 100 ASN B N 1
ATOM 3280 C CA . ASN B 1 100 ? 8.203 -34.938 -23.422 1 68.12 100 ASN B CA 1
ATOM 3281 C C . ASN B 1 100 ? 8.023 -35.25 -21.938 1 68.12 100 ASN B C 1
ATOM 3283 O O . ASN B 1 100 ? 7.617 -36.344 -21.562 1 68.12 100 ASN B O 1
ATOM 3287 N N . ASP B 1 101 ? 8.641 -34.344 -21.141 1 72.94 101 ASP B N 1
ATOM 3288 C CA . ASP B 1 101 ? 8.391 -34.438 -19.703 1 72.94 101 ASP B CA 1
ATOM 3289 C C . ASP B 1 101 ? 7.312 -33.438 -19.281 1 72.94 101 ASP B C 1
ATOM 3291 O O . ASP B 1 101 ? 7.594 -32.219 -19.125 1 72.94 101 ASP B O 1
ATOM 3295 N N . ALA B 1 102 ? 6.133 -33.938 -19.078 1 66.06 102 ALA B N 1
ATOM 3296 C CA . ALA B 1 102 ? 4.957 -33.125 -18.844 1 66.06 102 ALA B CA 1
ATOM 3297 C C . ALA B 1 102 ? 5.105 -32.281 -17.578 1 66.06 102 ALA B C 1
ATOM 3299 O O . ALA B 1 102 ? 4.621 -31.156 -17.5 1 66.06 102 ALA B O 1
ATOM 3300 N N . PHE B 1 103 ? 5.832 -32.812 -16.672 1 67.5 103 PHE B N 1
ATOM 3301 C CA . PHE B 1 103 ? 5.918 -32.125 -15.391 1 67.5 103 PHE B CA 1
ATOM 3302 C C . PHE B 1 103 ? 6.934 -30.984 -15.438 1 67.5 103 PHE B C 1
ATOM 3304 O O . PHE B 1 103 ? 6.785 -29.969 -14.75 1 67.5 103 PHE B O 1
ATOM 3311 N N . ARG B 1 104 ? 7.855 -31.109 -16.312 1 67.19 104 ARG B N 1
ATOM 3312 C CA . ARG B 1 104 ? 8.906 -30.094 -16.422 1 67.19 104 ARG B CA 1
ATOM 3313 C C . ARG B 1 104 ? 8.516 -29 -17.406 1 67.19 104 ARG B C 1
ATOM 3315 O O . ARG B 1 104 ? 9.094 -27.906 -17.391 1 67.19 104 ARG B O 1
ATOM 3322 N N . TYR B 1 105 ? 7.5 -29.234 -18.172 1 66 105 TYR B N 1
ATOM 3323 C CA . TYR B 1 105 ? 7.168 -28.391 -19.312 1 66 105 TYR B CA 1
ATOM 3324 C C . TYR B 1 105 ? 6.703 -27.016 -18.859 1 66 105 TYR B C 1
ATOM 3326 O O . TYR B 1 105 ? 6.945 -26.016 -19.531 1 66 105 TYR B O 1
ATOM 3334 N N . GLY B 1 106 ? 6.18 -26.938 -17.672 1 74.12 106 GLY B N 1
ATOM 3335 C CA . GLY B 1 106 ? 5.531 -25.672 -17.359 1 74.12 106 GLY B CA 1
ATOM 3336 C C . GLY B 1 106 ? 6.27 -24.875 -16.297 1 74.12 106 GLY B C 1
ATOM 3337 O O . GLY B 1 106 ? 6.016 -23.688 -16.109 1 74.12 106 GLY B O 1
ATOM 3338 N N . MET B 1 107 ? 7.332 -25.375 -15.758 1 79.12 107 MET B N 1
ATOM 3339 C CA . MET B 1 107 ? 7.898 -24.781 -14.555 1 79.12 107 MET B CA 1
ATOM 3340 C C . MET B 1 107 ? 8.586 -23.453 -14.867 1 79.12 107 MET B C 1
ATOM 3342 O O . MET B 1 107 ? 8.453 -22.484 -14.109 1 79.12 107 MET B O 1
ATOM 3346 N N . PHE B 1 108 ? 9.164 -23.375 -16.016 1 87.56 108 PHE B N 1
ATOM 3347 C CA . PHE B 1 108 ? 9.969 -22.188 -16.281 1 87.56 108 PHE B CA 1
ATOM 3348 C C . PHE B 1 108 ? 9.102 -21.047 -16.781 1 87.56 108 PHE B C 1
ATOM 3350 O O . PHE B 1 108 ? 9.453 -19.875 -16.625 1 87.56 108 PHE B O 1
ATOM 3357 N N . PHE B 1 109 ? 7.945 -21.406 -17.422 1 90.81 109 PHE B N 1
ATOM 3358 C CA . PHE B 1 109 ? 7.027 -20.359 -17.844 1 90.81 109 PHE B CA 1
ATOM 3359 C C . PHE B 1 109 ? 6.535 -19.547 -16.641 1 90.81 109 PHE B C 1
ATOM 3361 O O . PHE B 1 109 ? 6.32 -18.328 -16.75 1 90.81 109 PHE B O 1
ATOM 3368 N N . PHE B 1 110 ? 6.438 -20.188 -15.617 1 89.25 110 PHE B N 1
ATOM 3369 C CA . PHE B 1 110 ? 5.949 -19.562 -14.398 1 89.25 110 PHE B CA 1
ATOM 3370 C C . PHE B 1 110 ? 6.848 -18.406 -13.984 1 89.25 110 PHE B C 1
ATOM 3372 O O . PHE B 1 110 ? 6.359 -17.344 -13.602 1 89.25 110 PHE B O 1
ATOM 3379 N N . LEU B 1 111 ? 8.094 -18.578 -14.07 1 91.06 111 LEU B N 1
ATOM 3380 C CA . LEU B 1 111 ? 9.031 -17.562 -13.625 1 91.06 111 LEU B CA 1
ATOM 3381 C C . LEU B 1 111 ? 8.961 -16.328 -14.531 1 91.06 111 LEU B C 1
ATOM 3383 O O . LEU B 1 111 ? 9.195 -15.203 -14.078 1 91.06 111 LEU B O 1
ATOM 3387 N N . VAL B 1 112 ? 8.641 -16.578 -15.789 1 94.31 112 VAL B N 1
ATOM 3388 C CA . VAL B 1 112 ? 8.453 -15.461 -16.703 1 94.31 112 VAL B CA 1
ATOM 3389 C C . VAL B 1 112 ? 7.281 -14.602 -16.234 1 94.31 112 VAL B C 1
ATOM 3391 O O . VAL B 1 112 ? 7.395 -13.375 -16.141 1 94.31 112 VAL B O 1
ATOM 3394 N N . PHE B 1 113 ? 6.27 -15.242 -15.875 1 93.94 113 PHE B N 1
ATOM 3395 C CA . PHE B 1 113 ? 5.062 -14.508 -15.516 1 93.94 113 PHE B CA 1
ATOM 3396 C C . PHE B 1 113 ? 5.168 -13.953 -14.102 1 93.94 113 PHE B C 1
ATOM 3398 O O . PHE B 1 113 ? 4.555 -12.93 -13.781 1 93.94 113 PHE B O 1
ATOM 3405 N N . LEU B 1 114 ? 5.941 -14.625 -13.32 1 93.5 114 LEU B N 1
ATOM 3406 C CA . LEU B 1 114 ? 6.27 -14.039 -12.023 1 93.5 114 LEU B CA 1
ATOM 3407 C C . LEU B 1 114 ? 7.004 -12.719 -12.195 1 93.5 114 LEU B C 1
ATOM 3409 O O . LEU B 1 114 ? 6.684 -11.734 -11.523 1 93.5 114 LEU B O 1
ATOM 3413 N N . TRP B 1 115 ? 7.973 -12.695 -13.117 1 95.81 115 TRP B N 1
ATOM 3414 C CA . TRP B 1 115 ? 8.719 -11.477 -13.414 1 95.81 115 TRP B CA 1
ATOM 3415 C C . TRP B 1 115 ? 7.801 -10.391 -13.961 1 95.81 115 TRP B C 1
ATOM 3417 O O . TRP B 1 115 ? 7.84 -9.242 -13.5 1 95.81 115 TRP B O 1
ATOM 3427 N N . LEU B 1 116 ? 6.98 -10.727 -14.914 1 96.38 116 LEU B N 1
ATOM 3428 C CA . LEU B 1 116 ? 6.066 -9.75 -15.5 1 96.38 116 LEU B CA 1
ATOM 3429 C C . LEU B 1 116 ? 5.125 -9.18 -14.445 1 96.38 116 LEU B C 1
ATOM 3431 O O . LEU B 1 116 ? 4.895 -7.969 -14.406 1 96.38 116 LEU B O 1
ATOM 3435 N N . GLY B 1 117 ? 4.684 -10.031 -13.594 1 95.44 117 GLY B N 1
ATOM 3436 C CA . GLY B 1 117 ? 3.77 -9.594 -12.547 1 95.44 117 GLY B CA 1
ATOM 3437 C C . GLY B 1 117 ? 4.426 -8.695 -11.523 1 95.44 117 GLY B C 1
ATOM 3438 O O . GLY B 1 117 ? 3.822 -7.727 -11.055 1 95.44 117 GLY B O 1
ATOM 3439 N N . LEU B 1 118 ? 5.637 -8.977 -11.195 1 94.62 118 LEU B N 1
ATOM 3440 C CA . LEU B 1 118 ? 6.34 -8.258 -10.141 1 94.62 118 LEU B CA 1
ATOM 3441 C C . LEU B 1 118 ? 6.855 -6.914 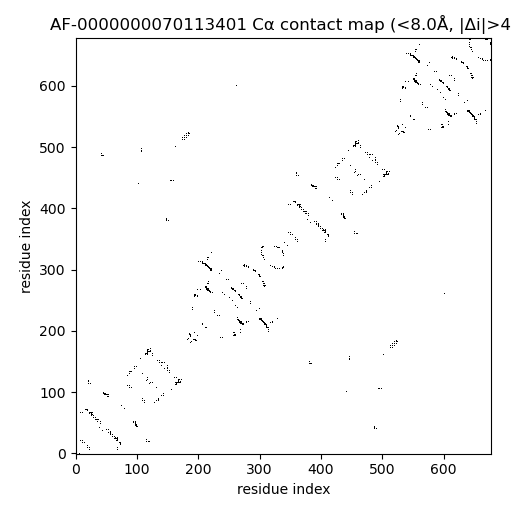-10.641 1 94.62 118 LEU B C 1
ATOM 3443 O O . LEU B 1 118 ? 6.961 -5.957 -9.867 1 94.62 118 LEU B O 1
ATOM 3447 N N . CYS B 1 119 ? 7.164 -6.871 -11.922 1 95.75 119 CYS B N 1
ATOM 3448 C CA . CYS B 1 119 ? 8 -5.742 -12.32 1 95.75 119 CYS B CA 1
ATOM 3449 C C . CYS B 1 119 ? 7.332 -4.934 -13.43 1 95.75 119 CYS B C 1
ATOM 3451 O O . CYS B 1 119 ? 7.688 -3.777 -13.664 1 95.75 119 CYS B O 1
ATOM 3453 N N . GLU B 1 120 ? 6.43 -5.531 -14.156 1 95.94 120 GLU B N 1
ATOM 3454 C CA . GLU B 1 120 ? 5.844 -4.852 -15.305 1 95.94 120 GLU B CA 1
ATOM 3455 C C . GLU B 1 120 ? 4.398 -4.445 -15.023 1 95.94 120 GLU B C 1
ATOM 3457 O O . GLU B 1 120 ? 3.754 -5 -14.133 1 95.94 120 GLU B O 1
ATOM 3462 N N . PRO B 1 121 ? 3.848 -3.471 -15.742 1 94.5 121 PRO B N 1
ATOM 3463 C CA . PRO B 1 121 ? 2.482 -2.996 -15.508 1 94.5 121 PRO B CA 1
ATOM 3464 C C . PRO B 1 121 ? 1.429 -4.062 -15.805 1 94.5 121 PRO B C 1
ATOM 3466 O O . PRO B 1 121 ? 1.697 -5.012 -16.547 1 94.5 121 PRO B O 1
ATOM 3469 N N . ARG B 1 122 ? 0.29 -3.877 -15.195 1 94.81 122 ARG B N 1
ATOM 3470 C CA . ARG B 1 122 ? -0.847 -4.758 -15.438 1 94.81 122 ARG B CA 1
ATOM 3471 C C . ARG B 1 122 ? -1.166 -4.84 -16.922 1 94.81 122 ARG B C 1
ATOM 3473 O O . ARG B 1 122 ? -1.01 -3.855 -17.656 1 94.81 122 ARG B O 1
ATOM 3480 N N . GLY B 1 123 ? -1.568 -6 -17.359 1 96.38 123 GLY B N 1
ATOM 3481 C CA . GLY B 1 123 ? -1.931 -6.184 -18.75 1 96.38 123 GLY B CA 1
ATOM 3482 C C . GLY B 1 123 ? -0.785 -6.699 -19.594 1 96.38 123 GLY B C 1
ATOM 3483 O O . GLY B 1 123 ? -1.003 -7.215 -20.703 1 96.38 123 GLY B O 1
ATOM 3484 N N . THR B 1 124 ? 0.456 -6.574 -19.203 1 96.25 124 THR B N 1
ATOM 3485 C CA . THR B 1 124 ? 1.612 -7.012 -19.969 1 96.25 124 THR B CA 1
ATOM 3486 C C . THR B 1 124 ? 1.587 -8.523 -20.172 1 96.25 124 THR B C 1
ATOM 3488 O O . THR B 1 124 ? 1.878 -9.023 -21.266 1 96.25 124 THR B O 1
ATOM 3491 N N . SER B 1 125 ? 1.23 -9.25 -19.094 1 95.81 125 SER B N 1
ATOM 3492 C CA . SER B 1 125 ? 1.131 -10.703 -19.203 1 95.81 125 SER B CA 1
ATOM 3493 C C . SER B 1 125 ? 0.112 -11.109 -20.266 1 95.81 125 SER B C 1
ATOM 3495 O O . SER B 1 125 ? 0.343 -12.055 -21.031 1 95.81 125 SER B O 1
ATOM 3497 N N . LEU B 1 126 ? -0.98 -10.453 -20.312 1 96.44 126 LEU B N 1
ATOM 3498 C CA . LEU B 1 126 ? -2.027 -10.758 -21.281 1 96.44 126 LEU B CA 1
ATOM 3499 C C . LEU B 1 126 ? -1.524 -10.555 -22.703 1 96.44 126 LEU B C 1
ATOM 3501 O O . LEU B 1 126 ? -1.838 -11.352 -23.594 1 96.44 126 LEU B O 1
ATOM 3505 N N . LYS B 1 127 ? -0.74 -9.562 -22.891 1 96.19 127 LYS B N 1
ATOM 3506 C CA . LYS B 1 127 ? -0.178 -9.281 -24.203 1 96.19 127 LYS B CA 1
ATOM 3507 C C . LYS B 1 127 ? 0.796 -10.375 -24.641 1 96.19 127 LYS B C 1
ATOM 3509 O O . LYS B 1 127 ? 1.051 -10.547 -25.828 1 96.19 127 LYS B O 1
ATOM 3514 N N . MET B 1 128 ? 1.347 -11.078 -23.703 1 96.25 128 MET B N 1
ATOM 3515 C CA . MET B 1 128 ? 2.334 -12.117 -23.984 1 96.25 128 MET B CA 1
ATOM 3516 C C . MET B 1 128 ? 1.658 -13.461 -24.219 1 96.25 128 MET B C 1
ATOM 3518 O O . MET B 1 128 ? 2.318 -14.438 -24.594 1 96.25 128 MET B O 1
ATOM 3522 N N . SER B 1 129 ? 0.327 -13.57 -24.109 1 95.31 129 SER B N 1
ATOM 3523 C CA . SER B 1 129 ? -0.41 -14.828 -24.094 1 95.31 129 SER B CA 1
ATOM 3524 C C . SER B 1 129 ? -0.255 -15.578 -25.422 1 95.31 129 SER B C 1
ATOM 3526 O O . SER B 1 129 ? -0.117 -16.797 -25.422 1 95.31 129 SER B O 1
ATOM 3528 N N . PRO B 1 130 ? -0.232 -14.891 -26.594 1 95.88 130 PRO B N 1
ATOM 3529 C CA . PRO B 1 130 ? -0.029 -15.656 -27.828 1 95.88 130 PRO B CA 1
ATOM 3530 C C . PRO B 1 130 ? 1.351 -16.312 -27.891 1 95.88 130 PRO B C 1
ATOM 3532 O O . PRO B 1 130 ? 1.488 -17.422 -28.406 1 95.88 130 PRO B O 1
ATOM 3535 N N . TYR B 1 131 ? 2.314 -15.68 -27.406 1 96.19 131 TYR B N 1
ATOM 3536 C CA . TYR B 1 131 ? 3.664 -16.234 -27.391 1 96.19 131 TYR B CA 1
ATOM 3537 C C . TYR B 1 131 ? 3.752 -17.422 -26.453 1 96.19 131 TYR B C 1
ATOM 3539 O O . TYR B 1 131 ? 4.414 -18.422 -26.75 1 96.19 131 TYR B O 1
ATOM 3547 N N . LEU B 1 132 ? 3.086 -17.234 -25.312 1 95.81 132 LEU B N 1
ATOM 3548 C CA . LEU B 1 132 ? 3.029 -18.344 -24.375 1 95.81 132 LEU B CA 1
ATOM 3549 C C . LEU B 1 132 ? 2.375 -19.562 -25.031 1 95.81 132 LEU B C 1
ATOM 3551 O O . LEU B 1 132 ? 2.902 -20.672 -24.938 1 95.81 132 LEU B O 1
ATOM 3555 N N . ALA B 1 133 ? 1.256 -19.344 -25.625 1 95.31 133 ALA B N 1
ATOM 3556 C CA . ALA B 1 133 ? 0.532 -20.438 -26.281 1 95.31 133 ALA B CA 1
ATOM 3557 C C . ALA B 1 133 ? 1.403 -21.141 -27.312 1 95.31 133 ALA B C 1
ATOM 3559 O O . ALA B 1 133 ? 1.502 -22.359 -27.328 1 95.31 133 ALA B O 1
ATOM 3560 N N . ALA B 1 134 ? 2.068 -20.406 -28.109 1 96.06 134 ALA B N 1
ATOM 3561 C CA . ALA B 1 134 ? 2.93 -20.953 -29.156 1 96.06 134 ALA B CA 1
ATOM 3562 C C . ALA B 1 134 ? 4.105 -21.719 -28.562 1 96.06 134 ALA B C 1
ATOM 3564 O O . ALA B 1 134 ? 4.391 -22.844 -28.969 1 96.06 134 ALA B O 1
ATOM 3565 N N . ALA B 1 135 ? 4.738 -21.109 -27.594 1 94.56 135 ALA B N 1
ATOM 3566 C CA . ALA B 1 135 ? 5.914 -21.719 -26.984 1 94.56 135 ALA B CA 1
ATOM 3567 C C . ALA B 1 135 ? 5.543 -22.984 -26.219 1 94.56 135 ALA B C 1
ATOM 3569 O O . ALA B 1 135 ? 6.344 -23.922 -26.125 1 94.56 135 ALA B O 1
ATOM 3570 N N . TYR B 1 136 ? 4.363 -22.984 -25.688 1 92.19 136 TYR B N 1
ATOM 3571 C CA . TYR B 1 136 ? 3.887 -24.141 -24.938 1 92.19 136 TYR B CA 1
ATOM 3572 C C . TYR B 1 136 ? 3.482 -25.281 -25.859 1 92.19 136 TYR B C 1
ATOM 3574 O O . TYR B 1 136 ? 3.812 -26.438 -25.609 1 92.19 136 TYR B O 1
ATOM 3582 N N . LEU B 1 137 ? 2.865 -25 -26.984 1 92.25 137 LEU B N 1
ATOM 3583 C CA . LEU B 1 137 ? 2.26 -26.016 -27.828 1 92.25 137 LEU B CA 1
ATOM 3584 C C . LEU B 1 137 ? 3.27 -26.547 -28.844 1 92.25 137 LEU B C 1
ATOM 3586 O O . LEU B 1 137 ? 3.211 -27.719 -29.219 1 92.25 137 LEU B O 1
ATOM 3590 N N . THR B 1 138 ? 4.207 -25.797 -29.281 1 92.06 138 THR B N 1
ATOM 3591 C CA . THR B 1 138 ? 5.137 -26.172 -30.328 1 92.06 138 THR B CA 1
ATOM 3592 C C . THR B 1 138 ? 5.914 -27.438 -29.953 1 92.06 138 THR B C 1
ATOM 3594 O O . THR B 1 138 ? 5.945 -28.406 -30.703 1 92.06 138 THR B O 1
ATOM 3597 N N . PRO B 1 139 ? 6.543 -27.438 -28.781 1 89.94 139 PRO B N 1
ATOM 3598 C CA . PRO B 1 139 ? 7.254 -28.656 -28.422 1 89.94 139 PRO B CA 1
ATOM 3599 C C . PRO B 1 139 ? 6.332 -29.875 -28.328 1 89.94 139 PRO B C 1
ATOM 3601 O O . PRO B 1 139 ? 6.742 -31 -28.656 1 89.94 139 PRO B O 1
ATOM 3604 N N . LEU B 1 140 ? 5.113 -29.719 -27.891 1 88.69 140 LEU B N 1
ATOM 3605 C CA . LEU B 1 140 ? 4.16 -30.828 -27.781 1 88.69 140 LEU B CA 1
ATOM 3606 C C . LEU B 1 140 ? 3.816 -31.375 -29.156 1 88.69 140 LEU B C 1
ATOM 3608 O O . LEU B 1 140 ? 3.783 -32.594 -29.344 1 88.69 140 LEU B O 1
ATOM 3612 N N . ILE B 1 141 ? 3.611 -30.5 -30.031 1 90.12 141 ILE B N 1
ATOM 3613 C CA . ILE B 1 141 ? 3.285 -30.891 -31.391 1 90.12 141 ILE B CA 1
ATOM 3614 C C . ILE B 1 141 ? 4.484 -31.594 -32.031 1 90.12 141 ILE B C 1
ATOM 3616 O O . ILE B 1 141 ? 4.336 -32.656 -32.656 1 90.12 141 ILE B O 1
ATOM 3620 N N . ALA B 1 142 ? 5.617 -31.094 -31.844 1 86.75 142 ALA B N 1
ATOM 3621 C CA . ALA B 1 142 ? 6.848 -31.625 -32.406 1 86.75 142 ALA B CA 1
ATOM 3622 C C . ALA B 1 142 ? 7.121 -33.031 -31.922 1 86.75 142 ALA B C 1
ATOM 3624 O O . ALA B 1 142 ? 7.688 -33.875 -32.625 1 86.75 142 ALA B O 1
ATOM 3625 N N . GLU B 1 143 ? 6.734 -33.281 -30.75 1 84.38 143 GLU B N 1
ATOM 3626 C CA . GLU B 1 143 ? 7.035 -34.562 -30.141 1 84.38 143 GLU B CA 1
ATOM 3627 C C . GLU B 1 143 ? 5.867 -35.531 -30.297 1 84.38 143 GLU B C 1
ATOM 3629 O O . GLU B 1 143 ? 5.859 -36.625 -29.688 1 84.38 143 GLU B O 1
ATOM 3634 N N . GLY B 1 144 ? 4.852 -35.188 -30.984 1 85.5 144 GLY B N 1
ATOM 3635 C CA . GLY B 1 144 ? 3.715 -36.062 -31.219 1 85.5 144 GLY B CA 1
ATOM 3636 C C . GLY B 1 144 ? 2.893 -36.312 -29.969 1 85.5 144 GLY B C 1
ATOM 3637 O O . GLY B 1 144 ? 2.57 -37.469 -29.656 1 85.5 144 GLY B O 1
ATOM 3638 N N . ALA B 1 145 ? 2.623 -35.281 -29.312 1 82.56 145 ALA B N 1
ATOM 3639 C CA . ALA B 1 145 ? 1.899 -35.375 -28.047 1 82.56 145 ALA B CA 1
ATOM 3640 C C . ALA B 1 145 ? 0.46 -35.844 -28.281 1 82.56 145 ALA B C 1
ATOM 3642 O O . ALA B 1 145 ? -0.086 -35.688 -29.359 1 82.56 145 ALA B O 1
ATOM 3643 N N . THR B 1 146 ? -0.092 -36.406 -27.234 1 83.81 146 THR B N 1
ATOM 3644 C CA . THR B 1 146 ? -1.469 -36.906 -27.266 1 83.81 146 THR B CA 1
ATOM 3645 C C . THR B 1 146 ? -2.453 -35.719 -27.203 1 83.81 146 THR B C 1
ATOM 3647 O O . THR B 1 146 ? -2.061 -34.594 -26.938 1 83.81 146 THR B O 1
ATOM 3650 N N . GLY B 1 147 ? -3.707 -36 -27.5 1 84.75 147 GLY B N 1
ATOM 3651 C CA . GLY B 1 147 ? -4.754 -34.969 -27.391 1 84.75 147 GLY B CA 1
ATOM 3652 C C . GLY B 1 147 ? -4.875 -34.406 -26 1 84.75 147 GLY B C 1
ATOM 3653 O O . GLY B 1 147 ? -5.105 -33.219 -25.828 1 84.75 147 GLY B O 1
ATOM 3654 N N . SER B 1 148 ? -4.688 -35.281 -25.047 1 82.62 148 SER B N 1
ATOM 3655 C CA . SER B 1 148 ? -4.766 -34.844 -23.672 1 82.62 148 SER B CA 1
ATOM 3656 C C . SER B 1 148 ? -3.637 -33.875 -23.328 1 82.62 148 SER B C 1
ATOM 3658 O O . SER B 1 148 ? -3.838 -32.906 -22.594 1 82.62 148 SER B O 1
ATOM 3660 N N . ASP B 1 149 ? -2.486 -34.125 -23.938 1 82.31 149 ASP B N 1
ATOM 3661 C CA . ASP B 1 149 ? -1.352 -33.219 -23.75 1 82.31 149 ASP B CA 1
ATOM 3662 C C . ASP B 1 149 ? -1.64 -31.828 -24.312 1 82.31 149 ASP B C 1
ATOM 3664 O O . ASP B 1 149 ? -1.392 -30.812 -23.656 1 82.31 149 ASP B O 1
ATOM 3668 N N . LEU B 1 150 ? -2.201 -31.875 -25.453 1 86.12 150 LEU B N 1
ATOM 3669 C CA . LEU B 1 150 ? -2.484 -30.609 -26.141 1 86.12 150 LEU B CA 1
ATOM 3670 C C . LEU B 1 150 ? -3.576 -29.828 -25.406 1 86.12 150 LEU B C 1
ATOM 3672 O O . LEU B 1 150 ? -3.535 -28.609 -25.344 1 86.12 150 LEU B O 1
ATOM 3676 N N . ALA B 1 151 ? -4.449 -30.531 -24.797 1 87.12 151 ALA B N 1
ATOM 3677 C CA . ALA B 1 151 ? -5.57 -29.906 -24.094 1 87.12 151 ALA B CA 1
ATOM 3678 C C . ALA B 1 151 ? -5.109 -29.219 -22.828 1 87.12 151 ALA B C 1
ATOM 3680 O O . ALA B 1 151 ? -5.84 -28.406 -22.234 1 87.12 151 ALA B O 1
ATOM 3681 N N . SER B 1 152 ? -3.916 -29.453 -22.391 1 85.25 152 SER B N 1
ATOM 3682 C CA . SER B 1 152 ? -3.4 -28.891 -21.156 1 85.25 152 SER B CA 1
ATOM 3683 C C . SER B 1 152 ? -3.262 -27.375 -21.266 1 85.25 152 SER B C 1
ATOM 3685 O O . SER B 1 152 ? -3.215 -26.672 -20.25 1 85.25 152 SER B O 1
ATOM 3687 N N . ILE B 1 153 ? -3.232 -26.859 -22.469 1 87.38 153 ILE B N 1
ATOM 3688 C CA . ILE B 1 153 ? -3.117 -25.422 -22.672 1 87.38 153 ILE B CA 1
ATOM 3689 C C . ILE B 1 153 ? -4.352 -24.719 -22.109 1 87.38 153 ILE B C 1
ATOM 3691 O O . ILE B 1 153 ? -4.27 -23.562 -21.672 1 87.38 153 ILE B O 1
ATOM 3695 N N . SER B 1 154 ? -5.453 -25.375 -21.984 1 86.5 154 SER B N 1
ATOM 3696 C CA . SER B 1 154 ? -6.711 -24.781 -21.547 1 86.5 154 SER B CA 1
ATOM 3697 C C . SER B 1 154 ? -6.652 -24.406 -20.078 1 86.5 154 SER B C 1
ATOM 3699 O O . SER B 1 154 ? -7.395 -23.531 -19.625 1 86.5 154 SER B O 1
ATOM 3701 N N . TYR B 1 155 ? -5.719 -24.953 -19.328 1 84.38 155 TYR B N 1
ATOM 3702 C CA . TYR B 1 155 ? -5.652 -24.578 -17.922 1 84.38 155 TYR B CA 1
ATOM 3703 C C . TYR B 1 155 ? -4.312 -23.922 -17.594 1 84.38 155 TYR B C 1
ATOM 3705 O O . TYR B 1 155 ? -4.207 -23.141 -16.656 1 84.38 155 TYR B O 1
ATOM 3713 N N . THR B 1 156 ? -3.311 -24.344 -18.359 1 86.94 156 THR B N 1
ATOM 3714 C CA . THR B 1 156 ? -1.994 -23.781 -18.078 1 86.94 156 THR B CA 1
ATOM 3715 C C . THR B 1 156 ? -1.955 -22.297 -18.422 1 86.94 156 THR B C 1
ATOM 3717 O O . THR B 1 156 ? -1.421 -21.484 -17.656 1 86.94 156 THR B O 1
ATOM 3720 N N . LEU B 1 157 ? -2.574 -21.984 -19.531 1 90.69 157 LEU B N 1
ATOM 3721 C CA . LEU B 1 157 ? -2.557 -20.609 -19.984 1 90.69 157 LEU B CA 1
ATOM 3722 C C . LEU B 1 157 ? -3.262 -19.688 -18.984 1 90.69 157 LEU B C 1
ATOM 3724 O O . LEU B 1 157 ? -2.666 -18.734 -18.484 1 90.69 157 LEU B O 1
ATOM 3728 N N . PRO B 1 158 ? -4.461 -19.984 -18.609 1 89.5 158 PRO B N 1
ATOM 3729 C CA . PRO B 1 158 ? -5.105 -19.109 -17.625 1 89.5 158 PRO B CA 1
ATOM 3730 C C . PRO B 1 158 ? -4.375 -19.078 -16.281 1 89.5 158 PRO B C 1
ATOM 3732 O O . PRO B 1 158 ? -4.379 -18.062 -15.594 1 89.5 158 PRO B O 1
ATOM 3735 N N . LEU B 1 159 ? -3.787 -20.109 -15.93 1 88.56 159 LEU B N 1
ATOM 3736 C CA . LEU B 1 159 ? -3.074 -20.172 -14.656 1 88.56 159 LEU B CA 1
ATOM 3737 C C . LEU B 1 159 ? -1.902 -19.203 -14.648 1 88.56 159 LEU B C 1
ATOM 3739 O O . LEU B 1 159 ? -1.769 -18.391 -13.719 1 88.56 159 LEU B O 1
ATOM 3743 N N . TYR B 1 160 ? -1.061 -19.266 -15.688 1 91.62 160 TYR B N 1
ATOM 3744 C CA . TYR B 1 160 ? 0.092 -18.375 -15.758 1 91.62 160 TYR B CA 1
ATOM 3745 C C . TYR B 1 160 ? -0.348 -16.922 -15.836 1 91.62 160 TYR B C 1
ATOM 3747 O O . TYR B 1 160 ? 0.242 -16.047 -15.188 1 91.62 160 TYR B O 1
ATOM 3755 N N . LEU B 1 161 ? -1.415 -16.703 -16.531 1 94.25 161 LEU B N 1
ATOM 3756 C CA . LEU B 1 161 ? -1.91 -15.344 -16.719 1 94.25 161 LEU B CA 1
ATOM 3757 C C . LEU B 1 161 ? -2.49 -14.805 -15.406 1 94.25 161 LEU B C 1
ATOM 3759 O O . LEU B 1 161 ? -2.318 -13.625 -15.086 1 94.25 161 LEU B O 1
ATOM 3763 N N . THR B 1 162 ? -3.113 -15.641 -14.672 1 91.31 162 THR B N 1
ATOM 3764 C CA . THR B 1 162 ? -3.684 -15.227 -13.398 1 91.31 162 THR B CA 1
ATOM 3765 C C . THR B 1 162 ? -2.584 -14.828 -12.422 1 91.31 162 THR B C 1
ATOM 3767 O O . THR B 1 162 ? -2.672 -13.789 -11.766 1 91.31 162 THR B O 1
ATOM 3770 N N . VAL B 1 163 ? -1.567 -15.602 -12.406 1 88.75 163 VAL B N 1
ATOM 3771 C CA . VAL B 1 163 ? -0.454 -15.297 -11.508 1 88.75 163 VAL B CA 1
ATOM 3772 C C . VAL B 1 163 ? 0.157 -13.953 -11.883 1 88.75 163 VAL B C 1
ATOM 3774 O O . VAL B 1 163 ? 0.333 -13.086 -11.031 1 88.75 163 VAL B O 1
ATOM 3777 N N . GLY B 1 164 ? 0.409 -13.844 -13.148 1 94.31 164 GLY B N 1
ATOM 3778 C CA . GLY B 1 164 ? 1.006 -12.602 -13.617 1 94.31 164 GLY B CA 1
ATOM 3779 C C . GLY B 1 164 ? 0.148 -11.383 -13.336 1 94.31 164 GLY B C 1
ATOM 3780 O O . GLY B 1 164 ? 0.639 -10.375 -12.82 1 94.31 164 GLY B O 1
ATOM 3781 N N . GLU B 1 165 ? -1.084 -11.547 -13.555 1 96.38 165 GLU B N 1
ATOM 3782 C CA . GLU B 1 165 ? -1.962 -10.383 -13.461 1 96.38 165 GLU B CA 1
ATOM 3783 C C . GLU B 1 165 ? -2.295 -10.062 -12.008 1 96.38 165 GLU B C 1
ATOM 3785 O O . GLU B 1 165 ? -2.359 -8.891 -11.617 1 96.38 165 GLU B O 1
ATOM 3790 N N . VAL B 1 166 ? -2.504 -11.039 -11.242 1 94.44 166 VAL B N 1
ATOM 3791 C CA . VAL B 1 166 ? -2.816 -10.812 -9.836 1 94.44 166 VAL B CA 1
ATOM 3792 C C . VAL B 1 166 ? -1.623 -10.164 -9.141 1 94.44 166 VAL B C 1
ATOM 3794 O O . VAL B 1 166 ? -1.785 -9.211 -8.375 1 94.44 166 VAL B O 1
ATOM 3797 N N . LEU B 1 167 ? -0.507 -10.672 -9.461 1 94.12 167 LEU B N 1
ATOM 3798 C CA . LEU B 1 167 ? 0.703 -10.094 -8.883 1 94.12 167 LEU B CA 1
ATOM 3799 C C . LEU B 1 167 ? 0.898 -8.656 -9.344 1 94.12 167 LEU B C 1
ATOM 3801 O O . LEU B 1 167 ? 1.231 -7.781 -8.547 1 94.12 167 LEU B O 1
ATOM 3805 N N . ALA B 1 168 ? 0.681 -8.453 -10.57 1 96.06 168 ALA B N 1
ATOM 3806 C CA . ALA B 1 168 ? 0.812 -7.102 -11.109 1 96.06 168 ALA B CA 1
ATOM 3807 C C . ALA B 1 168 ? -0.182 -6.148 -10.453 1 96.06 168 ALA B C 1
ATOM 3809 O O . ALA B 1 168 ? 0.158 -5.004 -10.133 1 96.06 168 ALA B O 1
ATOM 3810 N N . TRP B 1 169 ? -1.325 -6.621 -10.281 1 95.25 169 TRP B N 1
ATOM 3811 C CA . TRP B 1 169 ? -2.367 -5.824 -9.648 1 95.25 169 TRP B CA 1
ATOM 3812 C C . TRP B 1 169 ? -1.958 -5.43 -8.234 1 95.25 169 TRP B C 1
ATOM 3814 O O . TRP B 1 169 ? -2.072 -4.262 -7.852 1 95.25 169 TRP B O 1
ATOM 3824 N N . ARG B 1 170 ? -1.474 -6.32 -7.52 1 93.38 170 ARG B N 1
ATOM 3825 C CA . ARG B 1 170 ? -1.053 -6.059 -6.145 1 93.38 170 ARG B CA 1
ATOM 3826 C C . ARG B 1 170 ? 0.157 -5.133 -6.109 1 93.38 170 ARG B C 1
ATOM 3828 O O . ARG B 1 170 ? 0.244 -4.25 -5.254 1 93.38 170 ARG B O 1
ATOM 3835 N N . THR B 1 171 ? 1.043 -5.316 -6.973 1 93.06 171 THR B N 1
ATOM 3836 C CA . THR B 1 171 ? 2.232 -4.477 -7.055 1 93.06 171 THR B CA 1
ATOM 3837 C C . THR B 1 171 ? 1.853 -3.031 -7.371 1 93.06 171 THR B C 1
ATOM 3839 O O . THR B 1 171 ? 2.379 -2.098 -6.762 1 93.06 171 THR B O 1
ATOM 3842 N N . GLU B 1 172 ? 0.98 -2.918 -8.258 1 94.31 172 GLU B N 1
ATOM 3843 C CA . GLU B 1 172 ? 0.5 -1.583 -8.609 1 94.31 172 GLU B CA 1
ATOM 3844 C C . GLU B 1 172 ? -0.182 -0.917 -7.414 1 94.31 172 GLU B C 1
ATOM 3846 O O . GLU B 1 172 ? -0.014 0.283 -7.188 1 94.31 172 GLU B O 1
ATOM 3851 N N . ARG B 1 173 ? -0.893 -1.667 -6.738 1 94.19 173 ARG B N 1
ATOM 3852 C CA . ARG B 1 173 ? -1.569 -1.137 -5.559 1 94.19 173 ARG B CA 1
ATOM 3853 C C . ARG B 1 173 ? -0.562 -0.661 -4.516 1 94.19 173 ARG B C 1
ATOM 3855 O O . ARG B 1 173 ? -0.727 0.411 -3.93 1 94.19 173 ARG B O 1
ATOM 3862 N N . VAL B 1 174 ? 0.428 -1.413 -4.305 1 94.19 174 VAL B N 1
ATOM 3863 C CA . VAL B 1 174 ? 1.488 -1.031 -3.377 1 94.19 174 VAL B CA 1
ATOM 3864 C C . VAL B 1 174 ? 2.113 0.289 -3.822 1 94.19 174 VAL B C 1
ATOM 3866 O O . VAL B 1 174 ? 2.264 1.213 -3.02 1 94.19 174 VAL B O 1
ATOM 3869 N N . ARG B 1 175 ? 2.398 0.407 -5.043 1 92.62 175 ARG B N 1
ATOM 3870 C CA . ARG B 1 175 ? 3.029 1.609 -5.582 1 92.62 175 ARG B CA 1
ATOM 3871 C C . ARG B 1 175 ? 2.121 2.824 -5.414 1 92.62 175 ARG B C 1
ATOM 3873 O O . ARG B 1 175 ? 2.578 3.895 -5.008 1 92.62 175 ARG B O 1
ATOM 3880 N N . ARG B 1 176 ? 0.917 2.641 -5.699 1 93.75 176 ARG B N 1
ATOM 3881 C CA . ARG B 1 176 ? -0.053 3.723 -5.574 1 93.75 176 ARG B CA 1
ATOM 3882 C C . ARG B 1 176 ? -0.176 4.184 -4.125 1 93.75 176 ARG B C 1
ATOM 3884 O O . ARG B 1 176 ? -0.18 5.383 -3.85 1 93.75 176 ARG B O 1
ATOM 3891 N N . LEU B 1 177 ? -0.262 3.252 -3.246 1 93.88 177 LEU B N 1
ATOM 3892 C CA . LEU B 1 177 ? -0.39 3.572 -1.828 1 93.88 177 LEU B CA 1
ATOM 3893 C C . LEU B 1 177 ? 0.872 4.254 -1.31 1 93.88 177 LEU B C 1
ATOM 3895 O O . LEU B 1 177 ? 0.792 5.188 -0.507 1 93.88 177 LEU B O 1
ATOM 3899 N N . GLN B 1 178 ? 1.963 3.807 -1.772 1 93 178 GLN B N 1
ATOM 3900 C CA . GLN B 1 178 ? 3.225 4.426 -1.384 1 93 178 GLN B CA 1
ATOM 3901 C C . GLN B 1 178 ? 3.295 5.875 -1.856 1 93 178 GLN B C 1
ATOM 3903 O O . GLN B 1 178 ? 3.742 6.754 -1.117 1 93 178 GLN B O 1
ATOM 3908 N N . ASN B 1 179 ? 2.879 6.066 -3.027 1 92.12 179 ASN B N 1
ATOM 3909 C CA . ASN B 1 179 ? 2.854 7.426 -3.561 1 92.12 179 ASN B CA 1
ATOM 3910 C C . ASN B 1 179 ? 1.899 8.32 -2.773 1 92.12 179 ASN B C 1
ATOM 3912 O O . ASN B 1 179 ? 2.229 9.469 -2.467 1 92.12 179 ASN B O 1
ATOM 3916 N N . ARG B 1 180 ? 0.79 7.812 -2.5 1 91.38 180 ARG B N 1
ATOM 3917 C CA . ARG B 1 180 ? -0.179 8.555 -1.701 1 91.38 180 ARG B CA 1
ATOM 3918 C C . ARG B 1 180 ? 0.381 8.875 -0.318 1 91.38 180 ARG B C 1
ATOM 3920 O O . ARG B 1 180 ? 0.203 9.984 0.189 1 91.38 180 ARG B O 1
ATOM 3927 N N . LEU B 1 181 ? 1.008 7.938 0.269 1 91.12 181 LEU B N 1
ATOM 3928 C CA . LEU B 1 181 ? 1.629 8.133 1.575 1 91.12 181 LEU B CA 1
ATOM 3929 C C . LEU B 1 181 ? 2.691 9.219 1.518 1 91.12 181 LEU B C 1
ATOM 3931 O O . LEU B 1 181 ? 2.771 10.062 2.414 1 91.12 181 LEU B O 1
ATOM 3935 N N . ARG B 1 182 ? 3.434 9.164 0.538 1 89.31 182 ARG B N 1
ATOM 3936 C CA . ARG B 1 182 ? 4.465 10.18 0.363 1 89.31 182 ARG B CA 1
ATOM 3937 C C . ARG B 1 182 ? 3.85 11.562 0.207 1 89.31 182 ARG B C 1
ATOM 3939 O O . ARG B 1 182 ? 4.336 12.531 0.792 1 89.31 182 ARG B O 1
ATOM 3946 N N . GLN B 1 183 ? 2.832 11.648 -0.524 1 88.94 183 GLN B N 1
ATOM 3947 C CA . GLN B 1 183 ? 2.141 12.922 -0.716 1 88.94 183 GLN B CA 1
ATOM 3948 C C . GLN B 1 183 ? 1.606 13.461 0.607 1 88.94 183 GLN B C 1
ATOM 3950 O O . GLN B 1 183 ? 1.75 14.648 0.901 1 88.94 183 GLN B O 1
ATOM 3955 N N . LEU B 1 184 ? 1.078 12.602 1.381 1 85.19 184 LEU B N 1
ATOM 3956 C CA . LEU B 1 184 ? 0.502 13.008 2.658 1 85.19 184 LEU B CA 1
ATOM 3957 C C . LEU B 1 184 ? 1.597 13.375 3.654 1 85.19 184 LEU B C 1
ATOM 3959 O O . LEU B 1 184 ? 1.414 14.273 4.48 1 85.19 184 LEU B O 1
ATOM 3963 N N . ALA B 1 185 ? 2.658 12.742 3.529 1 84.75 185 ALA B N 1
ATOM 3964 C CA . ALA B 1 185 ? 3.754 12.938 4.477 1 84.75 185 ALA B CA 1
ATOM 3965 C C . ALA B 1 185 ? 4.598 14.156 4.098 1 84.75 185 ALA B C 1
ATOM 3967 O O . ALA B 1 185 ? 5.215 14.781 4.957 1 84.75 185 ALA B O 1
ATOM 3968 N N . GLU B 1 186 ? 4.516 14.477 2.826 1 91.38 186 GLU B N 1
ATOM 3969 C CA . GLU B 1 186 ? 5.5 15.453 2.373 1 91.38 186 GLU B CA 1
ATOM 3970 C C . GLU B 1 186 ? 4.828 16.719 1.86 1 91.38 186 GLU B C 1
ATOM 3972 O O . GLU B 1 186 ? 5.48 17.766 1.695 1 91.38 186 GLU B O 1
ATOM 3977 N N . HIS B 1 187 ? 3.506 16.703 1.667 1 91.88 187 HIS B N 1
ATOM 3978 C CA . HIS B 1 187 ? 2.842 17.859 1.086 1 91.88 187 HIS B CA 1
ATOM 3979 C C . HIS B 1 187 ? 1.63 18.266 1.914 1 91.88 187 HIS B C 1
ATOM 3981 O O . HIS B 1 187 ? 1.025 17.438 2.596 1 91.88 187 HIS B O 1
ATOM 3987 N N . ASP B 1 188 ? 1.407 19.531 1.82 1 89.94 188 ASP B N 1
ATOM 3988 C CA . ASP B 1 188 ? 0.174 20.062 2.391 1 89.94 188 ASP B CA 1
ATOM 3989 C C . ASP B 1 188 ? -1.026 19.734 1.504 1 89.94 188 ASP B C 1
ATOM 3991 O O . ASP B 1 188 ? -1.03 20.047 0.313 1 89.94 188 ASP B O 1
ATOM 3995 N N . SER B 1 189 ? -2.043 19.125 2.053 1 83.81 189 SER B N 1
ATOM 3996 C CA . SER B 1 189 ? -3.15 18.594 1.267 1 83.81 189 SER B CA 1
ATOM 3997 C C . SER B 1 189 ? -3.979 19.703 0.646 1 83.81 189 SER B C 1
ATOM 3999 O O . SER B 1 189 ? -4.582 19.531 -0.412 1 83.81 189 SER B O 1
ATOM 4001 N N . LEU B 1 190 ? -3.953 20.844 1.221 1 86.56 190 LEU B N 1
ATOM 4002 C CA . LEU B 1 190 ? -4.785 21.953 0.743 1 86.56 190 LEU B CA 1
ATOM 4003 C C . LEU B 1 190 ? -4.121 22.656 -0.429 1 86.56 190 LEU B C 1
ATOM 4005 O O . LEU B 1 190 ? -4.75 22.875 -1.466 1 86.56 190 LEU B O 1
ATOM 4009 N N . THR B 1 191 ? -2.867 22.938 -0.287 1 94.62 191 THR B N 1
ATOM 4010 C CA . THR B 1 191 ? -2.205 23.812 -1.249 1 94.62 191 THR B CA 1
ATOM 4011 C C . THR B 1 191 ? -1.325 23 -2.199 1 94.62 191 THR B C 1
ATOM 4013 O O . THR B 1 191 ? -0.918 23.5 -3.252 1 94.62 191 THR B O 1
ATOM 4016 N N . GLY B 1 192 ? -0.958 21.828 -1.765 1 93.31 192 GLY B N 1
ATOM 4017 C CA . GLY B 1 192 ? -0.064 21.016 -2.57 1 93.31 192 GLY B CA 1
ATOM 4018 C C . GLY B 1 192 ? 1.399 21.359 -2.367 1 93.31 192 GLY B C 1
ATOM 4019 O O . GLY B 1 192 ? 2.279 20.688 -2.902 1 93.31 192 GLY B O 1
ATOM 4020 N N . LEU B 1 193 ? 1.709 22.359 -1.611 1 95.94 193 LEU B N 1
ATOM 4021 C CA . LEU B 1 193 ? 3.09 22.734 -1.316 1 95.94 193 LEU B CA 1
ATOM 4022 C C . LEU B 1 193 ? 3.742 21.703 -0.398 1 95.94 193 LEU B C 1
ATOM 4024 O O . LEU B 1 193 ? 3.053 21 0.353 1 95.94 193 LEU B O 1
ATOM 4028 N N . PRO B 1 194 ? 5.105 21.609 -0.521 1 95.38 194 PRO B N 1
ATOM 4029 C CA . PRO B 1 194 ? 5.793 20.812 0.493 1 95.38 194 PRO B CA 1
ATOM 4030 C C . PRO B 1 194 ? 5.457 21.25 1.918 1 95.38 194 PRO B C 1
ATOM 4032 O O . PRO B 1 194 ? 5.164 22.422 2.156 1 95.38 194 PRO B O 1
ATOM 4035 N N . ASN B 1 195 ? 5.453 20.25 2.807 1 91.81 195 ASN B N 1
ATOM 4036 C CA . ASN B 1 195 ? 5.047 20.562 4.176 1 91.81 195 ASN B CA 1
ATOM 4037 C C . ASN B 1 195 ? 6.25 20.812 5.078 1 91.81 195 ASN B C 1
ATOM 4039 O O . ASN B 1 195 ? 7.379 20.922 4.594 1 91.81 195 ASN B O 1
ATOM 4043 N N . ARG B 1 196 ? 6.027 20.953 6.301 1 89.19 196 ARG B N 1
ATOM 4044 C CA . ARG B 1 196 ? 7.031 21.328 7.293 1 89.19 196 ARG B CA 1
ATOM 4045 C C . ARG B 1 196 ? 8.164 20.312 7.34 1 89.19 196 ARG B C 1
ATOM 4047 O O . ARG B 1 196 ? 9.336 20.672 7.473 1 89.19 196 ARG B O 1
ATOM 4054 N N . ALA B 1 197 ? 7.762 19.125 7.246 1 87.88 197 ALA B N 1
ATOM 4055 C CA . ALA B 1 197 ? 8.766 18.062 7.32 1 87.88 197 ALA B CA 1
ATOM 4056 C C . ALA B 1 197 ? 9.781 18.188 6.188 1 87.88 197 ALA B C 1
ATOM 4058 O O . ALA B 1 197 ? 10.992 18.094 6.414 1 87.88 197 ALA B O 1
ATOM 4059 N N . VAL B 1 198 ? 9.25 18.359 5 1 93.81 198 VAL B N 1
ATOM 4060 C CA . VAL B 1 198 ? 10.117 18.516 3.836 1 93.81 198 VAL B CA 1
ATOM 4061 C C . VAL B 1 198 ? 10.984 19.766 3.994 1 93.81 198 VAL B C 1
ATOM 4063 O O . VAL B 1 198 ? 12.18 19.75 3.697 1 93.81 198 VAL B O 1
ATOM 4066 N N . PHE B 1 199 ? 10.406 20.797 4.453 1 95.06 199 PHE B N 1
ATOM 4067 C CA . PHE B 1 199 ? 11.141 22.031 4.66 1 95.06 199 PHE B CA 1
ATOM 4068 C C . PHE B 1 199 ? 12.297 21.828 5.633 1 95.06 199 PHE B C 1
ATOM 4070 O O . PHE B 1 199 ? 13.43 22.219 5.352 1 95.06 199 PHE B O 1
ATOM 4077 N N . THR B 1 200 ? 11.969 21.25 6.754 1 92.12 200 THR B N 1
ATOM 4078 C CA . THR B 1 200 ? 12.953 21.078 7.816 1 92.12 200 THR B CA 1
ATOM 4079 C C . THR B 1 200 ? 14.117 20.219 7.332 1 92.12 200 THR B C 1
ATOM 4081 O O . THR B 1 200 ? 15.281 20.531 7.594 1 92.12 200 THR B O 1
ATOM 4084 N N . SER B 1 201 ? 13.797 19.188 6.656 1 94.12 201 SER B N 1
ATOM 4085 C CA . SER B 1 201 ? 14.836 18.312 6.121 1 94.12 201 SER B CA 1
ATOM 4086 C C . SER B 1 201 ? 15.727 19.062 5.125 1 94.12 201 SER B C 1
ATOM 4088 O O . SER B 1 201 ? 16.953 18.953 5.18 1 94.12 201 SER B O 1
ATOM 4090 N N . ALA B 1 202 ? 15.109 19.812 4.27 1 94.94 202 ALA B N 1
ATOM 4091 C CA . ALA B 1 202 ? 15.859 20.562 3.268 1 94.94 202 ALA B CA 1
ATOM 4092 C C . ALA B 1 202 ? 16.719 21.641 3.92 1 94.94 202 ALA B C 1
ATOM 4094 O O . ALA B 1 202 ? 17.875 21.844 3.541 1 94.94 202 ALA B O 1
ATOM 4095 N N . LEU B 1 203 ? 16.094 22.281 4.84 1 95.69 203 LEU B N 1
ATOM 4096 C CA . LEU B 1 203 ? 16.812 23.344 5.543 1 95.69 203 LEU B CA 1
ATOM 4097 C C . LEU B 1 203 ? 18.062 22.781 6.227 1 95.69 203 LEU B C 1
ATOM 4099 O O . LEU B 1 203 ? 19.141 23.375 6.137 1 95.69 203 LEU B O 1
ATOM 4103 N N . ARG B 1 204 ? 17.922 21.703 6.898 1 94.81 204 ARG B N 1
ATOM 4104 C CA . ARG B 1 204 ? 19.047 21.078 7.582 1 94.81 204 ARG B CA 1
ATOM 4105 C C . ARG B 1 204 ? 20.141 20.688 6.594 1 94.81 204 ARG B C 1
ATOM 4107 O O . ARG B 1 204 ? 21.328 20.891 6.863 1 94.81 204 ARG B O 1
ATOM 4114 N N . ALA B 1 205 ? 19.781 20.172 5.5 1 94.38 205 ALA B N 1
ATOM 4115 C CA . ALA B 1 205 ? 20.734 19.734 4.473 1 94.38 205 ALA B CA 1
ATOM 4116 C C . ALA B 1 205 ? 21.516 20.922 3.932 1 94.38 205 ALA B C 1
ATOM 4118 O O . ALA B 1 205 ? 22.734 20.844 3.746 1 94.38 205 ALA B O 1
ATOM 4119 N N . HIS B 1 206 ? 20.859 21.984 3.717 1 94.38 206 HIS B N 1
ATOM 4120 C CA . HIS B 1 206 ? 21.516 23.156 3.143 1 94.38 206 HIS B CA 1
ATOM 4121 C C . HIS B 1 206 ? 22.359 23.875 4.184 1 94.38 206 HIS B C 1
ATOM 4123 O O . HIS B 1 206 ? 23.406 24.438 3.857 1 94.38 206 HIS B O 1
ATOM 4129 N N . CYS B 1 207 ? 21.875 23.859 5.41 1 94.38 207 CYS B N 1
ATOM 4130 C CA . CYS B 1 207 ? 22.625 24.516 6.48 1 94.38 207 CYS B CA 1
ATOM 4131 C C . CYS B 1 207 ? 23.922 23.766 6.785 1 94.38 207 CYS B C 1
ATOM 4133 O O . CYS B 1 207 ? 24.844 24.328 7.375 1 94.38 207 CYS B O 1
ATOM 4135 N N . ALA B 1 208 ? 23.906 22.531 6.43 1 92.62 208 ALA B N 1
ATOM 4136 C CA . ALA B 1 208 ? 25.094 21.719 6.672 1 92.62 208 ALA B CA 1
ATOM 4137 C C . ALA B 1 208 ? 26.203 22.047 5.676 1 92.62 208 ALA B C 1
ATOM 4139 O O . ALA B 1 208 ? 27.359 21.688 5.891 1 92.62 208 ALA B O 1
ATOM 4140 N N . THR B 1 209 ? 25.906 22.734 4.656 1 91.31 209 THR B N 1
ATOM 4141 C CA . THR B 1 209 ? 26.891 23.125 3.656 1 91.31 209 THR B CA 1
ATOM 4142 C C . THR B 1 209 ? 27.438 24.516 3.951 1 91.31 209 THR B C 1
ATOM 4144 O O . THR B 1 209 ? 26.812 25.297 4.672 1 91.31 209 THR B O 1
ATOM 4147 N N . PRO B 1 210 ? 28.578 24.812 3.361 1 92.44 210 PRO B N 1
ATOM 4148 C CA . PRO B 1 210 ? 29.172 26.125 3.609 1 92.44 210 PRO B CA 1
ATOM 4149 C C . PRO B 1 210 ? 28.5 27.234 2.791 1 92.44 210 PRO B C 1
ATOM 4151 O O . PRO B 1 210 ? 28.781 28.422 3.012 1 92.44 210 PRO B O 1
ATOM 4154 N N . ASP B 1 211 ? 27.625 26.953 1.965 1 93.25 211 ASP B N 1
ATOM 4155 C CA . ASP B 1 211 ? 26.969 27.922 1.102 1 93.25 211 ASP B CA 1
ATOM 4156 C C . ASP B 1 211 ? 25.922 28.734 1.875 1 93.25 211 ASP B C 1
ATOM 4158 O O . ASP B 1 211 ? 25.391 28.266 2.885 1 93.25 211 ASP B O 1
ATOM 4162 N N . PRO B 1 212 ? 25.75 29.969 1.416 1 95.31 212 PRO B N 1
ATOM 4163 C CA . PRO B 1 212 ? 24.719 30.766 2.088 1 95.31 212 PRO B CA 1
ATOM 4164 C C . PRO B 1 212 ? 23.312 30.203 1.871 1 95.31 212 PRO B C 1
ATOM 4166 O O . PRO B 1 212 ? 23.016 29.672 0.801 1 95.31 212 PRO B O 1
ATOM 4169 N N . VAL B 1 213 ? 22.516 30.312 2.928 1 96.25 213 VAL B N 1
ATOM 4170 C CA . VAL B 1 213 ? 21.125 29.891 2.867 1 96.25 213 VAL B CA 1
ATOM 4171 C C . VAL B 1 213 ? 20.234 30.969 3.492 1 96.25 213 VAL B C 1
ATOM 4173 O O . VAL B 1 213 ? 20.594 31.562 4.508 1 96.25 213 VAL B O 1
ATOM 4176 N N . ALA B 1 214 ? 19.094 31.266 2.834 1 97.06 214 ALA B N 1
ATOM 4177 C CA . ALA B 1 214 ? 18.141 32.219 3.383 1 97.06 214 ALA B CA 1
ATOM 4178 C C . ALA B 1 214 ? 16.734 31.625 3.473 1 97.06 214 ALA B C 1
ATOM 4180 O O . ALA B 1 214 ? 16.422 30.672 2.752 1 97.06 214 ALA B O 1
ATOM 4181 N N . VAL B 1 215 ? 15.969 32.156 4.402 1 97.56 215 VAL B N 1
ATOM 4182 C CA . VAL B 1 215 ? 14.594 31.719 4.617 1 97.56 215 VAL B CA 1
ATOM 4183 C C . VAL B 1 215 ? 13.672 32.938 4.68 1 97.56 215 VAL B C 1
ATOM 4185 O O . VAL B 1 215 ? 13.992 33.938 5.324 1 97.56 215 VAL B O 1
ATOM 4188 N N . LEU B 1 216 ? 12.625 32.906 3.934 1 97.69 216 LEU B N 1
ATOM 4189 C CA . LEU B 1 216 ? 11.531 33.844 4.078 1 97.69 216 LEU B CA 1
ATOM 4190 C C . LEU B 1 216 ? 10.375 33.219 4.863 1 97.69 216 LEU B C 1
ATOM 4192 O O . LEU B 1 216 ? 9.891 32.156 4.508 1 97.69 216 LEU B O 1
ATOM 4196 N N . PHE B 1 217 ? 9.961 33.844 5.895 1 97.19 217 PHE B N 1
ATOM 4197 C CA . PHE B 1 217 ? 8.805 33.438 6.684 1 97.19 217 PHE B CA 1
ATOM 4198 C C . PHE B 1 217 ? 7.629 34.375 6.457 1 97.19 217 PHE B C 1
ATOM 4200 O O . PHE B 1 217 ? 7.695 35.531 6.793 1 97.19 217 PHE B O 1
ATOM 4207 N N . LEU B 1 218 ? 6.602 33.844 5.926 1 96.31 218 LEU B N 1
ATOM 4208 C CA . LEU B 1 218 ? 5.449 34.625 5.535 1 96.31 218 LEU B CA 1
ATOM 4209 C C . LEU B 1 218 ? 4.227 34.25 6.367 1 96.31 218 LEU B C 1
ATOM 4211 O O . LEU B 1 218 ? 3.941 33.094 6.574 1 96.31 218 LEU B O 1
ATOM 4215 N N . ASP B 1 219 ? 3.531 35.188 6.828 1 94.06 219 ASP B N 1
ATOM 4216 C CA . ASP B 1 219 ? 2.25 35.031 7.512 1 94.06 219 ASP B CA 1
ATOM 4217 C C . ASP B 1 219 ? 1.219 36.031 6.941 1 94.06 219 ASP B C 1
ATOM 4219 O O . ASP B 1 219 ? 1.533 37.188 6.676 1 94.06 219 ASP B O 1
ATOM 4223 N N . LEU B 1 220 ? 0.011 35.562 6.852 1 93.75 220 LEU B N 1
ATOM 4224 C CA . LEU B 1 220 ? -1.031 36.406 6.266 1 93.75 220 LEU B CA 1
ATOM 4225 C C . LEU B 1 220 ? -1.641 37.344 7.316 1 93.75 220 LEU B C 1
ATOM 4227 O O . LEU B 1 220 ? -1.847 36.938 8.461 1 93.75 220 LEU B O 1
ATOM 4231 N N . ASP B 1 221 ? -1.862 38.5 6.871 1 90.06 221 ASP B N 1
ATOM 4232 C CA . ASP B 1 221 ? -2.475 39.5 7.762 1 90.06 221 ASP B CA 1
ATOM 4233 C C . ASP B 1 221 ? -3.996 39.344 7.773 1 90.06 221 ASP B C 1
ATOM 4235 O O . ASP B 1 221 ? -4.641 39.469 6.727 1 90.06 221 ASP B O 1
ATOM 4239 N N . GLY B 1 222 ? -4.5 39.156 9.023 1 87.38 222 GLY B N 1
ATOM 4240 C CA . GLY B 1 222 ? -5.949 39.125 9.18 1 87.38 222 GLY B CA 1
ATOM 4241 C C . GLY B 1 222 ? -6.602 37.906 8.602 1 87.38 222 GLY B C 1
ATOM 4242 O O . GLY B 1 222 ? -7.719 37.969 8.086 1 87.38 222 GLY B O 1
ATOM 4243 N N . PHE B 1 223 ? -5.934 36.844 8.531 1 90.06 223 PHE B N 1
ATOM 4244 C CA . PHE B 1 223 ? -6.477 35.625 7.93 1 90.06 223 PHE B CA 1
ATOM 4245 C C . PHE B 1 223 ? -7.676 35.125 8.719 1 90.06 223 PHE B C 1
ATOM 4247 O O . PHE B 1 223 ? -8.656 34.656 8.141 1 90.06 223 PHE B O 1
ATOM 4254 N N . LYS B 1 224 ? -7.566 35.094 10.008 1 82.19 224 LYS B N 1
ATOM 4255 C CA . LYS B 1 224 ? -8.688 34.656 10.836 1 82.19 224 LYS B CA 1
ATOM 4256 C C . LYS B 1 224 ? -9.938 35.5 10.539 1 82.19 224 LYS B C 1
ATOM 4258 O O . LYS B 1 224 ? -11.047 34.969 10.484 1 82.19 224 LYS B O 1
ATOM 4263 N N . GLN B 1 225 ? -9.766 36.75 10.398 1 83.12 225 GLN B N 1
ATOM 4264 C CA . GLN B 1 225 ? -10.875 37.656 10.078 1 83.12 225 GLN B CA 1
ATOM 4265 C C . GLN B 1 225 ? -11.523 37.281 8.75 1 83.12 225 GLN B C 1
ATOM 4267 O O . GLN B 1 225 ? -12.742 37.406 8.594 1 83.12 225 GLN B O 1
ATOM 4272 N N . ILE B 1 226 ? -10.719 36.938 7.828 1 88 226 ILE B N 1
ATOM 4273 C CA . ILE B 1 226 ? -11.234 36.5 6.535 1 88 226 ILE B CA 1
ATOM 4274 C C . ILE B 1 226 ? -12.102 35.25 6.719 1 88 226 ILE B C 1
ATOM 4276 O O . ILE B 1 226 ? -13.211 35.188 6.176 1 88 226 ILE B O 1
ATOM 4280 N N . ASN B 1 227 ? -11.695 34.312 7.516 1 83.44 227 ASN B N 1
ATOM 4281 C CA . ASN B 1 227 ? -12.469 33.125 7.789 1 83.44 227 ASN B CA 1
ATOM 4282 C C . ASN B 1 227 ? -13.789 33.438 8.492 1 83.44 227 ASN B C 1
ATOM 4284 O O . ASN B 1 227 ? -14.82 32.844 8.172 1 83.44 227 ASN B O 1
ATOM 4288 N N . ASP B 1 228 ? -13.68 34.344 9.391 1 76.88 228 ASP B N 1
ATOM 4289 C CA . ASP B 1 228 ? -14.852 34.719 10.18 1 76.88 228 ASP B CA 1
ATOM 4290 C C . ASP B 1 228 ? -15.898 35.406 9.305 1 76.88 228 ASP B C 1
ATOM 4292 O O . ASP B 1 228 ? -17.094 35.156 9.477 1 76.88 228 ASP B O 1
ATOM 4296 N N . ARG B 1 229 ? -15.398 36.188 8.445 1 84 229 ARG B N 1
ATOM 4297 C CA . ARG B 1 229 ? -16.297 37 7.641 1 84 229 ARG B CA 1
ATOM 4298 C C . ARG B 1 229 ? -16.844 36.219 6.453 1 84 229 ARG B C 1
ATOM 4300 O O . ARG B 1 229 ? -18.016 36.312 6.113 1 84 229 ARG B O 1
ATOM 4307 N N . LEU B 1 230 ? -15.992 35.438 5.848 1 87.75 230 LEU B N 1
ATOM 4308 C CA . LEU B 1 230 ? -16.359 34.875 4.562 1 87.75 230 LEU B CA 1
ATOM 4309 C C . LEU B 1 230 ? -16.516 33.344 4.672 1 87.75 230 LEU B C 1
ATOM 4311 O O . LEU B 1 230 ? -17.016 32.719 3.752 1 87.75 230 LEU B O 1
ATOM 4315 N N . GLY B 1 231 ? -16.094 32.844 5.715 1 82.25 231 GLY B N 1
ATOM 4316 C CA . GLY B 1 231 ? -16.141 31.406 5.895 1 82.25 231 GLY B CA 1
ATOM 4317 C C . GLY B 1 231 ? -14.812 30.719 5.633 1 82.25 231 GLY B C 1
ATOM 4318 O O . GLY B 1 231 ? -13.938 31.297 4.988 1 82.25 231 GLY B O 1
ATOM 4319 N N . HIS B 1 232 ? -14.703 29.5 6.023 1 80.06 232 HIS B N 1
ATOM 4320 C CA . HIS B 1 232 ? -13.453 28.734 5.938 1 80.06 232 HIS B CA 1
ATOM 4321 C C . HIS B 1 232 ? -13.125 28.375 4.492 1 80.06 232 HIS B C 1
ATOM 4323 O O . HIS B 1 232 ? -11.953 28.297 4.117 1 80.06 232 HIS B O 1
ATOM 4329 N N . ALA B 1 233 ? -14.109 28.141 3.76 1 84.25 233 ALA B N 1
ATOM 4330 C CA . ALA B 1 233 ? -13.875 27.828 2.354 1 84.25 233 ALA B CA 1
ATOM 4331 C C . ALA B 1 233 ? -13.18 28.984 1.636 1 84.25 233 ALA B C 1
ATOM 4333 O O . ALA B 1 233 ? -12.297 28.766 0.807 1 84.25 233 ALA B O 1
ATOM 4334 N N . ALA B 1 234 ? -13.602 30.125 1.944 1 89.62 234 ALA B N 1
ATOM 4335 C CA . ALA B 1 234 ? -12.977 31.312 1.371 1 89.62 234 ALA B CA 1
ATOM 4336 C C . ALA B 1 234 ? -11.531 31.453 1.857 1 89.62 234 ALA B C 1
ATOM 4338 O O . ALA B 1 234 ? -10.656 31.875 1.101 1 89.62 234 ALA B O 1
ATOM 4339 N N . GLY B 1 235 ? -11.352 31.141 3.064 1 92.38 235 GLY B N 1
ATOM 4340 C CA . GLY B 1 235 ? -9.992 31.125 3.594 1 92.38 235 GLY B CA 1
ATOM 4341 C C . GLY B 1 235 ? -9.086 30.125 2.895 1 92.38 235 GLY B C 1
ATOM 4342 O O . GLY B 1 235 ? -7.941 30.438 2.578 1 92.38 235 GLY B O 1
ATOM 4343 N N . ASP B 1 236 ? -9.633 29.047 2.646 1 91.06 236 ASP B N 1
ATOM 4344 C CA . ASP B 1 236 ? -8.883 28.016 1.92 1 91.06 236 ASP B CA 1
ATOM 4345 C C . ASP B 1 236 ? -8.469 28.531 0.539 1 91.06 236 ASP B C 1
ATOM 4347 O O . ASP B 1 236 ? -7.355 28.266 0.086 1 91.06 236 ASP B O 1
ATOM 4351 N N . ASP B 1 237 ? -9.312 29.188 -0.057 1 94.56 237 ASP B N 1
ATOM 4352 C CA . ASP B 1 237 ? -9.023 29.734 -1.376 1 94.56 237 ASP B CA 1
ATOM 4353 C C . ASP B 1 237 ? -7.863 30.734 -1.314 1 94.56 237 ASP B C 1
ATOM 4355 O O . ASP B 1 237 ? -7.035 30.781 -2.225 1 94.56 237 ASP B O 1
ATOM 4359 N N . VAL B 1 238 ? -7.883 31.484 -0.318 1 95.75 238 VAL B N 1
ATOM 4360 C CA . VAL B 1 238 ? -6.809 32.438 -0.119 1 95.75 238 VAL B CA 1
ATOM 4361 C C . VAL B 1 238 ? -5.477 31.719 0.036 1 95.75 238 VAL B C 1
ATOM 4363 O O . VAL B 1 238 ? -4.477 32.094 -0.581 1 95.75 238 VAL B O 1
ATOM 4366 N N . LEU B 1 239 ? -5.504 30.703 0.792 1 96.19 239 LEU B N 1
ATOM 4367 C CA . LEU B 1 239 ? -4.289 29.922 1.016 1 96.19 239 LEU B CA 1
ATOM 4368 C C . LEU B 1 239 ? -3.771 29.344 -0.294 1 96.19 239 LEU B C 1
ATOM 4370 O O . LEU B 1 239 ? -2.562 29.328 -0.542 1 96.19 239 LEU B O 1
ATOM 4374 N N . VAL B 1 240 ? -4.648 28.906 -1.105 1 96.56 240 VAL B N 1
ATOM 4375 C CA . VAL B 1 240 ? -4.285 28.312 -2.391 1 96.56 240 VAL B CA 1
ATOM 4376 C C . VAL B 1 240 ? -3.684 29.391 -3.297 1 96.56 240 VAL B C 1
ATOM 4378 O O . VAL B 1 240 ? -2.701 29.141 -3.998 1 96.56 240 VAL B O 1
ATOM 4381 N N . LYS B 1 241 ? -4.238 30.531 -3.264 1 96.19 241 LYS B N 1
ATOM 4382 C CA . LYS B 1 241 ? -3.725 31.641 -4.059 1 96.19 241 LYS B CA 1
ATOM 4383 C C . LYS B 1 241 ? -2.312 32.031 -3.621 1 96.19 241 LYS B C 1
ATOM 4385 O O . LYS B 1 241 ? -1.441 32.25 -4.457 1 96.19 241 LYS B O 1
ATOM 4390 N N . VAL B 1 242 ? -2.154 32.094 -2.379 1 96.5 242 VAL B N 1
ATOM 4391 C CA . VAL B 1 242 ? -0.847 32.438 -1.834 1 96.5 242 VAL B CA 1
ATOM 4392 C C . VAL B 1 242 ? 0.181 31.391 -2.232 1 96.5 242 VAL B C 1
ATOM 4394 O O . VAL B 1 242 ? 1.307 31.719 -2.611 1 96.5 242 VAL B O 1
ATOM 4397 N N . ALA B 1 243 ? -0.214 30.188 -2.113 1 97.19 243 ALA B N 1
ATOM 4398 C CA . ALA B 1 243 ? 0.66 29.094 -2.531 1 97.19 243 ALA B CA 1
ATOM 4399 C C . ALA B 1 243 ? 1.067 29.25 -3.994 1 97.19 243 ALA B C 1
ATOM 4401 O O . ALA B 1 243 ? 2.227 29.016 -4.348 1 97.19 243 ALA B O 1
ATOM 4402 N N . GLY B 1 244 ? 0.132 29.562 -4.809 1 95.88 244 GLY B N 1
ATOM 4403 C CA . GLY B 1 244 ? 0.422 29.812 -6.211 1 95.88 244 GLY B CA 1
ATOM 4404 C C . GLY B 1 244 ? 1.42 30.938 -6.43 1 95.88 244 GLY B C 1
ATOM 4405 O O . GLY B 1 244 ? 2.314 30.812 -7.27 1 95.88 244 GLY B O 1
ATOM 4406 N N . ALA B 1 245 ? 1.259 31.953 -5.676 1 95.31 245 ALA B N 1
ATOM 4407 C CA . ALA B 1 245 ? 2.17 33.094 -5.766 1 95.31 245 ALA B CA 1
ATOM 4408 C C . ALA B 1 245 ? 3.588 32.688 -5.371 1 95.31 245 ALA B C 1
ATOM 4410 O O . ALA B 1 245 ? 4.559 33.094 -6.004 1 95.31 245 ALA B O 1
ATOM 4411 N N . LEU B 1 246 ? 3.688 31.891 -4.375 1 95.62 246 LEU B N 1
ATOM 4412 C CA . LEU B 1 246 ? 4.988 31.422 -3.914 1 95.62 246 LEU B CA 1
ATOM 4413 C C . LEU B 1 246 ? 5.656 30.547 -4.965 1 95.62 246 LEU B C 1
ATOM 4415 O O . LEU B 1 246 ? 6.852 30.688 -5.234 1 95.62 246 LEU B O 1
ATOM 4419 N N . ARG B 1 247 ? 4.91 29.719 -5.535 1 93.88 247 ARG B N 1
ATOM 4420 C CA . ARG B 1 247 ? 5.43 28.828 -6.57 1 93.88 247 ARG B CA 1
ATOM 4421 C C . ARG B 1 247 ? 5.941 29.625 -7.766 1 93.88 247 ARG B C 1
ATOM 4423 O O . ARG B 1 247 ? 6.98 29.297 -8.344 1 93.88 247 ARG B O 1
ATOM 4430 N N . GLY B 1 248 ? 5.168 30.578 -8.094 1 90.38 248 GLY B N 1
ATOM 4431 C CA . GLY B 1 248 ? 5.523 31.406 -9.234 1 90.38 248 GLY B CA 1
ATOM 4432 C C . GLY B 1 248 ? 6.73 32.281 -8.977 1 90.38 248 GLY B C 1
ATOM 4433 O O . GLY B 1 248 ? 7.352 32.781 -9.914 1 90.38 248 GLY B O 1
ATOM 4434 N N . HIS B 1 249 ? 7.059 32.375 -7.723 1 87.56 249 HIS B N 1
ATOM 4435 C CA . HIS B 1 249 ? 8.133 33.281 -7.344 1 87.56 249 HIS B CA 1
ATOM 4436 C C . HIS B 1 249 ? 9.461 32.562 -7.23 1 87.56 249 HIS B C 1
ATOM 4438 O O . HIS B 1 249 ? 10.516 33.156 -7.051 1 87.56 249 HIS B O 1
ATOM 4444 N N . THR B 1 250 ? 9.406 31.281 -7.273 1 88.44 250 THR B N 1
ATOM 4445 C CA . THR B 1 250 ? 10.633 30.484 -7.188 1 88.44 250 THR B CA 1
ATOM 4446 C C . THR B 1 250 ? 11.508 30.719 -8.414 1 88.44 250 THR B C 1
ATOM 4448 O O . THR B 1 250 ? 11 30.844 -9.531 1 88.44 250 THR B O 1
ATOM 4451 N N . ARG B 1 251 ? 12.781 30.859 -8.109 1 83.44 251 ARG B N 1
ATOM 4452 C CA . ARG B 1 251 ? 13.75 31.094 -9.18 1 83.44 251 ARG B CA 1
ATOM 4453 C C . ARG B 1 251 ? 14.141 29.781 -9.844 1 83.44 251 ARG B C 1
ATOM 4455 O O . ARG B 1 251 ? 14.492 28.812 -9.164 1 83.44 251 ARG B O 1
ATOM 4462 N N . ALA B 1 252 ? 14.023 29.781 -11.086 1 80.69 252 ALA B N 1
ATOM 4463 C CA . ALA B 1 252 ? 14.352 28.578 -11.844 1 80.69 252 ALA B CA 1
ATOM 4464 C C . ALA B 1 252 ? 15.82 28.188 -11.664 1 80.69 252 ALA B C 1
ATOM 4466 O O . ALA B 1 252 ? 16.703 29.047 -11.734 1 80.69 252 ALA B O 1
ATOM 4467 N N . GLY B 1 253 ? 16.109 26.984 -11.305 1 80.06 253 GLY B N 1
ATOM 4468 C CA . GLY B 1 253 ? 17.469 26.484 -11.242 1 80.06 253 GLY B CA 1
ATOM 4469 C C . GLY B 1 253 ? 18.125 26.703 -9.898 1 80.06 253 GLY B C 1
ATOM 4470 O O . GLY B 1 253 ? 19.234 26.203 -9.648 1 80.06 253 GLY B O 1
ATOM 4471 N N . TYR B 1 254 ? 17.547 27.484 -9 1 81.75 254 TYR B N 1
ATOM 4472 C CA . TYR B 1 254 ? 18.203 27.844 -7.75 1 81.75 254 TYR B CA 1
ATOM 4473 C C . TYR B 1 254 ? 17.781 26.906 -6.625 1 81.75 254 TYR B C 1
ATOM 4475 O O . TYR B 1 254 ? 18.344 26.953 -5.531 1 81.75 254 TYR B O 1
ATOM 4483 N N . GLY B 1 255 ? 16.812 26 -6.852 1 89.38 255 GLY B N 1
ATOM 4484 C CA . GLY B 1 255 ? 16.391 25.047 -5.832 1 89.38 255 GLY B CA 1
ATOM 4485 C C . GLY B 1 255 ? 15.469 25.656 -4.793 1 89.38 255 GLY B C 1
ATOM 4486 O O . GLY B 1 255 ? 15.414 25.188 -3.652 1 89.38 255 GLY B O 1
ATOM 4487 N N . ASP B 1 256 ? 14.891 26.906 -5.035 1 96.06 256 ASP B N 1
ATOM 4488 C CA . ASP B 1 256 ? 13.922 27.516 -4.133 1 96.06 256 ASP B CA 1
ATOM 4489 C C . ASP B 1 256 ? 12.82 26.531 -3.758 1 96.06 256 ASP B C 1
ATOM 4491 O O . ASP B 1 256 ? 12.367 25.75 -4.602 1 96.06 256 ASP B O 1
ATOM 4495 N N . LEU B 1 257 ? 12.523 26.516 -2.467 1 96.88 257 LEU B N 1
ATOM 4496 C CA . LEU B 1 257 ? 11.539 25.531 -1.996 1 96.88 257 LEU B CA 1
ATOM 4497 C C . LEU B 1 257 ? 10.43 26.234 -1.206 1 96.88 257 LEU B C 1
ATOM 4499 O O . LEU B 1 257 ? 10.578 26.484 -0.008 1 96.88 257 LEU B O 1
ATOM 4503 N N . PRO B 1 258 ? 9.312 26.562 -1.843 1 97.5 258 PRO B N 1
ATOM 4504 C CA . PRO B 1 258 ? 8.156 27.078 -1.101 1 97.5 258 PRO B CA 1
ATOM 4505 C C . PRO B 1 258 ? 7.445 26 -0.3 1 97.5 258 PRO B C 1
ATOM 4507 O O . PRO B 1 258 ? 7.215 24.891 -0.81 1 97.5 258 PRO B O 1
ATOM 4510 N N . CYS B 1 259 ? 7.102 26.266 0.938 1 97.31 259 CYS B N 1
ATOM 4511 C CA . CYS B 1 259 ? 6.453 25.312 1.825 1 97.31 259 CYS B CA 1
ATOM 4512 C C . CYS B 1 259 ? 5.352 25.969 2.641 1 97.31 259 CYS B C 1
ATOM 4514 O O . CYS B 1 259 ? 5.367 27.188 2.838 1 97.31 259 CYS B O 1
ATOM 4516 N N . ARG B 1 260 ? 4.359 25.219 2.994 1 95.5 260 ARG B N 1
ATOM 4517 C CA . ARG B 1 260 ? 3.377 25.656 3.986 1 95.5 260 ARG B CA 1
ATOM 4518 C C . ARG B 1 260 ? 3.604 24.953 5.32 1 95.5 260 ARG B C 1
ATOM 4520 O O . ARG B 1 260 ? 3.613 23.719 5.383 1 95.5 260 ARG B O 1
ATOM 4527 N N . LEU B 1 261 ? 3.826 25.703 6.367 1 89.56 261 LEU B N 1
ATOM 4528 C CA . LEU B 1 261 ? 4.129 25.125 7.672 1 89.56 261 LEU B CA 1
ATOM 4529 C C . LEU B 1 261 ? 2.85 24.719 8.398 1 89.56 261 LEU B C 1
ATOM 4531 O O . LEU B 1 261 ? 2.756 23.625 8.938 1 89.56 261 LEU B O 1
ATOM 4535 N N . ALA B 1 262 ? 1.938 25.656 8.531 1 82.12 262 ALA B N 1
ATOM 4536 C CA . ALA B 1 262 ? 0.661 25.438 9.203 1 82.12 262 ALA B CA 1
ATOM 4537 C C . ALA B 1 262 ? -0.244 26.656 9.078 1 82.12 262 ALA B C 1
ATOM 4539 O O . ALA B 1 262 ? 0.236 27.797 9.062 1 82.12 262 ALA B O 1
ATOM 4540 N N . GLY B 1 263 ? -1.487 26.359 8.977 1 86.38 263 GLY B N 1
ATOM 4541 C CA . GLY B 1 263 ? -2.422 27.469 8.945 1 86.38 263 GLY B CA 1
ATOM 4542 C C . GLY B 1 263 ? -2.152 28.438 7.816 1 86.38 263 GLY B C 1
ATOM 4543 O O . GLY B 1 263 ? -2.219 28.078 6.641 1 86.38 263 GLY B O 1
ATOM 4544 N N . ASP B 1 264 ? -1.803 29.656 8.258 1 91.69 264 ASP B N 1
ATOM 4545 C CA . ASP B 1 264 ? -1.53 30.734 7.293 1 91.69 264 ASP B CA 1
ATOM 4546 C C . ASP B 1 264 ? -0.037 31.031 7.227 1 91.69 264 ASP B C 1
ATOM 4548 O O . ASP B 1 264 ? 0.359 32.125 6.785 1 91.69 264 ASP B O 1
ATOM 4552 N N . GLU B 1 265 ? 0.74 30.078 7.688 1 92.88 265 GLU B N 1
ATOM 4553 C CA . GLU B 1 265 ? 2.188 30.266 7.723 1 92.88 265 GLU B CA 1
ATOM 4554 C C . GLU B 1 265 ? 2.863 29.547 6.555 1 92.88 265 GLU B C 1
ATOM 4556 O O . GLU B 1 265 ? 2.674 28.344 6.355 1 92.88 265 GLU B O 1
ATOM 4561 N N . PHE B 1 266 ? 3.652 30.312 5.789 1 96.75 266 PHE B N 1
ATOM 4562 C CA . PHE B 1 266 ? 4.418 29.812 4.66 1 96.75 266 PHE B CA 1
ATOM 4563 C C . PHE B 1 266 ? 5.898 30.141 4.812 1 96.75 266 PHE B C 1
ATOM 4565 O O . PHE B 1 266 ? 6.254 31.094 5.5 1 96.75 266 PHE B O 1
ATOM 4572 N N . VAL B 1 267 ? 6.691 29.344 4.203 1 97.31 267 VAL B N 1
ATOM 4573 C CA . VAL B 1 267 ? 8.125 29.609 4.195 1 97.31 267 VAL B CA 1
ATOM 4574 C C . VAL B 1 267 ? 8.688 29.375 2.797 1 97.31 267 VAL B C 1
ATOM 4576 O O . VAL B 1 267 ? 8.117 28.609 2.016 1 97.31 267 VAL B O 1
ATOM 4579 N N . LEU B 1 268 ? 9.727 30.062 2.496 1 97.38 268 LEU B N 1
ATOM 4580 C CA . LEU B 1 268 ? 10.469 29.875 1.255 1 97.38 268 LEU B CA 1
ATOM 4581 C C . LEU B 1 268 ? 11.961 29.703 1.537 1 97.38 268 LEU B C 1
ATOM 4583 O O . LEU B 1 268 ? 12.594 30.594 2.117 1 97.38 268 LEU B O 1
ATOM 4587 N N . LEU B 1 269 ? 12.422 28.609 1.192 1 97.5 269 LEU B N 1
ATOM 4588 C CA . LEU B 1 269 ? 13.852 28.328 1.318 1 97.5 269 LEU B CA 1
ATOM 4589 C C . LEU B 1 269 ? 14.609 28.797 0.085 1 97.5 269 LEU B C 1
ATOM 4591 O O . LEU B 1 269 ? 14.234 28.484 -1.044 1 97.5 269 LEU B O 1
ATOM 4595 N N . LEU B 1 270 ? 15.68 29.531 0.263 1 97 270 LEU B N 1
ATOM 4596 C CA . LEU B 1 270 ? 16.5 30.078 -0.808 1 97 270 LEU B CA 1
ATOM 4597 C C . LEU B 1 270 ? 17.953 29.656 -0.651 1 97 270 LEU B C 1
ATOM 4599 O O . LEU B 1 270 ? 18.766 30.375 -0.077 1 97 270 LEU B O 1
ATOM 4603 N N . PRO B 1 271 ? 18.219 28.531 -1.266 1 95.56 271 PRO B N 1
ATOM 4604 C CA . PRO B 1 271 ? 19.609 28.109 -1.206 1 95.56 271 PRO B CA 1
ATOM 4605 C C . PRO B 1 271 ? 20.547 29.016 -2.01 1 95.56 271 PRO B C 1
ATOM 4607 O O . PRO B 1 271 ? 20.141 29.562 -3.039 1 95.56 271 PRO B O 1
ATOM 4610 N N . GLY B 1 272 ? 21.766 29.141 -1.537 1 93.62 272 GLY B N 1
ATOM 4611 C CA . GLY B 1 272 ? 22.766 29.891 -2.252 1 93.62 272 GLY B CA 1
ATOM 4612 C C . GLY B 1 272 ? 22.453 31.375 -2.342 1 93.62 272 GLY B C 1
ATOM 4613 O O . GLY B 1 272 ? 22.844 32.062 -3.299 1 93.62 272 GLY B O 1
ATOM 4614 N N . THR B 1 273 ? 21.688 31.812 -1.434 1 94.94 273 THR B N 1
ATOM 4615 C CA . THR B 1 273 ? 21.234 33.188 -1.47 1 94.94 273 THR B CA 1
ATOM 4616 C C . THR B 1 273 ? 21.672 33.938 -0.217 1 94.94 273 THR B C 1
ATOM 4618 O O . THR B 1 273 ? 21.469 33.469 0.902 1 94.94 273 THR B O 1
ATOM 4621 N N . ASP B 1 274 ? 22.219 35.094 -0.383 1 93.31 274 ASP B N 1
ATOM 4622 C CA . ASP B 1 274 ? 22.625 35.906 0.773 1 93.31 274 ASP B CA 1
ATOM 4623 C C . ASP B 1 274 ? 21.469 36.75 1.286 1 93.31 274 ASP B C 1
ATOM 4625 O O . ASP B 1 274 ? 20.391 36.781 0.686 1 93.31 274 ASP B O 1
ATOM 4629 N N . LEU B 1 275 ? 21.672 37.406 2.363 1 95 275 LEU B N 1
ATOM 4630 C CA . LEU B 1 275 ? 20.625 38.125 3.082 1 95 275 LEU B CA 1
ATOM 4631 C C . LEU B 1 275 ? 20.062 39.25 2.234 1 95 275 LEU B C 1
ATOM 4633 O O . LEU B 1 275 ? 18.844 39.469 2.213 1 95 275 LEU B O 1
ATOM 4637 N N . ASP B 1 276 ? 20.891 39.938 1.543 1 95.06 276 ASP B N 1
ATOM 4638 C CA . ASP B 1 276 ? 20.438 41.094 0.736 1 95.06 276 ASP B CA 1
ATOM 4639 C C . ASP B 1 276 ? 19.547 40.625 -0.42 1 95.06 276 ASP B C 1
ATOM 4641 O O . ASP B 1 276 ? 18.5 41.219 -0.675 1 95.06 276 ASP B O 1
ATOM 4645 N N . ALA B 1 277 ? 20.047 39.625 -1.036 1 94.75 277 ALA B N 1
ATOM 4646 C CA . ALA B 1 277 ? 19.25 39.062 -2.131 1 94.75 277 ALA B CA 1
ATOM 4647 C C . ALA B 1 277 ? 17.922 38.531 -1.627 1 94.75 277 ALA B C 1
ATOM 4649 O O . ALA B 1 277 ? 16.891 38.656 -2.305 1 94.75 277 ALA B O 1
ATOM 4650 N N . ALA B 1 278 ? 17.891 38 -0.488 1 96.31 278 ALA B N 1
ATOM 4651 C CA . ALA B 1 278 ? 16.672 37.438 0.104 1 96.31 278 ALA B CA 1
ATOM 4652 C C . ALA B 1 278 ? 15.664 38.531 0.398 1 96.31 278 ALA B C 1
ATOM 4654 O O . ALA B 1 278 ? 14.461 38.344 0.215 1 96.31 278 ALA B O 1
ATOM 4655 N N . HIS B 1 279 ? 16.156 39.656 0.806 1 96.31 279 HIS B N 1
ATOM 4656 C CA . HIS B 1 279 ? 15.289 40.781 1.067 1 96.31 279 HIS B CA 1
ATOM 4657 C C . HIS B 1 279 ? 14.617 41.25 -0.215 1 96.31 279 HIS B C 1
ATOM 4659 O O . HIS B 1 279 ? 13.453 41.656 -0.199 1 96.31 279 HIS B O 1
ATOM 4665 N N . THR B 1 280 ? 15.398 41.25 -1.188 1 95.25 280 THR B N 1
ATOM 4666 C CA . THR B 1 280 ? 14.844 41.625 -2.479 1 95.25 280 THR B CA 1
ATOM 4667 C C . THR B 1 280 ? 13.719 40.688 -2.891 1 95.25 280 THR B C 1
ATOM 4669 O O . THR B 1 280 ? 12.656 41.125 -3.328 1 95.25 280 THR B O 1
ATOM 4672 N N . VAL B 1 281 ? 13.961 39.438 -2.725 1 94.69 281 VAL B N 1
ATOM 4673 C CA . VAL B 1 281 ? 12.953 38.438 -3.059 1 94.69 281 VAL B CA 1
ATOM 4674 C C . VAL B 1 281 ? 11.719 38.625 -2.188 1 94.69 281 VAL B C 1
ATOM 4676 O O . VAL B 1 281 ? 10.586 38.531 -2.668 1 94.69 281 VAL B O 1
ATOM 4679 N N . ALA B 1 282 ? 11.891 38.938 -0.978 1 96.12 282 ALA B N 1
ATOM 4680 C CA . ALA B 1 282 ? 10.789 39.156 -0.042 1 96.12 282 ALA B CA 1
ATOM 4681 C C . ALA B 1 282 ? 9.938 40.344 -0.471 1 96.12 282 ALA B C 1
ATOM 4683 O O . ALA B 1 282 ? 8.703 40.281 -0.418 1 96.12 282 ALA B O 1
ATOM 4684 N N . GLY B 1 283 ? 10.617 41.375 -0.816 1 94.12 283 GLY B N 1
ATOM 4685 C CA . GLY B 1 283 ? 9.891 42.531 -1.293 1 94.12 283 GLY B CA 1
ATOM 4686 C C . GLY B 1 283 ? 9.031 42.25 -2.51 1 94.12 283 GLY B C 1
ATOM 4687 O O . GLY B 1 283 ? 7.887 42.719 -2.582 1 94.12 283 GLY B O 1
ATOM 4688 N N . GLN B 1 284 ? 9.594 41.562 -3.393 1 94.62 284 GLN B N 1
ATOM 4689 C CA . GLN B 1 284 ? 8.859 41.219 -4.598 1 94.62 284 GLN B CA 1
ATOM 4690 C C . GLN B 1 284 ? 7.656 40.312 -4.262 1 94.62 284 GLN B C 1
ATOM 4692 O O . GLN B 1 284 ? 6.598 40.438 -4.883 1 94.62 284 GLN B O 1
ATOM 4697 N N . LEU B 1 285 ? 7.855 39.469 -3.342 1 94.19 285 LEU B N 1
ATOM 4698 C CA . LEU B 1 285 ? 6.785 38.562 -2.93 1 94.19 285 LEU B CA 1
ATOM 4699 C C . LEU B 1 285 ? 5.617 39.344 -2.334 1 94.19 285 LEU B C 1
ATOM 4701 O O . LEU B 1 285 ? 4.457 39.062 -2.643 1 94.19 285 LEU B O 1
ATOM 4705 N N . VAL B 1 286 ? 5.887 40.281 -1.516 1 93.44 286 VAL B N 1
ATOM 4706 C CA . VAL B 1 286 ? 4.859 41.094 -0.883 1 93.44 286 VAL B CA 1
ATOM 4707 C C . VAL B 1 286 ? 4.082 41.875 -1.95 1 93.44 286 VAL B C 1
ATOM 4709 O O . VAL B 1 286 ? 2.859 42 -1.856 1 93.44 286 VAL B O 1
ATOM 4712 N N . GLN B 1 287 ? 4.816 42.344 -2.883 1 92.25 287 GLN B N 1
ATOM 4713 C CA . GLN B 1 287 ? 4.168 43.062 -3.98 1 92.25 287 GLN B CA 1
ATOM 4714 C C . GLN B 1 287 ? 3.227 42.125 -4.754 1 92.25 287 GLN B C 1
ATOM 4716 O O . GLN B 1 287 ? 2.113 42.531 -5.105 1 92.25 287 GLN B O 1
ATOM 4721 N N . ARG B 1 288 ? 3.676 41 -4.984 1 93.56 288 ARG B N 1
ATOM 4722 C CA . ARG B 1 288 ? 2.859 40 -5.699 1 93.56 288 ARG B CA 1
ATOM 4723 C C . ARG B 1 288 ? 1.613 39.656 -4.898 1 93.56 288 ARG B C 1
ATOM 4725 O O . ARG B 1 288 ? 0.53 39.5 -5.465 1 93.56 288 ARG B O 1
ATOM 4732 N N . LEU B 1 289 ? 1.708 39.5 -3.643 1 93.19 289 LEU B N 1
ATOM 4733 C CA . LEU B 1 289 ? 0.58 39.188 -2.77 1 93.19 289 LEU B CA 1
ATOM 4734 C C . LEU B 1 289 ? -0.451 40.312 -2.799 1 93.19 289 LEU B C 1
ATOM 4736 O O . LEU B 1 289 ? -1.656 40.062 -2.797 1 93.19 289 LEU B O 1
ATOM 4740 N N . GLY B 1 290 ? 0.063 41.469 -2.836 1 91.75 290 GLY B N 1
ATOM 4741 C CA . GLY B 1 290 ? -0.808 42.625 -2.857 1 91.75 290 GLY B CA 1
ATOM 4742 C C . GLY B 1 290 ? -1.681 42.719 -4.094 1 91.75 290 GLY B C 1
ATOM 4743 O O . GLY B 1 290 ? -2.705 43.406 -4.102 1 91.75 290 GLY B O 1
ATOM 4744 N N . GLN B 1 291 ? -1.294 42 -5.082 1 93.5 291 GLN B N 1
ATOM 4745 C CA . GLN B 1 291 ? -2.062 42 -6.324 1 93.5 291 GLN B CA 1
ATOM 4746 C C . GLN B 1 291 ? -3.191 40.969 -6.254 1 93.5 291 GLN B C 1
ATOM 4748 O O . GLN B 1 291 ? -4.121 41 -7.059 1 93.5 291 GLN B O 1
ATOM 4753 N N . LEU B 1 292 ? -3.137 40.062 -5.328 1 94.56 292 LEU B N 1
ATOM 4754 C CA . LEU B 1 292 ? -4.164 39.031 -5.164 1 94.56 292 LEU B CA 1
ATOM 4755 C C . LEU B 1 292 ? -5.34 39.594 -4.352 1 94.56 292 LEU B C 1
ATOM 4757 O O . LEU B 1 292 ? -5.168 40.469 -3.514 1 94.56 292 LEU B O 1
ATOM 4761 N N . ARG B 1 293 ? -6.508 39.031 -4.598 1 94.62 293 ARG B N 1
ATOM 4762 C CA . ARG B 1 293 ? -7.727 39.469 -3.922 1 94.62 293 ARG B CA 1
ATOM 4763 C C . ARG B 1 293 ? -8.461 38.281 -3.311 1 94.62 293 ARG B C 1
ATOM 4765 O O . ARG B 1 293 ? -8.516 37.219 -3.904 1 94.62 293 ARG B O 1
ATOM 4772 N N . ALA B 1 294 ? -8.992 38.531 -2.174 1 93.62 294 ALA B N 1
ATOM 4773 C CA . ALA B 1 294 ? -9.875 37.562 -1.558 1 93.62 294 ALA B CA 1
ATOM 4774 C C . ALA B 1 294 ? -11.25 37.562 -2.215 1 93.62 294 ALA B C 1
ATOM 4776 O O . ALA B 1 294 ? -11.477 38.312 -3.182 1 93.62 294 ALA B O 1
ATOM 4777 N N . ALA B 1 295 ? -12.109 36.75 -1.742 1 91.69 295 ALA B N 1
ATOM 4778 C CA . ALA B 1 295 ? -13.43 36.594 -2.348 1 91.69 295 ALA B CA 1
ATOM 4779 C C . ALA B 1 295 ? -14.227 37.906 -2.24 1 91.69 295 ALA B C 1
ATOM 4781 O O . ALA B 1 295 ? -15.086 38.188 -3.084 1 91.69 295 ALA B O 1
ATOM 4782 N N . ASP B 1 296 ? -13.945 38.688 -1.29 1 91.62 296 ASP B N 1
ATOM 4783 C CA . ASP B 1 296 ? -14.688 39.938 -1.106 1 91.62 296 ASP B CA 1
ATOM 4784 C C . ASP B 1 296 ? -14.023 41.094 -1.855 1 91.62 296 ASP B C 1
ATOM 4786 O O . ASP B 1 296 ? -14.422 42.25 -1.708 1 91.62 296 ASP B O 1
ATOM 4790 N N . GLY B 1 297 ? -12.977 40.844 -2.488 1 92.56 297 GLY B N 1
ATOM 4791 C CA . GLY B 1 297 ? -12.32 41.844 -3.309 1 92.56 297 GLY B CA 1
ATOM 4792 C C . GLY B 1 297 ? -11.188 42.531 -2.596 1 92.56 297 GLY B C 1
ATOM 4793 O O . GLY B 1 297 ? -10.453 43.312 -3.205 1 92.56 297 GLY B O 1
ATOM 4794 N N . ARG B 1 298 ? -10.984 42.312 -1.395 1 92.5 298 ARG B N 1
ATOM 4795 C CA . ARG B 1 298 ? -9.914 42.938 -0.635 1 92.5 298 ARG B CA 1
ATOM 4796 C C . ARG B 1 298 ? -8.562 42.312 -0.962 1 92.5 298 ARG B C 1
ATOM 4798 O O . ARG B 1 298 ? -8.484 41.125 -1.265 1 92.5 298 ARG B O 1
ATOM 4805 N N . PRO B 1 299 ? -7.59 43.156 -0.884 1 92.62 299 PRO B N 1
ATOM 4806 C CA . PRO B 1 299 ? -6.266 42.594 -1.183 1 92.62 299 PRO B CA 1
ATOM 4807 C C . P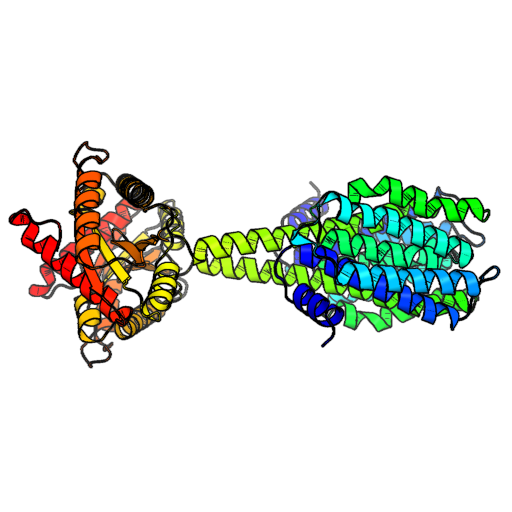RO B 1 299 ? -5.758 41.656 -0.095 1 92.62 299 PRO B C 1
ATOM 4809 O O . PRO B 1 299 ? -6.059 41.844 1.085 1 92.62 299 PRO B O 1
ATOM 4812 N N . ILE B 1 300 ? -4.988 40.719 -0.534 1 93.62 300 ILE B N 1
ATOM 4813 C CA . ILE B 1 300 ? -4.324 39.812 0.389 1 93.62 300 ILE B CA 1
ATOM 4814 C C . ILE B 1 300 ? -2.992 40.406 0.84 1 93.62 300 ILE B C 1
ATOM 4816 O O . ILE B 1 300 ? -2.178 40.812 0.011 1 93.62 300 ILE B O 1
ATOM 4820 N N . ARG B 1 301 ? -2.84 40.5 2.131 1 92.06 301 ARG B N 1
ATOM 4821 C CA . ARG B 1 301 ? -1.621 41.062 2.691 1 92.06 301 ARG B CA 1
ATOM 4822 C C . ARG B 1 301 ? -0.908 40.094 3.596 1 92.06 301 ARG B C 1
ATOM 4824 O O . ARG B 1 301 ? -1.533 39.156 4.133 1 92.06 301 ARG B O 1
ATOM 4831 N N . GLY B 1 302 ? 0.375 40.281 3.645 1 93.56 302 GLY B N 1
ATOM 4832 C CA . GLY B 1 302 ? 1.18 39.438 4.508 1 93.56 302 GLY B CA 1
ATOM 4833 C C . GLY B 1 302 ? 2.457 40.094 4.98 1 93.56 302 GLY B C 1
ATOM 4834 O O . GLY B 1 302 ? 2.859 41.125 4.441 1 93.56 302 GLY B O 1
ATOM 4835 N N . SER B 1 303 ? 2.977 39.594 6.043 1 95.62 303 SER B N 1
ATOM 4836 C CA . SER B 1 303 ? 4.25 40.031 6.613 1 95.62 303 SER B CA 1
ATOM 4837 C C . SER B 1 303 ? 5.336 38.969 6.395 1 95.62 303 SER B C 1
ATOM 4839 O O . SER B 1 303 ? 5.082 37.781 6.52 1 95.62 303 SER B O 1
ATOM 4841 N N . VAL B 1 304 ? 6.5 39.469 6.043 1 96.25 304 VAL B N 1
ATOM 4842 C CA . VAL B 1 304 ? 7.574 38.531 5.715 1 96.25 304 VAL B CA 1
ATOM 4843 C C . VAL B 1 304 ? 8.789 38.812 6.598 1 96.25 304 VAL B C 1
ATOM 4845 O O . VAL B 1 304 ? 9.188 39.969 6.762 1 96.25 304 VAL B O 1
ATOM 4848 N N . GLY B 1 305 ? 9.25 37.75 7.195 1 97 305 GLY B N 1
ATOM 4849 C CA . GLY B 1 305 ? 10.523 37.812 7.895 1 97 305 GLY B CA 1
ATOM 4850 C C . GLY B 1 305 ? 11.648 37.125 7.125 1 97 305 GLY B C 1
ATOM 4851 O O . GLY B 1 305 ? 11.477 36.031 6.613 1 97 305 GLY B O 1
ATOM 4852 N N . VAL B 1 306 ? 12.82 37.812 7.07 1 97.38 306 VAL B N 1
ATOM 4853 C CA . VAL B 1 306 ? 13.953 37.312 6.309 1 97.38 306 VAL B CA 1
ATOM 4854 C C . VAL B 1 306 ? 15.102 36.969 7.258 1 97.38 306 VAL B C 1
ATOM 4856 O O . VAL B 1 306 ? 15.406 37.75 8.172 1 97.38 306 VAL B O 1
ATOM 4859 N N . ALA B 1 307 ? 15.586 35.812 7.066 1 97 307 ALA B N 1
ATOM 4860 C CA . ALA B 1 307 ? 16.812 35.438 7.762 1 97 307 ALA B CA 1
ATOM 4861 C C . ALA B 1 307 ? 17.734 34.656 6.84 1 97 307 ALA B C 1
ATOM 4863 O O . ALA B 1 307 ? 17.281 33.969 5.914 1 97 307 ALA B O 1
ATOM 4864 N N . GLY B 1 308 ? 19.016 34.75 7.066 1 95.12 308 GLY B N 1
ATOM 4865 C CA . GLY B 1 308 ? 19.984 34.062 6.238 1 95.12 308 GLY B CA 1
ATOM 4866 C C . GLY B 1 308 ? 21.391 34.125 6.789 1 95.12 308 GLY B C 1
ATOM 4867 O O . GLY B 1 308 ? 21.672 34.875 7.73 1 95.12 308 GLY B O 1
ATOM 4868 N N . GLY B 1 309 ? 22.219 33.281 6.285 1 92.06 309 GLY B N 1
ATOM 4869 C CA . GLY B 1 309 ? 23.609 33.25 6.684 1 92.06 309 GLY B CA 1
ATOM 4870 C C . GLY B 1 309 ? 24.344 32 6.207 1 92.06 309 GLY B C 1
ATOM 4871 O O . GLY B 1 309 ? 23.797 31.234 5.41 1 92.06 309 GLY B O 1
ATOM 4872 N N . ARG B 1 310 ? 25.578 31.969 6.652 1 92.25 310 ARG B N 1
ATOM 4873 C CA . ARG B 1 310 ? 26.438 30.812 6.363 1 92.25 310 ARG B CA 1
ATOM 4874 C C . ARG B 1 310 ? 26.656 29.984 7.617 1 92.25 310 ARG B C 1
ATOM 4876 O O . ARG B 1 310 ? 26.938 30.516 8.688 1 92.25 310 ARG B O 1
ATOM 4883 N N . GLY B 1 311 ? 26.5 28.672 7.48 1 87 311 GLY B N 1
ATOM 4884 C CA . GLY B 1 311 ? 26.812 27.766 8.57 1 87 311 GLY B CA 1
ATOM 4885 C C . GLY B 1 311 ? 25.875 27.922 9.766 1 87 311 GLY B C 1
ATOM 4886 O O . GLY B 1 311 ? 26.281 27.703 10.906 1 87 311 GLY B O 1
ATOM 4887 N N . MET B 1 312 ? 24.75 28.359 9.547 1 87.06 312 MET B N 1
ATOM 4888 C CA . MET B 1 312 ? 23.781 28.562 10.625 1 87.06 312 MET B CA 1
ATOM 4889 C C . MET B 1 312 ? 23.078 27.25 10.961 1 87.06 312 MET B C 1
ATOM 4891 O O . MET B 1 312 ? 22.922 26.391 10.102 1 87.06 312 MET B O 1
ATOM 4895 N N . ASP B 1 313 ? 22.75 27.25 12.219 1 92.06 313 ASP B N 1
ATOM 4896 C CA . ASP B 1 313 ? 21.875 26.156 12.641 1 92.06 313 ASP B CA 1
ATOM 4897 C C . ASP B 1 313 ? 20.469 26.312 12.062 1 92.06 313 ASP B C 1
ATOM 4899 O O . ASP B 1 313 ? 19.922 27.406 12.047 1 92.06 313 ASP B O 1
ATOM 4903 N N . ALA B 1 314 ? 19.953 25.188 11.578 1 93.56 314 ALA B N 1
ATOM 4904 C CA . ALA B 1 314 ? 18.672 25.203 10.883 1 93.56 314 ALA B CA 1
ATOM 4905 C C . ALA B 1 314 ? 17.562 25.75 11.789 1 93.56 314 ALA B C 1
ATOM 4907 O O . ALA B 1 314 ? 16.781 26.594 11.367 1 93.56 314 ALA B O 1
ATOM 4908 N N . GLU B 1 315 ? 17.484 25.281 12.992 1 88.06 315 GLU B N 1
ATOM 4909 C CA . GLU B 1 315 ? 16.438 25.703 13.922 1 88.06 315 GLU B CA 1
ATOM 4910 C C . GLU B 1 315 ? 16.562 27.188 14.266 1 88.06 315 GLU B C 1
ATOM 4912 O O . GLU B 1 315 ? 15.555 27.891 14.375 1 88.06 315 GLU B O 1
ATOM 4917 N N . ARG B 1 316 ? 17.719 27.609 14.43 1 89.19 316 ARG B N 1
ATOM 4918 C CA . ARG B 1 316 ? 17.969 29 14.758 1 89.19 316 ARG B CA 1
ATOM 4919 C C . ARG B 1 316 ? 17.625 29.906 13.578 1 89.19 316 ARG B C 1
ATOM 4921 O O . ARG B 1 316 ? 17.094 31 13.766 1 89.19 316 ARG B O 1
ATOM 4928 N N . LEU B 1 317 ? 17.984 29.438 12.461 1 93.75 317 LEU B N 1
ATOM 4929 C CA . LEU B 1 317 ? 17.688 30.219 11.258 1 93.75 317 LEU B CA 1
ATOM 4930 C C . LEU B 1 317 ? 16.188 30.406 11.102 1 93.75 317 LEU B C 1
ATOM 4932 O O . LEU B 1 317 ? 15.727 31.516 10.828 1 93.75 317 LEU B O 1
ATOM 4936 N N . LEU B 1 318 ? 15.477 29.375 11.289 1 92.25 318 LEU B N 1
ATOM 4937 C CA . LEU B 1 318 ? 14.023 29.438 11.172 1 92.25 318 LEU B CA 1
ATOM 4938 C C . LEU B 1 318 ? 13.43 30.328 12.258 1 92.25 318 LEU B C 1
ATOM 4940 O O . LEU B 1 318 ? 12.508 31.109 12 1 92.25 318 LEU B O 1
ATOM 4944 N N . ALA B 1 319 ? 13.914 30.219 13.406 1 88.69 319 ALA B N 1
ATOM 4945 C CA . ALA B 1 319 ? 13.438 31.031 14.523 1 88.69 319 ALA B CA 1
ATOM 4946 C C . ALA B 1 319 ? 13.703 32.5 14.266 1 88.69 319 ALA B C 1
ATOM 4948 O O . ALA B 1 319 ? 12.867 33.375 14.602 1 88.69 319 ALA B O 1
ATOM 4949 N N . THR B 1 320 ? 14.82 32.719 13.742 1 92.69 320 THR B N 1
ATOM 4950 C CA . THR B 1 320 ? 15.172 34.125 13.43 1 92.69 320 THR B CA 1
ATOM 4951 C C . THR B 1 320 ? 14.242 34.688 12.367 1 92.69 320 THR B C 1
ATOM 4953 O O . THR B 1 320 ? 13.805 35.844 12.469 1 92.69 320 THR B O 1
ATOM 4956 N N . ALA B 1 321 ? 13.961 33.938 11.406 1 95.25 321 ALA B N 1
ATOM 4957 C CA . ALA B 1 321 ? 13.039 34.375 10.367 1 95.25 321 ALA B CA 1
ATOM 4958 C C . ALA B 1 321 ? 11.641 34.594 10.93 1 95.25 321 ALA B C 1
ATOM 4960 O O . ALA B 1 321 ? 10.969 35.562 10.555 1 95.25 321 ALA B O 1
ATOM 4961 N N . ASP B 1 322 ? 11.234 33.75 11.75 1 90.69 322 ASP B N 1
ATOM 4962 C CA . ASP B 1 322 ? 9.938 33.875 12.414 1 90.69 322 ASP B CA 1
ATOM 4963 C C . ASP B 1 322 ? 9.859 35.125 13.258 1 90.69 322 ASP B C 1
ATOM 4965 O O . ASP B 1 322 ? 8.859 35.844 13.227 1 90.69 322 ASP B O 1
ATOM 4969 N N . GLN B 1 323 ? 10.867 35.406 13.969 1 89.69 323 GLN B N 1
ATOM 4970 C CA . GLN B 1 323 ? 10.938 36.594 14.789 1 89.69 323 GLN B CA 1
ATOM 4971 C C . GLN B 1 323 ? 10.898 37.844 13.922 1 89.69 323 GLN B C 1
ATOM 4973 O O . GLN B 1 323 ? 10.25 38.844 14.281 1 89.69 323 GLN B O 1
ATOM 4978 N N . ALA B 1 324 ? 11.625 37.75 12.867 1 94.19 324 ALA B N 1
ATOM 4979 C CA . ALA B 1 324 ? 11.633 38.875 11.938 1 94.19 324 ALA B CA 1
ATOM 4980 C C . ALA B 1 324 ? 10.242 39.125 11.359 1 94.19 324 ALA B C 1
ATOM 4982 O O . ALA B 1 324 ? 9.82 40.281 11.18 1 94.19 324 ALA B O 1
ATOM 4983 N N . MET B 1 325 ? 9.586 38.094 11.055 1 93.12 325 MET B N 1
ATOM 4984 C CA . MET B 1 325 ? 8.219 38.219 10.547 1 93.12 325 MET B CA 1
ATOM 4985 C C . MET B 1 325 ? 7.305 38.844 11.578 1 93.12 325 MET B C 1
ATOM 4987 O O . MET B 1 325 ? 6.488 39.719 11.242 1 93.12 325 MET B O 1
ATOM 4991 N N . TYR B 1 326 ? 7.438 38.406 12.836 1 87.88 326 TYR B N 1
ATOM 4992 C CA . TYR B 1 326 ? 6.645 38.969 13.914 1 87.88 326 TYR B CA 1
ATOM 4993 C C . TYR B 1 326 ? 6.898 40.469 14.039 1 87.88 326 TYR B C 1
ATOM 4995 O O . TYR B 1 326 ? 5.969 41.25 14.258 1 87.88 326 TYR B O 1
ATOM 5003 N N . ALA B 1 327 ? 8.109 40.844 13.883 1 90.75 327 ALA B N 1
ATOM 5004 C CA . ALA B 1 327 ? 8.477 42.25 13.914 1 90.75 327 ALA B CA 1
ATOM 5005 C C . ALA B 1 327 ? 7.824 43 12.758 1 90.75 327 ALA B C 1
ATOM 5007 O O . ALA B 1 327 ? 7.332 44.125 12.945 1 90.75 327 ALA B O 1
ATOM 5008 N N . ALA B 1 328 ? 7.816 42.375 11.664 1 91.44 328 ALA B N 1
ATOM 5009 C CA . ALA B 1 328 ? 7.184 43 10.5 1 91.44 328 ALA B CA 1
ATOM 5010 C C . ALA B 1 328 ? 5.684 43.156 10.711 1 91.44 328 ALA B C 1
ATOM 5012 O O . ALA B 1 328 ? 5.105 44.188 10.312 1 91.44 328 ALA B O 1
ATOM 5013 N N . LYS B 1 329 ? 5.078 42.188 11.328 1 88.31 329 LYS B N 1
ATOM 5014 C CA . LYS B 1 329 ? 3.646 42.25 11.617 1 88.31 329 LYS B CA 1
ATOM 5015 C C . LYS B 1 329 ? 3.309 43.406 12.555 1 88.31 329 LYS B C 1
ATOM 5017 O O . LYS B 1 329 ? 2.295 44.094 12.367 1 88.31 329 LYS B O 1
ATOM 5022 N N . GLN B 1 330 ? 4.172 43.656 13.508 1 85.62 330 GLN B N 1
ATOM 5023 C CA . GLN B 1 330 ? 3.953 44.719 14.484 1 85.62 330 GLN B CA 1
ATOM 5024 C C . GLN B 1 330 ? 4.188 46.094 13.867 1 85.62 330 GLN B C 1
ATOM 5026 O O . GLN B 1 330 ? 3.535 47.062 14.25 1 85.62 330 GLN B O 1
ATOM 5031 N N . ALA B 1 331 ? 5.047 46.094 12.922 1 83.56 331 ALA B N 1
ATOM 5032 C CA . ALA B 1 331 ? 5.426 47.375 12.312 1 83.56 331 ALA B CA 1
ATOM 5033 C C . ALA B 1 331 ? 4.512 47.688 11.141 1 83.56 331 ALA B C 1
ATOM 5035 O O . ALA B 1 331 ? 4.711 48.719 10.461 1 83.56 331 ALA B O 1
ATOM 5036 N N . LYS B 1 332 ? 3.648 46.938 10.984 1 78.25 332 LYS B N 1
ATOM 5037 C CA . LYS B 1 332 ? 2.781 47.094 9.82 1 78.25 332 LYS B CA 1
ATOM 5038 C C . LYS B 1 332 ? 2.125 48.469 9.805 1 78.25 332 LYS B C 1
ATOM 5040 O O . LYS B 1 332 ? 1.94 49.062 8.742 1 78.25 332 LYS B O 1
ATOM 5045 N N . ALA B 1 333 ? 1.723 48.781 10.961 1 70.31 333 ALA B N 1
ATOM 5046 C CA . ALA B 1 333 ? 1.127 50.125 11.055 1 70.31 333 ALA B CA 1
ATOM 5047 C C . ALA B 1 333 ? 2.082 51.188 10.531 1 70.31 333 ALA B C 1
ATOM 5049 O O . ALA B 1 333 ? 1.646 52.219 10.016 1 70.31 333 ALA B O 1
ATOM 5050 N N . ALA B 1 334 ? 3.277 50.875 10.531 1 69.75 334 ALA B N 1
ATOM 5051 C CA . ALA B 1 334 ? 4.277 51.812 10.062 1 69.75 334 ALA B CA 1
ATOM 5052 C C . ALA B 1 334 ? 4.617 51.594 8.594 1 69.75 334 ALA B C 1
ATOM 5054 O O . ALA B 1 334 ? 5.559 52.188 8.062 1 69.75 334 ALA B O 1
ATOM 5055 N N . GLY B 1 335 ? 3.988 50.688 8.008 1 72.06 335 GLY B N 1
ATOM 5056 C CA . GLY B 1 335 ? 4.137 50.469 6.578 1 72.06 335 GLY B CA 1
ATOM 5057 C C . GLY B 1 335 ? 5.188 49.438 6.242 1 72.06 335 GLY B C 1
ATOM 5058 O O . GLY B 1 335 ? 5.52 49.219 5.074 1 72.06 335 GLY B O 1
ATOM 5059 N N . ARG B 1 336 ? 5.75 48.781 7.156 1 74 336 ARG B N 1
ATOM 5060 C CA . ARG B 1 336 ? 6.809 47.812 6.898 1 74 336 ARG B CA 1
ATOM 5061 C C . ARG B 1 336 ? 6.25 46.406 6.883 1 74 336 ARG B C 1
ATOM 5063 O O . ARG B 1 336 ? 5.699 45.938 7.879 1 74 336 ARG B O 1
ATOM 5070 N N . THR B 1 337 ? 6.473 45.75 5.703 1 83.62 337 THR B N 1
ATOM 5071 C CA . THR B 1 337 ? 5.891 44.406 5.555 1 83.62 337 THR B CA 1
ATOM 5072 C C . THR B 1 337 ? 6.984 43.344 5.461 1 83.62 337 THR B C 1
ATOM 5074 O O . THR B 1 337 ? 6.695 42.156 5.449 1 83.62 337 THR B O 1
ATOM 5077 N N . VAL B 1 338 ? 8.219 43.906 5.434 1 87.19 338 VAL B N 1
ATOM 5078 C CA . VAL B 1 338 ? 9.367 43 5.395 1 87.19 338 VAL B CA 1
ATOM 5079 C C . VAL B 1 338 ? 10.336 43.344 6.523 1 87.19 338 VAL B C 1
ATOM 5081 O O . VAL B 1 338 ? 10.594 44.531 6.789 1 87.19 338 VAL B O 1
ATOM 5084 N N . ALA B 1 339 ? 10.672 42.344 7.184 1 84.94 339 ALA B N 1
ATOM 5085 C CA . ALA B 1 339 ? 11.672 42.562 8.219 1 84.94 339 ALA B CA 1
ATOM 5086 C C . ALA B 1 339 ? 12.797 41.531 8.117 1 84.94 339 ALA B C 1
ATOM 5088 O O . ALA B 1 339 ? 12.547 40.375 7.75 1 84.94 339 ALA B O 1
#

Radius of gyration: 33.65 Å; Cα contacts (8 Å, |Δi|>4): 1104; chains: 2; bounding box: 70×98×70 Å

InterPro domains:
  IPR000160 GGDEF domain [PF00990] (185-332)
  IPR000160 GGDEF domain [PS50887] (211-339)
  IPR000160 GGDEF domain [SM00267] (174-339)
  IPR000160 GGDEF domain [TIGR00254] (182-333)
  IPR000160 GGDEF domain [cd01949] (187-336)
  IPR029787 Nucleotide cyclase [SSF55073] (190-332)
  IPR043128 Reverse transcriptase/Diguanylate cyclase domain [G3DSA:3.30.70.270] (171-338)
  IPR050469 Diguanylate cyclase Dgc-like, bacteria [PTHR45138] (96-331)

Organism: Actinoplanes teichomyceticus (NCBI:txid1867)